Protein AF-A0A3D5TK32-F1 (afdb_monomer_lite)

Radius of gyration: 39.02 Å; chains: 1; bounding box: 71×66×117 Å

Secondary structure (DSSP, 8-state):
--EEEEEE-SS-GGG-EEEEEESPPGGGHHHHHHHHHTTT---SSS--EEEEEEE-S-GGGGGGTTSEE-HHHHHHHHHHHHT--HHHHHHHHHHHHHTT--SHHHHHHHTTTGGGSEEES--S-HHHHHHHHHHHHTTT---HHHHHH--HHHHHHHHHHH---EEETTEEEE-TT--------SSSPPP---S--SEEEEEEETTS-TT-S-PEEEEES--HHHHHHHHHHTT--SGGGEEEEEEEESS-HHHHTT--TTT--HHHHHHHHHHHTT--HHHHHHHHHHHHHH--SSHHHHHHHHHTGGGEEEEET--SHHHHHHHHHHTSSSS---GGGGGG--HHHHHHHHHHHTEEEEETTEEEEE--SS-HHHHHH--------PPTTTT-----SEEEEEE-TTSPPEEEEES--HHHHHHHHHHHT-SSGGGSEEEEEEESSHHHHHTS---S---HHHHHHHHHHHHHHHTSTTHHHHHHHHHHHH--SSHHHHHHHHHTGGGEEEE-S-HHHHHHHHHHHHH---HHHHHHHBTTB-HHHHHHHHHHHTT-EEETTEEEEESSSPPPTTGGGSSS--

pLDDT: mean 88.63, std 11.39, range [32.62, 98.5]

Sequence (586 aa):
MMMQAVLSNPGHPEYGVATIPFPVPHDQYAHCMELLEALEIGDAVKADCKVEKIDSFYTVLKRTEMLTVNVEELNYLAKRLDSFDTVEAAQFQAVAHKLELFELKDLINLTFCCQQATVITDFSDLSAVGRNHYMNLHGGSAKTDELKALDGEAVARSLIAGGGGTVTPYGVVYDNGMKLGQVYDGQFFPCYYYEPNAITVAVTAKSEPEDTEHITWLYLPMAQEEVDRALQRAGIMNLADARLHLEDTQLPNEVDMLLDMEQESLADLNALAKAARPLSNDDIIKLGAAVAMAKPQSAEEIKMLAESLDLFDFVPGVHTPTEYGKYVIQESERFEYDENLEAFYDYEGYALQRMNAEDGMFTDRGYIAYKGGIALKEVMECGQGEQPAPEPWQGENRDEMLRMTLYAKNKAGYSLVLPADEEYLSAAKSYLGVGDFAEAVIRDVRFKVPYIGELICDTDCPSVEEYNKFAKAMEDIWQKDGALLTYAAVLDAERPDTLGRAYELLQNLENYERIVEGTYGYGQQRLQETLGLDDEAIYELEGYMDFEKYGKECMEADGVVTTEFGLLRRLEPPFAAHTLQMRGMV

Foldseek 3Di:
DKKKFWWAFPVCCVLDTDIAIALHDQVCPVVSCVSQVSRVDQQLQDQGIAGCDMDDPLVLQRLSHRPRGHPVLRNLLRLLQVPDDPQLSLLLNQVCVVVVDHHSQLSLLCSVFSLLKQFDQDPPDQLVSQLSNVCSPVVNDDDPVCSVPDPSNVSSCCVVVVDCWDQDPSGTMHCNPTDRDNPDPSQADPDDCSDDAAWKKWKAFLVDDPPDPRTQIDRALHDPVVVCSSCVSNVNNDCVRIQIDTDDGPAPVLVVVQAPSVPADPVLVNLLRVLCVVDDPVLSLLLSVQCVLLVDRYSLLSSLCSNVSVQKDWDFPAAAQLSVLCCVAPPVPPHDDDPVCVVVDPSNVVSVVVCVVFVWDGDPGGIMTGRDPDDSVVSSVPPDDPDQDPQVPVPDDDPAQKWKWKDAPPDDTDIDGALDDPVNVVSVCVSSVHPASVRIDIDDIAGPDRLVVVLEAAPPRDGPVLVRLQSVLVVVQVPPPCLVLLLSQQSQVVRDNHSVVSSVCSVVSVQKDFDPDDLLVQLLVVCCVPVVDDPVRSVVCVPVDPSNVSSVVVCLVQQWDQGPSHIMFGNPPTHDSPPPPPPPDD

Structure (mmCIF, N/CA/C/O backbone):
data_AF-A0A3D5TK32-F1
#
_entry.id   AF-A0A3D5TK32-F1
#
loop_
_atom_site.group_PDB
_atom_site.id
_atom_site.type_symbol
_atom_site.label_atom_id
_atom_site.label_alt_id
_atom_site.label_comp_id
_atom_site.label_asym_id
_atom_site.label_entity_id
_atom_site.label_seq_id
_atom_site.pdbx_PDB_ins_code
_atom_site.Cartn_x
_atom_site.Cartn_y
_atom_site.Cartn_z
_atom_site.occupancy
_atom_site.B_iso_or_equiv
_atom_site.auth_seq_id
_atom_site.auth_comp_id
_atom_site.auth_asym_id
_atom_site.auth_atom_id
_atom_site.pdbx_PDB_model_num
ATOM 1 N N . MET A 1 1 ? -18.452 -0.552 8.380 1.00 63.25 1 MET A N 1
ATOM 2 C CA . MET A 1 1 ? -19.545 0.206 9.022 1.00 63.25 1 MET A CA 1
ATOM 3 C C . MET A 1 1 ? -18.966 1.463 9.660 1.00 63.25 1 MET A C 1
ATOM 5 O O . MET A 1 1 ? -18.124 1.352 10.534 1.00 63.25 1 MET A O 1
ATOM 9 N N . MET A 1 2 ? -19.412 2.653 9.250 1.00 78.75 2 MET A N 1
ATOM 10 C CA . MET A 1 2 ? -18.872 3.916 9.774 1.00 78.75 2 MET A CA 1
ATOM 11 C C . MET A 1 2 ? -19.332 4.165 11.223 1.00 78.75 2 MET A C 1
ATOM 13 O O . MET A 1 2 ? -20.531 4.104 11.505 1.00 78.75 2 MET A O 1
ATOM 17 N N . MET A 1 3 ? -18.388 4.455 12.121 1.00 94.19 3 MET A N 1
ATOM 18 C CA . MET A 1 3 ? -18.626 4.922 13.490 1.00 94.19 3 MET A CA 1
ATOM 19 C C . MET A 1 3 ? -18.160 6.377 13.612 1.00 94.19 3 MET A C 1
ATOM 21 O O . MET A 1 3 ? -17.176 6.772 12.995 1.00 94.19 3 MET A O 1
ATOM 25 N N . GLN A 1 4 ? -18.851 7.197 14.398 1.00 96.69 4 GLN A N 1
ATOM 26 C CA . GLN A 1 4 ? -18.418 8.558 14.721 1.00 96.69 4 GLN A CA 1
ATOM 27 C C . GLN A 1 4 ? -18.592 8.810 16.213 1.00 96.69 4 GLN A C 1
ATOM 29 O O . GLN A 1 4 ? -19.617 8.438 16.790 1.00 96.69 4 GLN A O 1
ATOM 34 N N . ALA A 1 5 ? -17.619 9.465 16.837 1.00 97.94 5 ALA A N 1
ATOM 35 C CA . ALA A 1 5 ? -17.730 9.885 18.228 1.00 97.94 5 ALA A CA 1
ATOM 36 C C . ALA A 1 5 ? -17.570 11.400 18.348 1.00 97.94 5 ALA A C 1
ATOM 38 O O . ALA A 1 5 ? -16.707 12.006 17.715 1.00 97.94 5 ALA A O 1
ATOM 39 N N . VAL A 1 6 ? -18.415 12.000 19.180 1.00 98.25 6 VAL A N 1
ATOM 40 C CA . VAL A 1 6 ? -18.292 13.390 19.612 1.00 98.25 6 VAL A CA 1
ATOM 41 C C . VAL A 1 6 ? -17.529 13.380 20.930 1.00 98.25 6 VAL A C 1
ATOM 43 O O . VAL A 1 6 ? -18.010 12.811 21.911 1.00 98.25 6 VAL A O 1
ATOM 46 N N . LEU A 1 7 ? -16.342 13.975 20.935 1.00 98.50 7 LEU A N 1
ATOM 47 C CA . LEU A 1 7 ? -15.390 13.956 22.040 1.00 98.50 7 LEU A CA 1
ATOM 48 C C . LEU A 1 7 ? -15.223 15.360 22.627 1.00 98.50 7 LEU A C 1
ATOM 50 O O . LEU A 1 7 ? -15.258 16.351 21.896 1.00 98.50 7 LEU A O 1
ATOM 54 N N . SER A 1 8 ? -15.055 15.448 23.944 1.00 98.12 8 SER A N 1
ATOM 55 C CA . SER A 1 8 ? -14.857 16.706 24.669 1.00 98.12 8 SER A CA 1
ATOM 56 C C . SER A 1 8 ? -13.824 16.560 25.784 1.00 98.12 8 SER A C 1
ATOM 58 O O . SER A 1 8 ? -13.485 15.448 26.206 1.00 98.12 8 SER A O 1
ATOM 60 N N . ASN A 1 9 ? -13.343 17.698 26.286 1.00 97.94 9 ASN A N 1
ATOM 61 C CA . ASN A 1 9 ? -12.497 17.730 27.468 1.00 97.94 9 ASN A CA 1
ATOM 62 C C . ASN A 1 9 ? -13.354 17.612 28.746 1.00 97.94 9 ASN A C 1
ATOM 64 O O . ASN A 1 9 ? -14.189 18.485 29.002 1.00 97.94 9 ASN A O 1
ATOM 68 N N . PRO A 1 10 ? -13.160 16.576 29.588 1.00 95.62 10 PRO A N 1
ATOM 69 C CA . PRO A 1 10 ? -13.940 16.398 30.813 1.00 95.62 10 PRO A CA 1
ATOM 70 C C . PRO A 1 10 ? -13.696 17.500 31.856 1.00 95.62 10 PRO A C 1
ATOM 72 O O . PRO A 1 10 ? -14.583 17.767 32.670 1.00 95.62 10 PRO A O 1
ATOM 75 N N . GLY A 1 11 ? -12.509 18.116 31.858 1.00 95.31 11 GLY A N 1
ATOM 76 C CA . GLY A 1 11 ? -12.130 19.198 32.770 1.00 95.31 11 GLY A CA 1
ATOM 77 C C . GLY A 1 11 ? -12.483 20.594 32.254 1.00 95.31 11 GLY A C 1
ATOM 78 O O . GLY A 1 11 ? -12.725 21.484 33.069 1.00 95.31 11 GLY A O 1
ATOM 79 N N . HIS A 1 12 ? -12.576 20.752 30.930 1.00 94.50 12 HIS A N 1
ATOM 80 C CA . HIS A 1 12 ? -12.837 22.023 30.248 1.00 94.50 12 HIS A CA 1
ATOM 81 C C . HIS A 1 12 ? -13.978 21.924 29.215 1.00 94.50 12 HIS A C 1
ATOM 83 O O . HIS A 1 12 ? -13.740 22.049 28.010 1.00 94.50 12 HIS A O 1
ATOM 89 N N . PRO A 1 13 ? -15.244 21.718 29.643 1.00 90.25 13 PRO A N 1
ATOM 90 C CA . PRO A 1 13 ? -16.383 21.618 28.722 1.00 90.25 13 PRO A CA 1
ATOM 91 C C . PRO A 1 13 ? -16.584 22.861 27.838 1.00 90.25 13 PRO A C 1
ATOM 93 O O . PRO A 1 13 ? -17.222 22.791 26.789 1.00 90.25 13 PRO A O 1
ATOM 96 N N . GLU A 1 14 ? -16.066 24.015 28.261 1.00 94.00 14 GLU A N 1
ATOM 97 C CA . GLU A 1 14 ? -16.107 25.278 27.526 1.00 94.00 14 GLU A CA 1
ATOM 98 C C . GLU A 1 14 ? -15.274 25.287 26.237 1.00 94.00 14 GLU A C 1
ATOM 100 O O . GLU A 1 14 ? -15.523 26.138 25.382 1.00 94.00 14 GLU A O 1
ATOM 105 N N . TYR A 1 15 ? -14.329 24.354 26.068 1.00 96.38 15 TYR A N 1
ATOM 106 C CA . TYR A 1 15 ? -13.514 24.246 24.850 1.00 96.38 15 TYR A CA 1
ATOM 107 C C . TYR A 1 15 ? -14.312 23.710 23.653 1.00 96.38 15 TYR A C 1
ATOM 109 O O . TYR A 1 15 ? -13.898 23.872 22.508 1.00 96.38 15 TYR A O 1
ATOM 117 N N . GLY A 1 16 ? -15.505 23.159 23.892 1.00 96.62 16 GLY A N 1
ATOM 118 C CA . GLY A 1 16 ? -16.383 22.637 22.853 1.00 96.62 16 GLY A CA 1
ATOM 119 C C . GLY A 1 16 ? -16.195 21.140 22.634 1.00 96.62 16 GLY A C 1
ATOM 120 O O . GLY A 1 16 ? -15.919 20.393 23.572 1.00 96.62 16 GLY A O 1
ATOM 121 N N . VAL A 1 17 ? -16.429 20.691 21.400 1.00 97.88 17 VAL A N 1
ATOM 122 C CA . VAL A 1 17 ? -16.405 19.272 21.028 1.00 97.88 17 VAL A CA 1
ATOM 123 C C . VAL A 1 17 ? -15.727 19.068 19.677 1.00 97.88 17 VAL A C 1
ATOM 125 O O . VAL A 1 17 ? -15.843 19.917 18.792 1.00 97.88 17 VAL A O 1
ATOM 128 N N . ALA A 1 18 ? -15.096 17.912 19.498 1.00 97.88 18 ALA A N 1
ATOM 129 C CA . ALA A 1 18 ? -14.577 17.431 18.223 1.00 97.88 18 ALA A CA 1
ATOM 130 C C . ALA A 1 18 ? -15.393 16.215 17.776 1.00 97.88 18 ALA A C 1
ATOM 132 O O . ALA A 1 18 ? -15.734 15.358 18.587 1.00 97.88 18 ALA A O 1
ATOM 133 N N . THR A 1 19 ? -15.736 16.134 16.492 1.00 97.81 19 THR A N 1
ATOM 134 C CA . THR A 1 19 ? -16.396 14.948 15.925 1.00 97.81 19 THR A CA 1
ATOM 135 C C . THR A 1 19 ? -15.377 14.178 15.109 1.00 97.81 19 THR A C 1
ATOM 137 O O . THR A 1 19 ? -14.924 14.681 14.085 1.00 97.81 19 THR A O 1
ATOM 140 N N . ILE A 1 20 ? -15.023 12.980 15.568 1.00 97.94 20 ILE A N 1
ATOM 141 C CA . ILE A 1 20 ? -13.972 12.159 14.967 1.00 97.94 20 ILE A CA 1
ATOM 142 C C . ILE A 1 20 ? -14.602 10.920 14.313 1.00 97.94 20 ILE A C 1
ATOM 144 O O . ILE A 1 20 ? -15.383 10.215 14.971 1.00 97.94 20 ILE A O 1
ATOM 148 N N . PRO A 1 21 ? -14.314 10.651 13.025 1.00 97.00 21 PRO A N 1
ATOM 149 C CA . PRO A 1 21 ? -14.702 9.406 12.380 1.00 97.00 21 PRO A CA 1
ATOM 150 C C . PRO A 1 21 ? -13.807 8.254 12.844 1.00 97.00 21 PRO A C 1
ATOM 152 O O . PRO A 1 21 ? -12.604 8.415 13.016 1.00 97.00 21 PRO A O 1
ATOM 155 N N . PHE A 1 22 ? -14.406 7.080 13.010 1.00 96.75 22 PHE A N 1
ATOM 156 C CA . PHE A 1 22 ? -13.722 5.851 13.377 1.00 96.75 22 PHE A CA 1
ATOM 157 C C . PHE A 1 22 ? -14.153 4.680 12.466 1.00 96.75 22 PHE A C 1
ATOM 159 O O . PHE A 1 22 ? -15.353 4.527 12.205 1.00 96.75 22 PHE A O 1
ATOM 166 N N . PRO A 1 23 ? -13.220 3.811 12.028 1.00 95.75 23 PRO A N 1
ATOM 167 C CA . PRO A 1 23 ? -11.761 3.970 12.109 1.00 95.75 23 PRO A CA 1
ATOM 168 C C . PRO A 1 23 ? -11.279 5.283 11.487 1.00 95.75 23 PRO A C 1
ATOM 170 O O . PRO A 1 23 ? -11.877 5.760 10.523 1.00 95.75 23 PRO A O 1
ATOM 173 N N . VAL A 1 24 ? -10.246 5.890 12.069 1.00 94.69 24 VAL A N 1
ATOM 174 C CA . VAL A 1 24 ? -9.694 7.152 11.565 1.00 94.69 24 VAL A CA 1
ATOM 175 C C . VAL A 1 24 ? -9.010 6.873 10.220 1.00 94.69 24 VAL A C 1
ATOM 177 O O . VAL A 1 24 ? -8.099 6.041 10.190 1.00 94.69 24 VAL A O 1
ATOM 180 N N . PRO A 1 25 ? -9.418 7.526 9.113 1.00 90.56 25 PRO A N 1
ATOM 181 C CA . PRO A 1 25 ? -8.761 7.351 7.822 1.00 90.56 25 PRO A CA 1
ATOM 182 C C . PRO A 1 25 ? -7.300 7.794 7.879 1.00 90.56 25 PRO A C 1
ATOM 184 O O . PRO A 1 25 ? -6.979 8.815 8.488 1.00 90.56 25 PRO A O 1
ATOM 187 N N . HIS A 1 26 ? -6.417 7.053 7.214 1.00 85.06 26 HIS A N 1
ATOM 188 C CA . HIS A 1 26 ? -4.975 7.297 7.258 1.00 85.06 26 HIS A CA 1
ATOM 189 C C . HIS A 1 26 ? -4.579 8.715 6.798 1.00 85.06 26 HIS A C 1
ATOM 191 O O . HIS A 1 26 ? -3.733 9.359 7.411 1.00 85.06 26 HIS A O 1
ATOM 197 N N . ASP A 1 27 ? -5.229 9.239 5.757 1.00 86.62 27 ASP A N 1
ATOM 198 C CA . ASP A 1 27 ? -5.014 10.594 5.230 1.00 86.62 27 ASP A CA 1
ATOM 199 C C . ASP A 1 27 ? -5.591 11.706 6.127 1.00 86.62 27 ASP A C 1
ATOM 201 O O . ASP A 1 27 ? -5.279 12.880 5.935 1.00 86.62 27 ASP A O 1
ATOM 205 N N . GLN A 1 28 ? -6.411 11.346 7.118 1.00 91.25 28 GLN A N 1
ATOM 206 C CA . GLN A 1 28 ? -7.060 12.266 8.054 1.00 91.25 28 GLN A CA 1
ATOM 207 C C . GLN A 1 28 ? -6.561 12.111 9.490 1.00 91.25 28 GLN A C 1
ATOM 209 O O . GLN A 1 28 ? -7.015 12.858 10.356 1.00 91.25 28 GLN A O 1
ATOM 214 N N . TYR A 1 29 ? -5.643 11.175 9.759 1.00 92.50 29 TYR A N 1
ATOM 215 C CA . TYR A 1 29 ? -5.179 10.890 11.115 1.00 92.50 29 TYR A CA 1
ATOM 216 C C . TYR A 1 29 ? -4.625 12.139 11.797 1.00 92.50 29 TYR A C 1
ATOM 218 O O . TYR A 1 29 ? -5.123 12.518 12.855 1.00 92.50 29 TYR A O 1
ATOM 226 N N . ALA A 1 30 ? -3.692 12.833 11.139 1.00 92.06 30 ALA A N 1
ATOM 227 C CA . ALA A 1 30 ? -3.088 14.042 11.691 1.00 92.06 30 ALA A CA 1
ATOM 228 C C . ALA A 1 30 ? -4.125 15.145 11.946 1.00 92.06 30 ALA A C 1
ATOM 230 O O . ALA A 1 30 ? -4.212 15.703 13.033 1.00 92.06 30 ALA A O 1
ATOM 231 N N . HIS A 1 31 ? -5.018 15.375 10.980 1.00 94.56 31 HIS A N 1
ATOM 232 C CA . HIS A 1 31 ? -6.097 16.347 11.142 1.00 94.56 31 HIS A CA 1
ATOM 233 C C . HIS A 1 31 ? -7.024 16.012 12.325 1.00 94.56 31 HIS A C 1
ATOM 235 O O . HIS A 1 31 ? -7.446 16.900 13.064 1.00 94.56 31 HIS A O 1
ATOM 241 N N . CYS A 1 32 ? -7.350 14.732 12.527 1.00 95.88 32 CYS A N 1
ATOM 242 C CA . CYS A 1 32 ? -8.176 14.300 13.652 1.00 95.88 32 CYS A CA 1
ATOM 243 C C . CYS A 1 32 ? -7.472 14.519 14.996 1.00 95.88 32 CYS A C 1
ATOM 245 O O . CYS A 1 32 ? -8.131 14.916 15.956 1.00 95.88 32 CYS A O 1
ATOM 247 N N . MET A 1 33 ? -6.160 14.281 15.068 1.00 95.75 33 MET A N 1
ATOM 248 C CA . MET A 1 33 ? -5.381 14.528 16.281 1.00 95.75 33 MET A CA 1
ATOM 249 C C . MET A 1 33 ? -5.235 16.026 16.572 1.00 95.75 33 MET A C 1
ATOM 251 O O . MET A 1 33 ? -5.470 16.426 17.709 1.00 95.75 33 MET A O 1
ATOM 255 N N . GLU A 1 34 ? -5.009 16.873 15.561 1.00 96.06 34 GLU A N 1
ATOM 256 C CA . GLU A 1 34 ? -5.000 18.341 15.709 1.00 96.06 34 GLU A CA 1
ATOM 257 C C . GLU A 1 34 ? -6.320 18.876 16.302 1.00 96.06 34 GLU A C 1
ATOM 259 O O . GLU A 1 34 ? -6.322 19.765 17.157 1.00 96.06 34 GLU A O 1
ATOM 264 N N . LEU A 1 35 ? -7.466 18.323 15.879 1.00 97.25 35 LEU A N 1
ATOM 265 C CA . LEU A 1 35 ? -8.779 18.687 16.428 1.00 97.25 35 LEU A CA 1
ATOM 266 C C . LEU A 1 35 ? -8.922 18.328 17.913 1.00 97.25 35 LEU A C 1
ATOM 268 O O . LEU A 1 35 ? -9.602 19.045 18.649 1.00 97.25 35 LEU A O 1
ATOM 272 N N . LEU A 1 36 ? -8.320 17.221 18.348 1.00 97.62 36 LEU A N 1
ATOM 273 C CA . LEU A 1 36 ? -8.327 16.792 19.747 1.00 97.62 36 LEU A CA 1
ATOM 274 C C . LEU A 1 36 ? -7.336 17.604 20.582 1.00 97.62 36 LEU A C 1
ATOM 276 O O . LEU A 1 36 ? -7.685 18.052 21.676 1.00 97.62 36 LEU A O 1
ATOM 280 N N . GLU A 1 37 ? -6.151 17.879 20.041 1.00 96.62 37 GLU A N 1
ATOM 281 C CA . GLU A 1 37 ? -5.135 18.703 20.691 1.00 96.62 37 GLU A CA 1
ATOM 282 C C . GLU A 1 37 ? -5.648 20.128 20.942 1.00 96.62 37 GLU A C 1
ATOM 284 O O . GLU A 1 37 ? -5.432 20.681 22.021 1.00 96.62 37 GLU A O 1
ATOM 289 N N . ALA A 1 38 ? -6.425 20.698 20.013 1.00 96.94 38 ALA A N 1
ATOM 290 C CA . ALA A 1 38 ? -7.082 21.997 20.193 1.00 96.94 38 ALA A CA 1
ATOM 291 C C . ALA A 1 38 ? -8.061 22.042 21.387 1.00 96.94 38 ALA A C 1
ATOM 293 O O . ALA A 1 38 ? -8.395 23.125 21.872 1.00 96.94 38 ALA A O 1
ATOM 294 N N . LEU A 1 39 ? -8.520 20.880 21.859 1.00 97.62 39 LEU A N 1
ATOM 295 C CA . LEU A 1 39 ? -9.358 20.714 23.048 1.00 97.62 39 LEU A CA 1
ATOM 296 C C . LEU A 1 39 ? -8.553 20.252 24.276 1.00 97.62 39 LEU A C 1
ATOM 298 O O . LEU A 1 39 ? -9.149 19.953 25.312 1.00 97.62 39 LEU A O 1
ATOM 302 N N . GLU A 1 40 ? -7.224 20.190 24.182 1.00 97.44 40 GLU A N 1
ATOM 303 C CA . GLU A 1 40 ? -6.315 19.668 25.211 1.00 97.44 40 GLU A CA 1
ATOM 304 C C . GLU A 1 40 ? -6.651 18.219 25.635 1.00 97.44 40 GLU A C 1
ATOM 306 O O . GLU A 1 40 ? -6.582 17.875 26.818 1.00 97.44 40 GLU A O 1
ATOM 311 N N . ILE A 1 41 ? -7.050 17.376 24.673 1.00 97.69 41 ILE A N 1
ATOM 312 C CA . ILE A 1 41 ? -7.301 15.931 24.838 1.00 97.69 41 ILE A CA 1
ATOM 313 C C . ILE A 1 41 ? -6.631 15.131 23.712 1.00 97.69 41 ILE A C 1
ATOM 315 O O . ILE A 1 41 ? -6.031 15.702 22.803 1.00 97.69 41 ILE A O 1
ATOM 319 N N . GLY A 1 42 ? -6.768 13.804 23.735 1.00 95.19 42 GLY A N 1
ATOM 320 C CA . GLY A 1 42 ? -6.199 12.925 22.717 1.00 95.19 42 GLY A CA 1
ATOM 321 C C . GLY A 1 42 ? -4.788 12.467 23.066 1.00 95.19 42 GLY A C 1
ATOM 322 O O . GLY A 1 42 ? -4.010 12.159 22.166 1.00 95.19 42 GLY A O 1
ATOM 323 N N . ASP A 1 43 ? -4.429 12.404 24.348 1.00 95.88 43 ASP A N 1
ATOM 324 C CA . ASP A 1 43 ? -3.181 11.792 24.809 1.00 95.88 43 ASP A CA 1
ATOM 325 C C . ASP A 1 43 ? -3.079 10.336 24.310 1.00 95.88 43 ASP A C 1
ATOM 327 O O . ASP A 1 43 ? -4.041 9.564 24.355 1.00 95.88 43 ASP A O 1
ATOM 331 N N . ALA A 1 44 ? -1.900 9.945 23.817 1.00 93.31 44 ALA A N 1
ATOM 332 C CA . ALA A 1 44 ? -1.692 8.620 23.236 1.00 93.31 44 ALA A CA 1
ATOM 333 C C . ALA A 1 44 ? -1.916 7.484 24.253 1.00 93.31 44 ALA A C 1
ATOM 335 O O . ALA A 1 44 ? -2.301 6.382 23.863 1.00 93.31 44 ALA A O 1
ATOM 336 N N . VAL A 1 45 ? -1.729 7.742 25.552 1.00 93.38 45 VAL A N 1
ATOM 337 C CA . VAL A 1 45 ? -1.789 6.749 26.638 1.00 93.38 45 VAL A CA 1
ATOM 338 C C . VAL A 1 45 ? -3.015 6.939 27.530 1.00 93.38 45 VAL A C 1
ATOM 340 O O . VAL A 1 45 ? -3.620 5.962 27.968 1.00 93.38 45 VAL A O 1
ATOM 343 N N . LYS A 1 46 ? -3.384 8.182 27.849 1.00 95.12 46 LYS A N 1
ATOM 344 C CA . LYS A 1 46 ? -4.446 8.451 28.829 1.00 95.12 46 LYS A CA 1
ATOM 345 C C . LYS A 1 46 ? -5.837 8.307 28.219 1.00 95.12 46 LYS A C 1
ATOM 347 O O . LYS A 1 46 ? -6.063 8.567 27.042 1.00 95.12 46 LYS A O 1
ATOM 352 N N . ALA A 1 47 ? -6.794 7.940 29.065 1.00 96.44 47 ALA A N 1
ATOM 353 C CA . ALA A 1 47 ? -8.213 8.038 28.759 1.00 96.44 47 ALA A CA 1
ATOM 354 C C . ALA A 1 47 ? -8.722 9.440 29.128 1.00 96.44 47 ALA A C 1
ATOM 356 O O . ALA A 1 47 ? -9.295 9.635 30.200 1.00 96.44 47 ALA A O 1
ATOM 357 N N . ASP A 1 48 ? -8.445 10.426 28.278 1.00 97.50 48 ASP A N 1
ATOM 358 C CA . ASP A 1 48 ? -8.745 11.846 28.507 1.00 97.50 48 ASP A CA 1
ATOM 359 C C . ASP A 1 48 ? -9.907 12.379 27.651 1.00 97.50 48 ASP A C 1
ATOM 361 O O . ASP A 1 48 ? -10.416 13.467 27.912 1.00 97.50 48 ASP A O 1
ATOM 365 N N . CYS A 1 49 ? -10.383 11.601 26.677 1.00 98.06 49 CYS A N 1
ATOM 366 C CA . CYS A 1 49 ? -11.452 11.999 25.770 1.00 98.06 49 CYS A CA 1
ATOM 367 C C . CYS A 1 49 ? -12.812 11.606 26.353 1.00 98.06 49 CYS A C 1
ATOM 369 O O . CYS A 1 49 ? -13.143 10.420 26.405 1.00 98.06 49 CYS A O 1
ATOM 371 N N . LYS A 1 50 ? -13.641 12.566 26.775 1.00 98.38 50 LYS A N 1
ATOM 372 C CA . LYS A 1 50 ? -15.015 12.265 27.207 1.00 98.38 50 LYS A CA 1
ATOM 373 C C . LYS A 1 50 ? -15.912 12.046 25.989 1.00 98.38 50 LYS A C 1
ATOM 375 O O . LYS A 1 50 ? -16.022 12.926 25.140 1.00 98.38 50 LYS A O 1
ATOM 380 N N . VAL A 1 51 ? -16.598 10.906 25.923 1.00 98.19 51 VAL A N 1
ATOM 381 C CA . VAL A 1 51 ? -17.536 10.595 24.832 1.00 98.19 51 VAL A CA 1
ATOM 382 C C . VAL A 1 51 ? -18.873 11.289 25.094 1.00 98.19 51 VAL A C 1
ATOM 384 O O . VAL A 1 51 ? -19.674 10.813 25.892 1.00 98.19 51 VAL A O 1
ATOM 387 N N . GLU A 1 52 ? -19.152 12.410 24.435 1.00 98.00 52 GLU A N 1
ATOM 388 C CA . GLU A 1 52 ? -20.454 13.092 24.546 1.00 98.00 52 GLU A CA 1
ATOM 389 C C . GLU A 1 52 ? -21.560 12.328 23.818 1.00 98.00 52 GLU A C 1
ATOM 391 O O . GLU A 1 52 ? -22.710 12.299 24.256 1.00 98.00 52 GLU A O 1
ATOM 396 N N . LYS A 1 53 ? -21.215 11.723 22.681 1.00 97.81 53 LYS A N 1
ATOM 397 C CA . LYS A 1 53 ? -22.137 10.939 21.865 1.00 97.81 53 LYS A CA 1
ATOM 398 C C . LYS A 1 53 ? -21.360 9.960 21.002 1.00 97.81 53 LYS A C 1
ATOM 400 O O . LYS A 1 53 ? -20.324 10.332 20.453 1.00 97.81 53 LYS A O 1
ATOM 405 N N . ILE A 1 54 ? -21.902 8.763 20.806 1.00 97.12 54 ILE A N 1
ATOM 406 C CA . ILE A 1 54 ? -21.387 7.816 19.814 1.00 97.12 54 ILE A CA 1
ATOM 407 C C . ILE A 1 54 ? -22.485 7.429 18.822 1.00 97.12 54 ILE A C 1
ATOM 409 O O . ILE A 1 54 ? -23.568 6.969 19.194 1.00 97.12 54 ILE A O 1
ATOM 413 N N . ASP A 1 55 ? -22.218 7.661 17.542 1.00 96.31 55 ASP A N 1
ATOM 414 C CA . ASP A 1 55 ? -23.090 7.272 16.440 1.00 96.31 55 ASP A CA 1
ATOM 415 C C . ASP A 1 55 ? -22.483 6.060 15.734 1.00 96.31 55 ASP A C 1
ATOM 417 O O . ASP A 1 55 ? -21.414 6.135 15.128 1.00 96.31 55 ASP A O 1
ATOM 421 N N . SER A 1 56 ? -23.121 4.905 15.901 1.00 95.00 56 SER A N 1
ATOM 422 C CA . SER A 1 56 ? -22.614 3.623 15.424 1.00 95.00 56 SER A CA 1
ATOM 423 C C . SER A 1 56 ? -23.757 2.639 15.218 1.00 95.00 56 SER A C 1
ATOM 425 O O . SER A 1 56 ? -24.750 2.651 15.952 1.00 95.00 56 SER A O 1
ATOM 427 N N . PHE A 1 57 ? -23.572 1.718 14.270 1.00 94.50 57 PHE A N 1
ATOM 428 C CA . PHE A 1 57 ? -24.388 0.506 14.168 1.00 94.50 57 PHE A CA 1
ATOM 429 C C . PHE A 1 57 ? -24.366 -0.304 15.478 1.00 94.50 57 PHE A C 1
ATOM 431 O O . PHE A 1 57 ? -25.373 -0.893 15.877 1.00 94.50 57 PHE A O 1
ATOM 438 N N . TYR A 1 58 ? -23.234 -0.283 16.183 1.00 96.75 58 TYR A N 1
ATOM 439 C CA . TYR A 1 58 ? -23.029 -0.979 17.446 1.00 96.75 58 TYR A CA 1
ATOM 440 C C . TYR A 1 58 ? -23.640 -0.201 18.611 1.00 96.75 58 TYR A C 1
ATOM 442 O O . TYR A 1 58 ? -22.945 0.433 19.403 1.00 96.75 58 TYR A O 1
ATOM 450 N N . THR A 1 59 ? -24.962 -0.260 18.751 1.00 96.19 59 THR A N 1
ATOM 451 C CA . THR A 1 59 ? -25.684 0.505 19.785 1.00 96.19 59 THR A CA 1
ATOM 452 C C . THR A 1 59 ? -25.291 0.142 21.222 1.00 96.19 59 THR A C 1
ATOM 454 O O . THR A 1 59 ? -25.520 0.945 22.128 1.00 96.19 59 THR A O 1
ATOM 457 N N . VAL A 1 60 ? -24.637 -1.008 21.445 1.00 96.81 60 VAL A N 1
ATOM 458 C CA . VAL A 1 60 ? -24.060 -1.367 22.753 1.00 96.81 60 VAL A CA 1
ATOM 459 C C . VAL A 1 60 ? -22.986 -0.376 23.205 1.00 96.81 60 VAL A C 1
ATOM 461 O O . VAL A 1 60 ? -22.852 -0.137 24.405 1.00 96.81 60 VAL A O 1
ATOM 464 N N . LEU A 1 61 ? -22.290 0.263 22.257 1.00 97.06 61 LEU A N 1
ATOM 465 C CA . LEU A 1 61 ? -21.255 1.254 22.538 1.00 97.06 61 LEU A CA 1
ATOM 466 C C . LEU A 1 61 ? -21.820 2.536 23.152 1.00 97.06 61 LEU A C 1
ATOM 468 O O . LEU A 1 61 ? -21.070 3.269 23.774 1.00 97.06 61 LEU A O 1
ATOM 472 N N . LYS A 1 62 ? -23.138 2.785 23.115 1.00 96.38 62 LYS A N 1
ATOM 473 C CA . LYS A 1 62 ? -23.740 3.917 23.850 1.00 96.38 62 LYS A CA 1
ATOM 474 C C . LYS A 1 62 ? -23.462 3.884 25.354 1.00 96.38 62 LYS A C 1
ATOM 476 O O . LYS A 1 62 ? -23.588 4.898 26.024 1.00 96.38 62 LYS A O 1
ATOM 481 N N . ARG A 1 63 ? -23.067 2.731 25.900 1.00 94.88 63 ARG A N 1
ATOM 482 C CA . ARG A 1 63 ? -22.619 2.600 27.294 1.00 94.88 63 ARG A CA 1
ATOM 483 C C . ARG A 1 63 ? -21.302 3.326 27.580 1.00 94.88 63 ARG A C 1
ATOM 485 O O . ARG A 1 63 ? -21.016 3.563 28.747 1.00 94.88 63 ARG A O 1
ATOM 492 N N . THR A 1 64 ? -20.529 3.677 26.550 1.00 95.69 64 THR A N 1
ATOM 493 C CA . THR A 1 64 ? -19.324 4.501 26.688 1.00 95.69 64 THR A CA 1
ATOM 494 C C . THR A 1 64 ? -19.642 5.995 26.734 1.00 95.69 64 THR A C 1
ATOM 496 O O . THR A 1 64 ? -18.755 6.778 27.059 1.00 95.69 64 THR A O 1
ATOM 499 N N . GLU A 1 65 ? -20.875 6.421 26.421 1.00 96.56 65 GLU A N 1
ATOM 500 C CA . GLU A 1 65 ? -21.270 7.828 26.536 1.00 96.56 65 GLU A CA 1
ATOM 501 C C . GLU A 1 65 ? -21.111 8.302 27.985 1.00 96.56 65 GLU A C 1
ATOM 503 O O . GLU A 1 65 ? -21.442 7.601 28.942 1.00 96.56 65 GLU A O 1
ATOM 508 N N . MET A 1 66 ? -20.602 9.521 28.140 1.00 95.75 66 MET A N 1
ATOM 509 C CA . MET A 1 66 ? -20.230 10.163 29.401 1.00 95.75 66 MET A CA 1
ATOM 510 C C . MET A 1 66 ? -19.034 9.542 30.134 1.00 95.75 66 MET A C 1
ATOM 512 O O . MET A 1 66 ? -18.661 10.059 31.190 1.00 95.75 66 MET A O 1
ATOM 516 N N . LEU A 1 67 ? -18.405 8.499 29.587 1.00 96.81 67 LEU A N 1
ATOM 517 C CA . LEU A 1 67 ? -17.131 7.978 30.076 1.00 96.81 67 LEU A CA 1
ATOM 518 C C . LEU A 1 67 ? -15.961 8.660 29.365 1.00 96.81 67 LEU A C 1
ATOM 520 O O . LEU A 1 67 ? -16.100 9.188 28.259 1.00 96.81 67 LEU A O 1
ATOM 524 N N . THR A 1 68 ? -14.802 8.641 30.015 1.00 97.62 68 THR A N 1
ATOM 525 C CA . THR A 1 68 ? -13.536 9.034 29.400 1.00 97.62 68 THR A CA 1
ATOM 526 C C . THR A 1 68 ? -12.868 7.810 28.794 1.00 97.62 68 THR A C 1
ATOM 528 O O . THR A 1 68 ? -12.782 6.763 29.437 1.00 97.62 68 THR A O 1
ATOM 531 N N . VAL A 1 69 ? -12.398 7.940 27.560 1.00 97.88 69 VAL A N 1
ATOM 532 C CA . VAL A 1 69 ? -11.784 6.858 26.792 1.00 97.88 69 VAL A CA 1
ATOM 533 C C . VAL A 1 69 ? -10.453 7.304 26.208 1.00 97.88 69 VAL A C 1
ATOM 535 O O . VAL A 1 69 ? -10.213 8.500 26.039 1.00 97.88 69 VAL A O 1
ATOM 538 N N . ASN A 1 70 ? -9.579 6.348 25.906 1.00 97.44 70 ASN A N 1
ATOM 539 C CA . ASN A 1 70 ? -8.391 6.615 25.110 1.00 97.44 70 ASN A CA 1
ATOM 540 C C . ASN A 1 70 ? -8.759 6.565 23.618 1.00 97.44 70 ASN A C 1
ATOM 542 O O . ASN A 1 70 ? -9.437 5.639 23.164 1.00 97.44 70 ASN A O 1
ATOM 546 N N . VAL A 1 71 ? -8.332 7.573 22.856 1.00 97.38 71 VAL A N 1
ATOM 547 C CA . VAL A 1 71 ? -8.693 7.699 21.435 1.00 97.38 71 VAL A CA 1
ATOM 548 C C . VAL A 1 71 ? -8.106 6.567 20.583 1.00 97.38 71 VAL A C 1
ATOM 550 O O . VAL A 1 71 ? -8.779 6.078 19.676 1.00 97.38 71 VAL A O 1
ATOM 553 N N . GLU A 1 72 ? -6.902 6.087 20.911 1.00 97.12 72 GLU A N 1
ATOM 554 C CA . GLU A 1 72 ? -6.252 4.993 20.178 1.00 97.12 72 GLU A CA 1
ATOM 555 C C . GLU A 1 72 ? -6.952 3.657 20.430 1.00 97.12 72 GLU A C 1
ATOM 557 O O . GLU A 1 72 ? -7.153 2.881 19.499 1.00 97.12 72 GLU A O 1
ATOM 562 N N . GLU A 1 73 ? -7.392 3.396 21.666 1.00 98.06 73 GLU A N 1
ATOM 563 C CA . GLU A 1 73 ? -8.211 2.219 21.982 1.00 98.06 73 GLU A CA 1
ATOM 564 C C . GLU A 1 73 ? -9.538 2.243 21.219 1.00 98.06 73 GLU A C 1
ATOM 566 O O . GLU A 1 73 ? -9.968 1.216 20.688 1.00 98.06 73 GLU A O 1
ATOM 571 N N . LEU A 1 74 ? -10.184 3.412 21.127 1.00 97.62 74 LEU A N 1
ATOM 572 C CA . LEU A 1 74 ? -11.430 3.553 20.376 1.00 97.62 74 LEU A CA 1
ATOM 573 C C . LEU A 1 74 ? -11.197 3.322 18.879 1.00 97.62 74 LEU A C 1
ATOM 575 O O . LEU A 1 74 ? -11.998 2.639 18.238 1.00 97.62 74 LEU A O 1
ATOM 579 N N . ASN A 1 75 ? -10.085 3.829 18.341 1.00 96.94 75 ASN A N 1
ATOM 580 C CA . ASN A 1 75 ? -9.680 3.601 16.958 1.00 96.94 75 ASN A CA 1
ATOM 581 C C . ASN A 1 75 ? -9.396 2.118 16.682 1.00 96.94 75 ASN A C 1
ATOM 583 O O . ASN A 1 75 ? -9.904 1.563 15.709 1.00 96.94 75 ASN A O 1
ATOM 587 N N . TYR A 1 76 ? -8.654 1.446 17.564 1.00 97.19 76 TYR A N 1
ATOM 588 C CA . TYR A 1 76 ? -8.376 0.015 17.449 1.00 97.19 76 TYR A CA 1
ATOM 589 C C . TYR A 1 76 ? -9.661 -0.822 17.518 1.00 97.19 76 TYR A C 1
ATOM 591 O O . TYR A 1 76 ? -9.891 -1.685 16.666 1.00 97.19 76 TYR A O 1
ATOM 599 N N . LEU A 1 77 ? -10.540 -0.538 18.486 1.00 97.94 77 LEU A N 1
ATOM 600 C CA . LEU A 1 77 ? -11.839 -1.201 18.602 1.00 97.94 77 LEU A CA 1
ATOM 601 C C . LEU A 1 77 ? -12.668 -1.016 17.328 1.00 97.94 77 LEU A C 1
ATOM 603 O O . LEU A 1 77 ? -13.254 -1.978 16.837 1.00 97.94 77 LEU A O 1
ATOM 607 N N . ALA A 1 78 ? -12.689 0.193 16.766 1.00 97.38 78 ALA A N 1
ATOM 608 C CA . ALA A 1 78 ? -13.379 0.466 15.513 1.00 97.38 78 ALA A CA 1
ATOM 609 C C . ALA A 1 78 ? -12.848 -0.403 14.370 1.00 97.38 78 ALA A C 1
ATOM 611 O O . ALA A 1 78 ? -13.643 -1.034 13.678 1.00 97.38 78 ALA A O 1
ATOM 612 N N . LYS A 1 79 ? -11.517 -0.487 14.208 1.00 96.25 79 LYS A N 1
ATOM 613 C CA . LYS A 1 79 ? -10.869 -1.307 13.169 1.00 96.25 79 LYS A CA 1
ATOM 614 C C . LYS A 1 79 ? -11.242 -2.788 13.318 1.00 96.25 79 LYS A C 1
ATOM 616 O O . LYS A 1 79 ? -11.476 -3.473 12.323 1.00 96.25 79 LYS A O 1
ATOM 621 N N . ARG A 1 80 ? -11.336 -3.296 14.554 1.00 96.38 80 ARG A N 1
ATOM 622 C CA . ARG A 1 80 ? -11.799 -4.670 14.838 1.00 96.38 80 ARG A CA 1
ATOM 623 C C . ARG A 1 80 ? -13.261 -4.862 14.433 1.00 96.38 80 ARG A C 1
ATOM 625 O O . ARG A 1 80 ? -13.576 -5.798 13.706 1.00 96.38 80 ARG A O 1
ATOM 632 N N . LEU A 1 81 ? -14.142 -3.965 14.872 1.00 96.75 81 LEU A N 1
ATOM 633 C CA . LEU A 1 81 ? -15.583 -4.042 14.615 1.00 96.75 81 LEU A CA 1
ATOM 634 C C . LEU A 1 81 ? -15.959 -3.826 13.144 1.00 96.75 81 LEU A C 1
ATOM 636 O O . LEU A 1 81 ? -17.013 -4.291 12.715 1.00 96.75 81 LEU A O 1
ATOM 640 N N . ASP A 1 82 ? -15.130 -3.132 12.368 1.00 95.69 82 ASP A N 1
ATOM 641 C CA . ASP A 1 82 ? -15.365 -2.930 10.938 1.00 95.69 82 ASP A CA 1
ATOM 642 C C . ASP A 1 82 ? -15.255 -4.234 10.128 1.00 95.69 82 ASP A C 1
ATOM 644 O O . ASP A 1 82 ? -15.970 -4.400 9.141 1.00 95.69 82 ASP A O 1
ATOM 648 N N . SER A 1 83 ? -14.433 -5.184 10.596 1.00 91.50 83 SER A N 1
ATOM 649 C CA . SER A 1 83 ? -14.247 -6.500 9.961 1.00 91.50 83 SER A CA 1
ATOM 650 C C . SER A 1 83 ? -15.385 -7.492 10.205 1.00 91.50 83 SER A C 1
ATOM 652 O O . SER A 1 83 ? -15.468 -8.504 9.513 1.00 91.50 83 SER A O 1
ATOM 654 N N . PHE A 1 84 ? -16.246 -7.220 11.188 1.00 94.88 84 PHE A N 1
ATOM 655 C CA . PHE A 1 84 ? -17.269 -8.167 11.614 1.00 94.88 84 PHE A CA 1
ATOM 656 C C . PHE A 1 84 ? -18.429 -8.233 10.629 1.00 94.88 84 PHE A C 1
ATOM 658 O O . PHE A 1 84 ? -18.977 -7.211 10.196 1.00 94.88 84 PHE A O 1
ATOM 665 N N . ASP A 1 85 ? -18.874 -9.455 10.350 1.00 93.31 85 ASP A N 1
ATOM 666 C CA . ASP A 1 85 ? -20.141 -9.668 9.665 1.00 93.31 85 ASP A CA 1
ATOM 667 C C . ASP A 1 85 ? -21.350 -9.417 10.595 1.00 93.31 85 ASP A C 1
ATOM 669 O O . ASP A 1 85 ? -21.237 -9.085 11.779 1.00 93.31 85 ASP A O 1
ATOM 673 N N . THR A 1 86 ? -22.568 -9.566 10.068 1.00 93.06 86 THR A N 1
ATOM 674 C CA . THR A 1 86 ? -23.794 -9.337 10.852 1.00 93.06 86 THR A CA 1
ATOM 675 C C . THR A 1 86 ? -23.981 -10.309 12.023 1.00 93.06 86 THR A C 1
ATOM 677 O O . THR A 1 86 ? -24.634 -9.953 13.008 1.00 93.06 86 THR A O 1
ATOM 680 N N . VAL A 1 87 ? -23.457 -11.534 11.921 1.00 92.81 87 VAL A N 1
ATOM 681 C CA . VAL A 1 87 ? -23.541 -12.560 12.971 1.00 92.81 87 VAL A CA 1
ATOM 682 C C . VAL A 1 87 ? -22.550 -12.231 14.080 1.00 92.81 87 VAL A C 1
ATOM 684 O O . VAL A 1 87 ? -22.946 -12.184 15.248 1.00 92.81 87 VAL A O 1
ATOM 687 N N . GLU A 1 88 ? -21.309 -11.916 13.721 1.00 95.81 88 GLU A N 1
ATOM 688 C CA . GLU A 1 88 ? -20.262 -11.497 14.656 1.00 95.81 88 GLU A CA 1
ATOM 689 C C . GLU A 1 88 ? -20.644 -10.207 15.382 1.00 95.81 88 GLU A C 1
ATOM 691 O O . GLU A 1 88 ? -20.504 -10.097 16.603 1.00 95.81 88 GLU A O 1
ATOM 696 N N . ALA A 1 89 ? -21.248 -9.254 14.672 1.00 96.81 89 ALA A N 1
ATOM 697 C CA . ALA A 1 89 ? -21.742 -8.031 15.284 1.00 96.81 89 ALA A CA 1
ATOM 698 C C . ALA A 1 89 ? -22.877 -8.284 16.294 1.00 96.81 89 ALA A C 1
ATOM 700 O O . ALA A 1 89 ? -22.957 -7.603 17.323 1.00 96.81 89 ALA A O 1
ATOM 701 N N . ALA A 1 90 ? -23.755 -9.261 16.044 1.00 96.56 90 ALA A N 1
ATOM 702 C CA . ALA A 1 90 ? -24.785 -9.665 17.003 1.00 96.56 90 ALA A CA 1
ATOM 703 C C . ALA A 1 90 ? -24.179 -10.393 18.215 1.00 96.56 90 ALA A C 1
ATOM 705 O O . ALA A 1 90 ? -24.573 -10.120 19.352 1.00 96.56 90 ALA A O 1
ATOM 706 N N . GLN A 1 91 ? -23.193 -11.268 17.988 1.00 97.44 91 GLN A N 1
ATOM 707 C CA . GLN A 1 91 ? -22.417 -11.940 19.036 1.00 97.44 91 GLN A CA 1
ATOM 708 C C . GLN A 1 91 ? -21.741 -10.931 19.965 1.00 97.44 91 GLN A C 1
ATOM 710 O O . GLN A 1 91 ? -21.963 -10.974 21.178 1.00 97.44 91 GLN A O 1
ATOM 715 N N . PHE A 1 92 ? -21.001 -9.976 19.406 1.00 98.00 92 PHE A N 1
ATOM 716 C CA . PHE A 1 92 ? -20.356 -8.906 20.159 1.00 98.00 92 PHE A CA 1
ATOM 717 C C . PHE A 1 92 ? -21.357 -8.118 21.010 1.00 98.00 92 PHE A C 1
ATOM 719 O O . PHE A 1 92 ? -21.199 -8.028 22.228 1.00 98.00 92 PHE A O 1
ATOM 726 N N . GLN A 1 93 ? -22.429 -7.597 20.403 1.00 98.12 93 GLN A N 1
ATOM 727 C CA . GLN A 1 93 ? -23.390 -6.750 21.116 1.00 98.12 93 GLN A CA 1
ATOM 728 C C . GLN A 1 93 ? -24.149 -7.505 22.214 1.00 98.12 93 GLN A C 1
ATOM 730 O O . GLN A 1 93 ? -24.319 -6.982 23.320 1.00 98.12 93 GLN A O 1
ATOM 735 N N . ALA A 1 94 ? -24.588 -8.739 21.947 1.00 98.06 94 ALA A N 1
ATOM 736 C CA . ALA A 1 94 ? -25.324 -9.532 22.926 1.00 98.06 94 ALA A CA 1
ATOM 737 C C . ALA A 1 94 ? -24.442 -9.933 24.114 1.00 98.06 94 ALA A C 1
ATOM 739 O O . ALA A 1 94 ? -24.884 -9.861 25.264 1.00 98.06 94 ALA A O 1
ATOM 740 N N . VAL A 1 95 ? -23.188 -10.316 23.861 1.00 97.88 95 VAL A N 1
ATOM 741 C CA . VAL A 1 95 ? -22.253 -10.691 24.925 1.00 97.88 95 VAL A CA 1
ATOM 742 C C . VAL A 1 95 ? -21.813 -9.471 25.731 1.00 97.88 95 VAL A C 1
ATOM 744 O O . VAL A 1 95 ? -21.876 -9.525 26.958 1.00 97.88 95 VAL A O 1
ATOM 747 N N . ALA A 1 96 ? -21.459 -8.359 25.079 1.00 97.94 96 ALA A N 1
ATOM 748 C CA . ALA A 1 96 ? -21.127 -7.107 25.763 1.00 97.94 96 ALA A CA 1
ATOM 749 C C . ALA A 1 96 ? -22.281 -6.646 26.666 1.00 97.94 96 ALA A C 1
ATOM 751 O O . ALA A 1 96 ? -22.066 -6.260 27.814 1.00 97.94 96 ALA A O 1
ATOM 752 N N . HIS A 1 97 ? -23.527 -6.764 26.192 1.00 97.75 97 HIS A N 1
ATOM 753 C CA . HIS A 1 97 ? -24.703 -6.466 27.003 1.00 97.75 97 HIS A CA 1
ATOM 754 C C . HIS A 1 97 ? -24.862 -7.427 28.186 1.00 97.75 97 HIS A C 1
ATOM 756 O O . HIS A 1 97 ? -25.127 -6.967 29.296 1.00 97.75 97 HIS A O 1
ATOM 762 N N . LYS A 1 98 ? -24.749 -8.744 27.956 1.00 96.50 98 LYS A N 1
ATOM 763 C CA . LYS A 1 98 ? -24.904 -9.784 28.990 1.00 96.50 98 LYS A CA 1
ATOM 764 C C . LYS A 1 98 ? -23.868 -9.644 30.105 1.00 96.50 98 LYS A C 1
ATOM 766 O O . LYS A 1 98 ? -24.214 -9.844 31.263 1.00 96.50 98 LYS A O 1
ATOM 771 N N . LEU A 1 99 ? -22.623 -9.347 29.745 1.00 96.12 99 LEU A N 1
ATOM 772 C CA . LEU A 1 99 ? -21.507 -9.192 30.682 1.00 96.12 99 LEU A CA 1
ATOM 773 C C . LEU A 1 99 ? -21.393 -7.773 31.252 1.00 96.12 99 LEU A C 1
ATOM 775 O O . LEU A 1 99 ? -20.518 -7.517 32.066 1.00 96.12 99 LEU A O 1
ATOM 779 N N . GLU A 1 100 ? -22.274 -6.868 30.829 1.00 96.19 100 GLU A N 1
ATOM 780 C CA . GLU A 1 100 ? -22.286 -5.467 31.238 1.00 96.19 100 GLU A CA 1
ATOM 781 C C . GLU A 1 100 ? -20.979 -4.708 30.958 1.00 96.19 100 GLU A C 1
ATOM 783 O O . GLU A 1 100 ? -20.612 -3.809 31.706 1.00 96.19 100 GLU A O 1
ATOM 788 N N . LEU A 1 101 ? -20.306 -5.019 29.846 1.00 96.56 101 LEU A N 1
ATOM 789 C CA . LEU A 1 101 ? -19.040 -4.380 29.478 1.00 96.56 101 LEU A CA 1
ATOM 790 C C . LEU A 1 101 ? -19.256 -2.938 28.995 1.00 96.56 101 LEU A C 1
ATOM 792 O O . LEU A 1 101 ? -20.182 -2.659 28.224 1.00 96.56 101 LEU A O 1
ATOM 796 N N . PHE A 1 102 ? -18.377 -2.038 29.435 1.00 93.69 102 PHE A N 1
ATOM 797 C CA . PHE A 1 102 ? -18.349 -0.627 29.026 1.00 93.69 102 PHE A CA 1
ATOM 798 C C . PHE A 1 102 ? -16.929 -0.043 28.909 1.00 93.69 102 PHE A C 1
ATOM 800 O O . PHE A 1 102 ? -16.768 0.999 28.283 1.00 93.69 102 PHE A O 1
ATOM 807 N N . GLU A 1 103 ? -15.902 -0.689 29.470 1.00 95.75 103 GLU A N 1
ATOM 808 C CA . GLU A 1 103 ? -14.506 -0.258 29.316 1.00 95.75 103 GLU A CA 1
ATOM 809 C C . GLU A 1 103 ? -13.945 -0.710 27.961 1.00 95.75 103 GLU A C 1
ATOM 811 O O . GLU A 1 103 ? -14.159 -1.852 27.543 1.00 95.75 103 GLU A O 1
ATOM 816 N N . LEU A 1 104 ? -13.201 0.165 27.271 1.00 97.19 104 LEU A N 1
ATOM 817 C CA . LEU A 1 104 ? -12.665 -0.151 25.942 1.00 97.19 104 LEU A CA 1
ATOM 818 C C . LEU A 1 104 ? -11.734 -1.364 25.962 1.00 97.19 104 LEU A C 1
ATOM 820 O O . LEU A 1 104 ? -11.818 -2.191 25.059 1.00 97.19 104 LEU A O 1
ATOM 824 N N . LYS A 1 105 ? -10.927 -1.533 27.014 1.00 97.12 105 LYS A N 1
ATOM 825 C CA . LYS A 1 105 ? -10.083 -2.719 27.198 1.00 97.12 105 LYS A CA 1
ATOM 826 C C . LYS A 1 105 ? -10.882 -4.024 27.126 1.00 97.12 105 LYS A C 1
ATOM 828 O O . LYS A 1 105 ? -10.492 -4.950 26.413 1.00 97.12 105 LYS A O 1
ATOM 833 N N . ASP A 1 106 ? -12.001 -4.106 27.839 1.00 97.81 106 ASP A N 1
ATOM 834 C CA . ASP A 1 106 ? -12.836 -5.310 27.865 1.00 97.81 106 ASP A CA 1
ATOM 835 C C . ASP A 1 106 ? -13.596 -5.505 26.552 1.00 97.81 106 ASP A C 1
ATOM 837 O O . ASP A 1 106 ? -13.747 -6.635 26.085 1.00 97.81 106 ASP A O 1
ATOM 841 N N . LEU A 1 107 ? -14.036 -4.414 25.917 1.00 98.00 107 LEU A N 1
ATOM 842 C CA . LEU A 1 107 ? -14.666 -4.465 24.598 1.00 98.00 107 LEU A CA 1
ATOM 843 C C . LEU A 1 107 ? -13.679 -4.941 23.522 1.00 98.00 107 LEU A C 1
ATOM 845 O O . LEU A 1 107 ? -14.035 -5.805 22.724 1.00 98.00 107 LEU A O 1
ATOM 849 N N . ILE A 1 108 ? -12.434 -4.458 23.530 1.00 98.31 108 ILE A N 1
ATOM 850 C CA . ILE A 1 108 ? -11.365 -4.924 22.635 1.00 98.31 108 ILE A CA 1
ATOM 851 C C . ILE A 1 108 ? -11.113 -6.416 22.858 1.00 98.31 108 ILE A C 1
ATOM 853 O O . ILE A 1 108 ? -11.157 -7.191 21.903 1.00 98.31 108 ILE A O 1
ATOM 857 N N . ASN A 1 109 ? -10.930 -6.837 24.112 1.00 98.19 109 ASN A N 1
ATOM 858 C CA . ASN A 1 109 ? -10.747 -8.243 24.476 1.00 98.19 109 ASN A CA 1
ATOM 859 C C . ASN A 1 109 ? -11.914 -9.133 24.024 1.00 98.19 109 ASN A C 1
ATOM 861 O O . ASN A 1 109 ? -11.711 -10.253 23.543 1.00 98.19 109 ASN A O 1
ATOM 865 N N . LEU A 1 110 ? -13.144 -8.623 24.101 1.00 98.00 110 LEU A N 1
ATOM 866 C CA . LEU A 1 110 ? -14.322 -9.338 23.626 1.00 98.00 110 LEU A CA 1
ATOM 867 C C . LEU A 1 110 ? -14.266 -9.604 22.113 1.00 98.00 110 LEU A C 1
ATOM 869 O O . LEU A 1 110 ? -14.710 -10.670 21.679 1.00 98.00 110 LEU A O 1
ATOM 873 N N . THR A 1 111 ? -13.676 -8.710 21.311 1.00 97.25 111 THR A N 1
ATOM 874 C CA . THR A 1 111 ? -13.565 -8.911 19.851 1.00 97.25 111 THR A CA 1
ATOM 875 C C . THR A 1 111 ? -12.748 -10.147 19.454 1.00 97.25 111 THR A C 1
ATOM 877 O O . THR A 1 111 ? -12.817 -10.569 18.303 1.00 97.25 111 THR A O 1
ATOM 880 N N . PHE A 1 112 ? -11.978 -10.741 20.371 1.00 95.31 112 PHE A N 1
ATOM 881 C CA . PHE A 1 112 ? -11.179 -11.947 20.114 1.00 95.31 112 PHE A CA 1
ATOM 882 C C . PHE A 1 112 ? -11.879 -13.252 20.505 1.00 95.31 112 PHE A C 1
ATOM 884 O O . PHE A 1 112 ? -11.381 -14.334 20.202 1.00 95.31 112 PHE A O 1
ATOM 891 N N . CYS A 1 113 ? -13.009 -13.182 21.213 1.00 94.56 113 CYS A N 1
ATOM 892 C CA . CYS A 1 113 ? -13.672 -14.377 21.740 1.00 94.56 113 CYS A CA 1
ATOM 893 C C . CYS A 1 113 ? -15.193 -14.399 21.555 1.00 94.56 113 CYS A C 1
ATOM 895 O O . CYS A 1 113 ? -15.812 -15.441 21.783 1.00 94.56 113 CYS A O 1
ATOM 897 N N . CYS A 1 114 ? -15.816 -13.300 21.118 1.00 95.31 114 CYS A N 1
ATOM 898 C CA . CYS A 1 114 ? -17.271 -13.216 20.980 1.00 95.31 114 CYS A CA 1
ATOM 899 C C . CYS A 1 114 ? -17.862 -14.247 20.002 1.00 95.31 114 CYS A C 1
ATOM 901 O O . CYS A 1 114 ? -18.972 -14.725 20.238 1.00 95.31 114 CYS A O 1
ATOM 903 N N . GLN A 1 115 ? -17.098 -14.677 18.996 1.00 93.19 115 GLN A N 1
ATOM 904 C CA . GLN A 1 115 ? -17.490 -15.670 17.990 1.00 93.19 115 GLN A CA 1
ATOM 905 C C . GLN A 1 115 ? -17.790 -17.057 18.583 1.00 93.19 115 GLN A C 1
ATOM 907 O O . GLN A 1 115 ? -18.495 -17.862 17.977 1.00 93.19 115 GLN A O 1
ATOM 912 N N . GLN A 1 116 ? -17.292 -17.347 19.789 1.00 94.12 116 GLN A N 1
ATOM 913 C CA . GLN A 1 116 ? -17.564 -18.609 20.486 1.00 94.12 116 GLN A CA 1
ATOM 914 C C . GLN A 1 116 ? -18.998 -18.664 21.041 1.00 94.12 116 GLN A C 1
ATOM 916 O O . GLN A 1 116 ? -19.561 -19.747 21.234 1.00 94.12 116 GLN A O 1
ATOM 921 N N . ALA A 1 117 ? -19.617 -17.504 21.283 1.00 95.94 117 ALA A N 1
ATOM 922 C CA . ALA A 1 117 ? -21.000 -17.426 21.729 1.00 95.94 117 ALA A CA 1
ATOM 923 C C . ALA A 1 117 ? -21.959 -17.709 20.567 1.00 95.94 117 ALA A C 1
ATOM 925 O O . ALA A 1 117 ? -21.692 -17.404 19.412 1.00 95.94 117 ALA A O 1
ATOM 926 N N . THR A 1 118 ? -23.128 -18.267 20.853 1.00 97.06 118 THR A N 1
ATOM 927 C CA . THR A 1 118 ? -24.212 -18.385 19.870 1.00 97.06 118 THR A CA 1
ATOM 928 C C . THR A 1 118 ? -25.289 -17.365 20.178 1.00 97.06 118 THR A C 1
ATOM 930 O O . THR A 1 118 ? -25.808 -17.343 21.291 1.00 97.06 118 THR A O 1
ATOM 933 N N . VAL A 1 119 ? -25.647 -16.542 19.194 1.00 97.62 119 VAL A N 1
ATOM 934 C CA . VAL A 1 119 ? -26.744 -15.577 19.315 1.00 97.62 119 VAL A CA 1
ATOM 935 C C . VAL A 1 119 ? -27.824 -15.910 18.304 1.00 97.62 119 VAL A C 1
ATOM 937 O O . VAL A 1 119 ? -27.568 -15.972 17.105 1.00 97.62 119 VAL A O 1
ATOM 940 N N . ILE A 1 120 ? -29.040 -16.121 18.802 1.00 97.44 120 ILE A N 1
ATOM 941 C CA . ILE A 1 120 ? -30.223 -16.312 17.968 1.00 97.44 120 ILE A CA 1
ATOM 942 C C . ILE A 1 120 ? -30.935 -14.966 17.852 1.00 97.44 120 ILE A C 1
ATOM 944 O O . ILE A 1 120 ? -31.514 -14.477 18.828 1.00 97.44 120 ILE A O 1
ATOM 948 N N . THR A 1 121 ? -30.870 -14.364 16.667 1.00 96.19 121 THR A N 1
ATOM 949 C CA . THR A 1 121 ? -31.560 -13.109 16.322 1.00 96.19 121 THR A CA 1
ATOM 950 C C . THR A 1 121 ? -32.891 -13.355 15.614 1.00 96.19 121 THR A C 1
ATOM 952 O O . THR A 1 121 ? -33.816 -12.559 15.760 1.00 96.19 121 THR A O 1
ATOM 955 N N . ASP A 1 122 ? -33.011 -14.478 14.903 1.00 94.25 122 ASP A N 1
ATOM 956 C CA . ASP A 1 122 ? -34.221 -14.923 14.218 1.00 94.25 122 ASP A CA 1
ATOM 957 C C . ASP A 1 122 ? -34.479 -16.412 14.500 1.00 94.25 122 ASP A C 1
ATOM 959 O O . ASP A 1 122 ? -33.580 -17.248 14.417 1.00 94.25 122 ASP A O 1
ATOM 963 N N . PHE A 1 123 ? -35.724 -16.736 14.846 1.00 95.50 123 PHE A N 1
ATOM 964 C CA . PHE A 1 123 ? -36.188 -18.093 15.149 1.00 95.50 123 PHE A CA 1
ATOM 965 C C . PHE A 1 123 ? -36.926 -18.748 13.968 1.00 95.50 123 PHE A C 1
ATOM 967 O O . PHE A 1 123 ? -37.438 -19.859 14.120 1.00 95.50 123 PHE A O 1
ATOM 974 N N . SER A 1 124 ? -37.024 -18.074 12.816 1.00 96.50 124 SER A N 1
ATOM 975 C CA . SER A 1 124 ? -37.766 -18.559 11.646 1.00 96.50 124 SER A CA 1
ATOM 976 C C . SER A 1 124 ? -37.120 -19.778 10.967 1.00 96.50 124 SER A C 1
ATOM 978 O O . SER A 1 124 ? -37.842 -20.646 10.474 1.00 96.50 124 SER A O 1
ATOM 980 N N . ASP A 1 125 ? -35.787 -19.890 11.011 1.00 96.25 125 ASP A N 1
ATOM 981 C CA . ASP A 1 125 ? -35.010 -20.997 10.440 1.00 96.25 125 ASP A CA 1
ATOM 982 C C . ASP A 1 125 ? -34.147 -21.688 11.509 1.00 96.25 125 ASP A C 1
ATOM 984 O O . ASP A 1 125 ? -32.980 -21.361 11.742 1.00 96.25 125 ASP A O 1
ATOM 988 N N . LEU A 1 126 ? -34.728 -22.695 12.163 1.00 96.94 126 LEU A N 1
ATOM 989 C CA . LEU A 1 126 ? -34.020 -23.490 13.169 1.00 96.94 126 LEU A CA 1
ATOM 990 C C . LEU A 1 126 ? -32.871 -24.317 12.578 1.00 96.94 126 LEU A C 1
ATOM 992 O O . LEU A 1 126 ? -31.918 -24.618 13.295 1.00 96.94 126 LEU A O 1
ATOM 996 N N . SER A 1 127 ? -32.920 -24.673 11.292 1.00 96.00 127 SER A N 1
ATOM 997 C CA . SER A 1 127 ? -31.826 -25.415 10.663 1.00 96.00 127 SER A CA 1
ATOM 998 C C . SER A 1 127 ? -30.578 -24.539 10.549 1.00 96.00 127 SER A C 1
ATOM 1000 O O . SER A 1 127 ? -29.480 -24.981 10.901 1.00 96.00 127 SER A O 1
ATOM 1002 N N . ALA A 1 128 ? -30.741 -23.279 10.132 1.00 94.81 128 ALA A N 1
ATOM 1003 C CA . ALA A 1 128 ? -29.660 -22.296 10.106 1.00 94.81 128 ALA A CA 1
ATOM 1004 C C . ALA A 1 128 ? -29.113 -22.008 11.513 1.00 94.81 128 ALA A C 1
ATOM 1006 O O . ALA A 1 128 ? -27.895 -21.992 11.702 1.00 94.81 128 ALA A O 1
ATOM 1007 N N . VAL A 1 129 ? -29.988 -21.867 12.517 1.00 96.25 129 VAL A N 1
ATOM 1008 C CA . VAL A 1 129 ? -29.577 -21.681 13.920 1.00 96.25 129 VAL A CA 1
ATOM 1009 C C . VAL A 1 129 ? -28.677 -22.820 14.393 1.00 96.25 129 VAL A C 1
ATOM 1011 O O . VAL A 1 129 ? -27.602 -22.566 14.937 1.00 96.25 129 VAL A O 1
ATOM 1014 N N . GLY A 1 130 ? -29.080 -24.075 14.184 1.00 96.25 130 GLY A N 1
ATOM 1015 C CA . GLY A 1 130 ? -28.291 -25.216 14.647 1.00 96.25 130 GLY A CA 1
ATOM 1016 C C . GLY A 1 130 ? -26.991 -25.387 13.876 1.00 96.25 130 GLY A C 1
ATOM 1017 O O . GLY A 1 130 ? -25.973 -25.729 14.474 1.00 96.25 130 GLY A O 1
ATOM 1018 N N . ARG A 1 131 ? -26.988 -25.074 12.575 1.00 95.00 131 ARG A N 1
ATOM 1019 C CA . ARG A 1 131 ? -25.763 -25.032 11.769 1.00 95.00 131 ARG A CA 1
ATOM 1020 C C . ARG A 1 131 ? -24.782 -23.980 12.294 1.00 95.00 131 ARG A C 1
ATOM 1022 O O . ARG A 1 131 ? -23.619 -24.308 12.503 1.00 95.00 131 ARG A O 1
ATOM 1029 N N . ASN A 1 132 ? -25.236 -22.753 12.546 1.00 93.62 132 ASN A N 1
ATOM 1030 C CA . ASN A 1 132 ? -24.385 -21.683 13.079 1.00 93.62 132 ASN A CA 1
ATOM 1031 C C . ASN A 1 132 ? -23.878 -22.019 14.485 1.00 93.62 132 ASN A C 1
ATOM 1033 O O . ASN A 1 132 ? -22.694 -21.866 14.766 1.00 93.62 132 ASN A O 1
ATOM 1037 N N . HIS A 1 133 ? -24.747 -22.554 15.346 1.00 95.69 133 HIS A N 1
ATOM 1038 C CA . HIS A 1 133 ? -24.352 -23.030 16.669 1.00 95.69 133 HIS A CA 1
ATOM 1039 C C . HIS A 1 133 ? -23.246 -24.088 16.588 1.00 95.69 133 HIS A C 1
ATOM 1041 O O . HIS A 1 133 ? -22.244 -23.992 17.295 1.00 95.69 133 HIS A O 1
ATOM 1047 N N . TYR A 1 134 ? -23.399 -25.068 15.694 1.00 95.00 134 TYR A N 1
ATOM 1048 C CA . TYR A 1 134 ? -22.387 -26.093 15.470 1.00 95.00 134 TYR A CA 1
ATOM 1049 C C . TYR A 1 134 ? -21.054 -25.483 15.021 1.00 95.00 134 TYR A C 1
ATOM 1051 O O . TYR A 1 134 ? -20.021 -25.826 15.590 1.00 95.00 134 TYR A O 1
ATOM 1059 N N . MET A 1 135 ? -21.068 -24.546 14.067 1.00 93.50 135 MET A N 1
ATOM 1060 C CA . MET A 1 135 ? -19.855 -23.855 13.609 1.00 93.50 135 MET A CA 1
ATOM 1061 C C . MET A 1 135 ? -19.156 -23.102 14.749 1.00 93.50 135 MET A C 1
ATOM 1063 O O . MET A 1 135 ? -17.943 -23.230 14.904 1.00 93.50 135 MET A O 1
ATOM 1067 N N . ASN A 1 136 ? -19.907 -22.393 15.596 1.00 93.75 136 ASN A N 1
ATOM 1068 C CA . ASN A 1 136 ? -19.354 -21.655 16.739 1.00 93.75 136 ASN A CA 1
ATOM 1069 C C . ASN A 1 136 ? -18.641 -22.581 17.738 1.00 93.75 136 ASN A C 1
ATOM 1071 O O . ASN A 1 136 ? -17.556 -22.259 18.218 1.00 93.75 136 ASN A O 1
ATOM 1075 N N . LEU A 1 137 ? -19.203 -23.766 18.009 1.00 93.06 137 LEU A N 1
ATOM 1076 C CA . LEU A 1 137 ? -18.581 -24.767 18.888 1.00 93.06 137 LEU A CA 1
ATOM 1077 C C . LEU A 1 137 ? -17.287 -25.375 18.317 1.00 93.06 137 LEU A C 1
ATOM 1079 O O . LEU A 1 137 ? -16.503 -25.944 19.072 1.00 93.06 137 LEU A O 1
ATOM 1083 N N . HIS A 1 138 ? -17.064 -25.260 17.006 1.00 91.19 138 HIS A N 1
ATOM 1084 C CA . HIS A 1 138 ? -15.912 -25.831 16.299 1.00 91.19 138 HIS A CA 1
ATOM 1085 C C . HIS A 1 138 ? -14.983 -24.746 15.724 1.00 91.19 138 HIS A C 1
ATOM 1087 O O . HIS A 1 138 ? -14.263 -24.978 14.751 1.00 91.19 138 HIS A O 1
ATOM 1093 N N . GLY A 1 139 ? -14.997 -23.546 16.319 1.00 86.62 139 GLY A N 1
ATOM 1094 C CA . GLY A 1 139 ? -14.086 -22.454 15.962 1.00 86.62 139 GLY A CA 1
ATOM 1095 C C . GLY A 1 139 ? -14.296 -21.910 14.548 1.00 86.62 139 GLY A C 1
ATOM 1096 O O . GLY A 1 139 ? -13.337 -21.498 13.906 1.00 86.62 139 GLY A O 1
ATOM 1097 N N . GLY A 1 140 ? -15.524 -21.970 14.031 1.00 85.94 140 GLY A N 1
ATOM 1098 C CA . GLY A 1 140 ? -15.848 -21.497 12.685 1.00 85.94 140 GLY A CA 1
ATOM 1099 C C . GLY A 1 140 ? -15.438 -22.453 11.562 1.00 85.94 140 GLY A C 1
ATOM 1100 O O . GLY A 1 140 ? -15.548 -22.089 10.393 1.00 85.94 140 GLY A O 1
ATOM 1101 N N . SER A 1 141 ? -15.019 -23.687 11.872 1.00 86.38 141 SER A N 1
ATOM 1102 C CA . SER A 1 141 ? -14.682 -24.699 10.864 1.00 86.38 141 SER A CA 1
ATOM 1103 C C . SER A 1 141 ? -15.446 -26.006 11.078 1.00 86.38 141 SER A C 1
ATOM 1105 O O . SER A 1 141 ? -15.736 -26.404 12.202 1.00 86.38 141 SER A O 1
ATOM 1107 N N . ALA A 1 142 ? -15.763 -26.69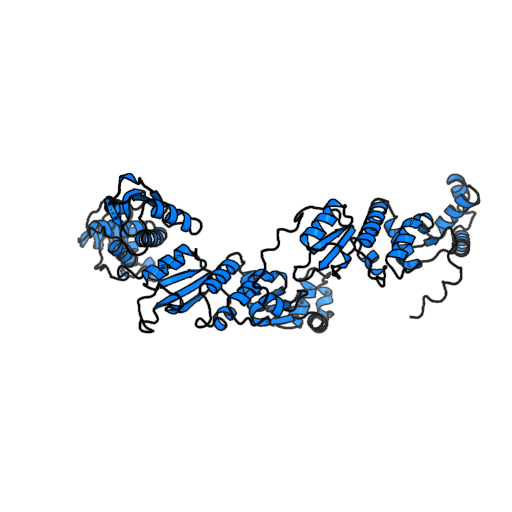5 9.984 1.00 90.31 142 ALA A N 1
ATOM 1108 C CA . ALA A 1 142 ? -16.331 -28.039 10.001 1.00 90.31 142 ALA A CA 1
ATOM 1109 C C . ALA A 1 142 ? -16.047 -28.733 8.669 1.00 90.31 142 ALA A C 1
ATOM 1111 O O . ALA A 1 142 ? -15.961 -28.072 7.627 1.00 90.31 142 ALA A O 1
ATOM 1112 N N . LYS A 1 143 ? -15.960 -30.070 8.658 1.00 92.12 143 LYS A N 1
ATOM 1113 C CA . LYS A 1 143 ? -15.879 -30.790 7.381 1.00 92.12 143 LYS A CA 1
ATOM 1114 C C . LYS A 1 143 ? -17.190 -30.645 6.623 1.00 92.12 143 LYS A C 1
ATOM 1116 O O . LYS A 1 143 ? -18.274 -30.725 7.198 1.00 92.12 143 LYS A O 1
ATOM 1121 N N . THR A 1 144 ? -17.097 -30.516 5.304 1.00 92.38 144 THR A N 1
ATOM 1122 C CA . THR A 1 144 ? -18.273 -30.347 4.444 1.00 92.38 144 THR A CA 1
ATOM 1123 C C . THR A 1 144 ? -19.277 -31.489 4.598 1.00 92.38 144 THR A C 1
ATOM 1125 O O . THR A 1 144 ? -20.478 -31.236 4.631 1.00 92.38 144 THR A O 1
ATOM 1128 N N . ASP A 1 145 ? -18.805 -32.730 4.723 1.00 93.62 145 ASP A N 1
ATOM 1129 C CA . ASP A 1 145 ? -19.677 -33.899 4.876 1.00 93.62 145 ASP A CA 1
ATOM 1130 C C . ASP A 1 145 ? -20.362 -33.938 6.247 1.00 93.62 145 ASP A C 1
ATOM 1132 O O . ASP A 1 145 ? -21.550 -34.243 6.326 1.00 93.62 145 ASP A O 1
ATOM 1136 N N . GLU A 1 146 ? -19.650 -33.554 7.313 1.00 92.31 146 GLU A N 1
ATOM 1137 C CA . GLU A 1 146 ? -20.208 -33.435 8.668 1.00 92.31 146 GLU A CA 1
ATOM 1138 C C . GLU A 1 146 ? -21.314 -32.372 8.694 1.00 92.31 146 GLU A C 1
ATOM 1140 O O . GLU A 1 146 ? -22.409 -32.614 9.197 1.00 92.31 146 GLU A O 1
ATOM 1145 N N . LEU A 1 147 ? -21.069 -31.227 8.056 1.00 91.75 147 LEU A N 1
ATOM 1146 C CA . LEU A 1 147 ? -22.010 -30.112 8.020 1.00 91.75 147 LEU A CA 1
ATOM 1147 C C . LEU A 1 147 ? -23.226 -30.373 7.114 1.00 91.75 147 LEU A C 1
ATOM 1149 O O . LEU A 1 147 ? -24.306 -29.853 7.380 1.00 91.75 147 LEU A O 1
ATOM 1153 N N . LYS A 1 148 ? -23.073 -31.180 6.053 1.00 91.44 148 LYS A N 1
ATOM 1154 C CA . LYS A 1 148 ? -24.184 -31.639 5.194 1.00 91.44 148 LYS A CA 1
ATOM 1155 C C . LYS A 1 148 ? -25.051 -32.697 5.873 1.00 91.44 148 LYS A C 1
ATOM 1157 O O . LYS A 1 148 ? -26.246 -32.756 5.604 1.00 91.44 148 LYS A O 1
ATOM 1162 N N . ALA A 1 149 ? -24.447 -33.545 6.702 1.00 94.56 149 ALA A N 1
ATOM 1163 C CA . ALA A 1 149 ? -25.150 -34.576 7.459 1.00 94.56 149 ALA A CA 1
ATOM 1164 C C . ALA A 1 149 ? -25.775 -34.046 8.764 1.00 94.56 149 ALA A C 1
ATOM 1166 O O . ALA A 1 149 ? -26.535 -34.769 9.408 1.00 94.56 149 ALA A O 1
ATOM 1167 N N . LEU A 1 150 ? -25.451 -32.810 9.161 1.00 96.12 150 LEU A N 1
ATOM 1168 C CA . LEU A 1 150 ? -25.943 -32.179 10.378 1.00 96.12 150 LEU A CA 1
ATOM 1169 C C . LEU A 1 150 ? -27.460 -31.955 10.316 1.00 96.12 150 LEU A C 1
ATOM 1171 O O . LEU A 1 150 ? -27.960 -31.212 9.472 1.00 96.12 150 LEU A O 1
ATOM 1175 N N . ASP A 1 151 ? -28.183 -32.521 11.279 1.00 97.12 151 ASP A N 1
ATOM 1176 C CA . ASP A 1 151 ? -29.568 -32.141 11.554 1.00 97.12 151 ASP A CA 1
ATOM 1177 C C . ASP A 1 151 ? -29.584 -30.819 12.340 1.00 97.12 151 ASP A C 1
ATOM 1179 O O . ASP A 1 151 ? -29.575 -30.792 13.576 1.00 97.12 151 ASP A O 1
ATOM 1183 N N . GLY A 1 152 ? -29.541 -29.703 11.607 1.00 96.62 152 GLY A N 1
ATOM 1184 C CA . GLY A 1 152 ? -29.515 -28.362 12.191 1.00 96.62 152 GLY A CA 1
ATOM 1185 C C . GLY A 1 152 ? -30.740 -28.076 13.063 1.00 96.62 152 GLY A C 1
ATOM 1186 O O . GLY A 1 152 ? -30.613 -27.489 14.135 1.00 96.62 152 GLY A O 1
ATOM 1187 N N . GLU A 1 153 ? -31.925 -28.544 12.671 1.00 97.25 153 GLU A N 1
ATOM 1188 C CA . GLU A 1 153 ? -33.138 -28.309 13.454 1.00 97.25 153 GLU A CA 1
ATOM 1189 C C . GLU A 1 153 ? -33.073 -29.027 14.810 1.00 97.25 153 GLU A C 1
ATOM 1191 O O . GLU A 1 153 ? -33.378 -28.421 15.845 1.00 97.25 153 GLU A O 1
ATOM 1196 N N . ALA A 1 154 ? -32.633 -30.289 14.840 1.00 97.44 154 ALA A N 1
ATOM 1197 C CA . ALA A 1 154 ? -32.452 -31.025 16.090 1.00 97.44 154 ALA A CA 1
ATOM 1198 C C . ALA A 1 154 ? -31.419 -30.354 17.010 1.00 97.44 154 ALA A C 1
ATOM 1200 O O . ALA A 1 154 ? -31.660 -30.228 18.216 1.00 97.44 154 ALA A O 1
ATOM 1201 N N . VAL A 1 155 ? -30.306 -29.866 16.451 1.00 97.25 155 VAL A N 1
ATOM 1202 C CA . VAL A 1 155 ? -29.271 -29.138 17.203 1.00 97.25 155 VAL A CA 1
ATOM 1203 C C . VAL A 1 155 ? -29.826 -27.846 17.804 1.00 97.25 155 VAL A C 1
ATOM 1205 O O . VAL A 1 155 ? -29.659 -27.613 19.002 1.00 97.25 155 VAL A O 1
ATOM 1208 N N . ALA A 1 156 ? -30.549 -27.038 17.024 1.00 97.44 156 ALA A N 1
ATOM 1209 C CA . ALA A 1 156 ? -31.165 -25.808 17.523 1.00 97.44 156 ALA A CA 1
ATOM 1210 C C . ALA A 1 156 ? -32.190 -26.082 18.627 1.00 97.44 156 ALA A C 1
ATOM 1212 O O . ALA A 1 156 ? -32.202 -25.404 19.656 1.00 97.44 156 ALA A O 1
ATOM 1213 N N . ARG A 1 157 ? -33.033 -27.107 18.457 1.00 96.81 157 ARG A N 1
ATOM 1214 C CA . ARG A 1 157 ? -34.003 -27.511 19.484 1.00 96.81 157 ARG A CA 1
ATOM 1215 C C . ARG A 1 157 ? -33.308 -27.963 20.763 1.00 96.81 157 ARG A C 1
ATOM 1217 O O . ARG A 1 157 ? -33.772 -27.600 21.841 1.00 96.81 157 ARG A O 1
ATOM 1224 N N . SER A 1 158 ? -32.206 -28.705 20.655 1.00 96.69 158 SER A N 1
ATOM 1225 C CA . SER A 1 158 ? -31.406 -29.119 21.810 1.00 96.69 158 SER A CA 1
ATOM 1226 C C . SER A 1 158 ? -30.785 -27.922 22.532 1.00 96.69 158 SER A C 1
ATOM 1228 O O . SER A 1 158 ? -30.856 -27.865 23.757 1.00 96.69 158 SER A O 1
ATOM 1230 N N . LEU A 1 159 ? -30.231 -26.952 21.798 1.00 96.56 159 LEU A N 1
ATOM 1231 C CA . LEU A 1 159 ? -29.703 -25.706 22.365 1.00 96.56 159 LEU A CA 1
ATOM 1232 C C . LEU A 1 159 ? -30.790 -24.941 23.135 1.00 96.56 159 LEU A C 1
ATOM 1234 O O . LEU A 1 159 ? -30.604 -24.579 24.295 1.00 96.56 159 LEU A O 1
ATOM 1238 N N . ILE A 1 160 ? -31.952 -24.736 22.510 1.00 96.12 160 ILE A N 1
ATOM 1239 C CA . ILE A 1 160 ? -33.061 -23.977 23.103 1.00 96.12 160 ILE A CA 1
ATOM 1240 C C . ILE A 1 160 ? -33.633 -24.706 24.326 1.00 96.12 160 ILE A C 1
ATOM 1242 O O . ILE A 1 160 ? -33.850 -24.084 25.367 1.00 96.12 160 ILE A O 1
ATOM 1246 N N . ALA A 1 161 ? -33.855 -26.020 24.225 1.00 95.44 161 ALA A N 1
ATOM 1247 C CA . ALA A 1 161 ? -34.387 -26.835 25.317 1.00 95.44 161 ALA A CA 1
ATOM 1248 C C . ALA A 1 161 ? -33.389 -27.013 26.471 1.00 95.44 161 ALA A C 1
ATOM 1250 O O . ALA A 1 161 ? -33.811 -27.170 27.617 1.00 95.44 161 ALA A O 1
ATOM 1251 N N . GLY A 1 162 ? -32.084 -26.967 26.183 1.00 90.50 162 GLY A N 1
ATOM 1252 C CA . GLY A 1 162 ? -31.014 -27.041 27.178 1.00 90.50 162 GLY A CA 1
ATOM 1253 C C . GLY A 1 162 ? -30.986 -25.856 28.150 1.00 90.50 162 GLY A C 1
ATOM 1254 O O . GLY A 1 162 ? -30.407 -25.970 29.229 1.00 90.50 162 GLY A O 1
ATOM 1255 N N . GLY A 1 163 ? -31.652 -24.745 27.816 1.00 87.44 163 GLY A N 1
ATOM 1256 C CA . GLY A 1 163 ? -31.662 -23.533 28.632 1.00 87.44 163 GLY A CA 1
ATOM 1257 C C . GLY A 1 163 ? -30.341 -22.759 28.552 1.00 87.44 163 GLY A C 1
ATOM 1258 O O . GLY A 1 163 ? -29.577 -22.905 27.607 1.00 87.44 163 GLY A O 1
ATOM 1259 N N . GLY A 1 164 ? -30.085 -21.865 29.512 1.00 87.88 164 GLY A N 1
ATOM 1260 C CA . GLY A 1 164 ? -28.846 -21.064 29.564 1.00 87.88 164 GLY A CA 1
ATOM 1261 C C . GLY A 1 164 ? -28.792 -19.857 28.614 1.00 87.88 164 GLY A C 1
ATOM 1262 O O . GLY A 1 164 ? -27.930 -18.993 28.770 1.00 87.88 164 GLY A O 1
ATOM 1263 N N . GLY A 1 165 ? -29.744 -19.749 27.684 1.00 94.62 165 GLY A N 1
ATOM 1264 C CA . GLY A 1 165 ? -29.922 -18.566 26.847 1.00 94.62 165 GLY A CA 1
ATOM 1265 C C . GLY A 1 165 ? -30.307 -17.336 27.675 1.00 94.62 165 GLY A C 1
ATOM 1266 O O . GLY A 1 165 ? -31.231 -17.387 28.486 1.00 94.62 165 GLY A O 1
ATOM 1267 N N . THR A 1 166 ? -29.610 -16.221 27.467 1.00 97.50 166 THR A N 1
ATOM 1268 C CA . THR A 1 166 ? -29.922 -14.919 28.078 1.00 97.50 166 THR A CA 1
ATOM 1269 C C . THR A 1 166 ? -30.557 -14.015 27.030 1.00 97.50 166 THR A C 1
ATOM 1271 O O . THR A 1 166 ? -29.991 -13.821 25.957 1.00 97.50 166 THR A O 1
ATOM 1274 N N . VAL A 1 167 ? -31.734 -13.459 27.320 1.00 97.56 167 VAL A N 1
ATOM 1275 C CA . VAL A 1 167 ? -32.407 -12.520 26.411 1.00 97.56 167 VAL A CA 1
ATOM 1276 C C . VAL A 1 167 ? -31.744 -11.150 26.523 1.00 97.56 167 VAL A C 1
ATOM 1278 O O . VAL A 1 167 ? -31.637 -10.596 27.615 1.00 97.56 167 VAL A O 1
ATOM 1281 N N . THR A 1 168 ? -31.328 -10.595 25.389 1.00 97.62 168 THR A N 1
ATOM 1282 C CA . THR A 1 168 ? -30.761 -9.245 25.276 1.00 97.62 168 THR A CA 1
ATOM 1283 C C . THR A 1 168 ? -31.518 -8.457 24.201 1.00 97.62 168 THR A C 1
ATOM 1285 O O . THR A 1 168 ? -32.226 -9.064 23.392 1.00 97.62 168 THR A O 1
ATOM 1288 N N . PRO A 1 169 ? -31.348 -7.125 24.119 1.00 96.81 169 PRO A N 1
ATOM 1289 C CA . PRO A 1 169 ? -31.857 -6.337 22.992 1.00 96.81 169 PRO A CA 1
ATOM 1290 C C . PRO A 1 169 ? -31.335 -6.791 21.616 1.00 96.81 169 PRO A C 1
ATOM 1292 O O . PRO A 1 169 ? -31.905 -6.410 20.600 1.00 96.81 169 PRO A O 1
ATOM 1295 N N . TYR A 1 170 ? -30.277 -7.608 21.588 1.00 96.50 170 TYR A N 1
ATOM 1296 C CA . TYR A 1 170 ? -29.576 -8.068 20.387 1.00 96.50 170 TYR A CA 1
ATOM 1297 C C . TYR A 1 170 ? -29.861 -9.534 20.033 1.00 96.50 170 TYR A C 1
ATOM 1299 O O . TYR A 1 170 ? -29.212 -10.082 19.151 1.00 96.50 170 TYR A O 1
ATOM 1307 N N . GLY A 1 171 ? -30.802 -10.184 20.726 1.00 96.81 171 GLY A N 1
ATOM 1308 C CA . GLY A 1 171 ? -31.140 -11.597 20.540 1.00 96.81 171 GLY A CA 1
ATOM 1309 C C . GLY A 1 171 ? -30.917 -12.438 21.796 1.00 96.81 171 GLY A C 1
ATOM 1310 O O . GLY A 1 171 ? -30.646 -11.917 22.885 1.00 96.81 171 GLY A O 1
ATOM 1311 N N . VAL A 1 172 ? -31.057 -13.757 21.654 1.00 98.12 172 VAL A N 1
ATOM 1312 C CA . VAL A 1 172 ? -30.856 -14.718 22.750 1.00 98.12 172 VAL A CA 1
ATOM 1313 C C . VAL A 1 172 ? -29.447 -15.291 22.672 1.00 98.12 172 VAL A C 1
ATOM 1315 O O . VAL A 1 172 ? -29.128 -16.008 21.726 1.00 98.12 172 VAL A O 1
ATOM 1318 N N . VAL A 1 173 ? -28.613 -14.971 23.663 1.00 97.75 173 VAL A N 1
ATOM 1319 C CA . VAL A 1 173 ? -27.197 -15.363 23.701 1.00 97.75 173 VAL A CA 1
ATOM 1320 C C . VAL A 1 173 ? -26.957 -16.586 24.581 1.00 97.75 173 VAL A C 1
ATOM 1322 O O . VAL A 1 173 ? -27.391 -16.643 25.733 1.00 97.75 173 VAL A O 1
ATOM 1325 N N . TYR A 1 174 ? -26.201 -17.533 24.044 1.00 97.31 174 TYR A N 1
ATOM 1326 C CA . TYR A 1 174 ? -25.666 -18.717 24.704 1.00 97.31 174 TYR A CA 1
ATOM 1327 C C . TYR A 1 174 ? -24.144 -18.580 24.702 1.00 97.31 174 TYR A C 1
ATOM 1329 O O . TYR A 1 174 ? -23.539 -18.461 23.640 1.00 97.31 174 TYR A O 1
ATOM 1337 N N . ASP A 1 175 ? -23.519 -18.537 25.878 1.00 91.50 175 ASP A N 1
ATOM 1338 C CA . ASP A 1 175 ? -22.071 -18.299 25.975 1.00 91.50 175 ASP A CA 1
ATOM 1339 C C . ASP A 1 175 ? -21.229 -19.501 25.541 1.00 91.50 175 ASP A C 1
ATOM 1341 O O . ASP A 1 175 ? -20.067 -19.322 25.206 1.00 91.50 175 ASP A O 1
ATOM 1345 N N . ASN A 1 176 ? -21.795 -20.711 25.531 1.00 92.06 176 ASN A N 1
ATOM 1346 C CA . ASN A 1 176 ? -21.094 -21.951 25.195 1.00 92.06 176 ASN A CA 1
ATOM 1347 C C . ASN A 1 176 ? -19.826 -22.185 26.036 1.00 92.06 176 ASN A C 1
ATOM 1349 O O . ASN A 1 176 ? -18.882 -22.829 25.583 1.00 92.06 176 ASN A O 1
ATOM 1353 N N . GLY A 1 177 ? -19.787 -21.657 27.264 1.00 89.44 177 GLY A N 1
ATOM 1354 C CA . GLY A 1 177 ? -18.594 -21.724 28.112 1.00 89.44 177 GLY A CA 1
ATOM 1355 C C . GLY A 1 177 ? -17.447 -20.804 27.678 1.00 89.44 177 GLY A C 1
ATOM 1356 O O . GLY A 1 177 ? -16.339 -20.951 28.202 1.00 89.44 177 GLY A O 1
ATOM 1357 N N . MET A 1 178 ? -17.705 -19.860 26.764 1.00 91.75 178 MET A N 1
ATOM 1358 C CA . MET A 1 178 ? -16.773 -18.798 26.391 1.00 91.75 178 MET A CA 1
ATOM 1359 C C . MET A 1 178 ? -16.285 -18.048 27.635 1.00 91.75 178 MET A C 1
ATOM 1361 O O . MET A 1 178 ? -17.046 -17.781 28.572 1.00 91.75 178 MET A O 1
ATOM 1365 N N . LYS A 1 179 ? -14.997 -17.700 27.631 1.00 91.94 179 LYS A N 1
ATOM 1366 C CA . LYS A 1 179 ? -14.364 -16.862 28.649 1.00 91.94 179 LYS A CA 1
ATOM 1367 C C . LYS A 1 179 ? -13.793 -15.617 27.993 1.00 91.94 179 LYS A C 1
ATOM 1369 O O . LYS A 1 179 ? -13.123 -15.724 26.970 1.00 91.94 179 LYS A O 1
ATOM 1374 N N . LEU A 1 180 ? -14.008 -14.468 28.628 1.00 93.81 180 LEU A N 1
ATOM 1375 C CA . LEU A 1 180 ? -13.358 -13.224 28.238 1.00 93.81 180 LEU A CA 1
ATOM 1376 C C . LEU A 1 180 ? -11.854 -13.351 28.520 1.00 93.81 180 LEU A C 1
ATOM 1378 O O . LEU A 1 180 ? -11.433 -13.342 29.678 1.00 93.81 180 LEU A O 1
ATOM 1382 N N . GLY A 1 181 ? -11.066 -13.564 27.467 1.00 89.12 181 GLY A N 1
ATOM 1383 C CA . GLY A 1 181 ? -9.606 -13.614 27.545 1.00 89.12 181 GLY A CA 1
ATOM 1384 C C . GLY A 1 181 ? -9.005 -12.213 27.638 1.00 89.12 181 GLY A C 1
ATOM 1385 O O . GLY A 1 181 ? -9.589 -11.263 27.130 1.00 89.12 181 GLY A O 1
ATOM 1386 N N . GLN A 1 182 ? -7.837 -12.088 28.269 1.00 91.25 182 GLN A N 1
ATOM 1387 C CA . GLN A 1 182 ? -7.058 -10.846 28.291 1.00 91.25 182 GLN A CA 1
ATOM 1388 C C . GLN A 1 182 ? -5.943 -10.931 27.247 1.00 91.25 182 GLN A C 1
ATOM 1390 O O . GLN A 1 182 ? -4.804 -11.232 27.582 1.00 91.25 182 GLN A O 1
ATOM 1395 N N . VAL A 1 183 ? -6.306 -10.740 25.979 1.00 94.44 183 VAL A N 1
ATOM 1396 C CA . VAL A 1 183 ? -5.355 -10.661 24.855 1.00 94.44 183 VAL A CA 1
ATOM 1397 C C . VAL A 1 183 ? -4.753 -9.255 24.774 1.00 94.44 183 VAL A C 1
ATOM 1399 O O . VAL A 1 183 ? -3.573 -9.100 24.504 1.00 94.44 183 VAL A O 1
ATOM 1402 N N . TYR A 1 184 ? -5.567 -8.234 25.044 1.00 96.62 184 TYR A N 1
ATOM 1403 C CA . TYR A 1 184 ? -5.158 -6.846 25.190 1.00 96.62 184 TYR A CA 1
ATOM 1404 C C . TYR A 1 184 ? -5.002 -6.481 26.670 1.00 96.62 184 TYR A C 1
ATOM 1406 O O . TYR A 1 184 ? -5.944 -6.601 27.469 1.00 96.62 184 TYR A O 1
ATOM 1414 N N . ASP A 1 185 ? -3.819 -6.003 27.036 1.00 94.50 185 ASP A N 1
ATOM 1415 C CA . ASP A 1 185 ? -3.431 -5.686 28.411 1.00 94.50 185 ASP A CA 1
ATOM 1416 C C . ASP A 1 185 ? -3.791 -4.253 28.851 1.00 94.50 185 ASP A C 1
ATOM 1418 O O . ASP A 1 185 ? -3.768 -3.957 30.050 1.00 94.50 185 ASP A O 1
ATOM 1422 N N . GLY A 1 186 ? -4.239 -3.403 27.923 1.00 94.19 186 GLY A N 1
ATOM 1423 C CA . GLY A 1 186 ? -4.525 -1.980 28.150 1.00 94.19 186 GLY A CA 1
ATOM 1424 C C . GLY A 1 186 ? -3.433 -1.037 27.636 1.00 94.19 186 GLY A C 1
ATOM 1425 O O . GLY A 1 186 ? -3.570 0.176 27.766 1.00 94.19 186 GLY A O 1
ATOM 1426 N N . GLN A 1 187 ? -2.358 -1.565 27.047 1.00 93.25 187 GLN A N 1
ATOM 1427 C CA . GLN A 1 187 ? -1.256 -0.769 26.514 1.00 93.25 187 GLN A CA 1
ATOM 1428 C C . GLN A 1 187 ? -0.837 -1.246 25.120 1.00 93.25 187 GLN A C 1
ATOM 1430 O O . GLN A 1 187 ? -0.954 -0.465 24.167 1.00 93.25 187 GLN A O 1
ATOM 1435 N N . PHE A 1 188 ? -0.452 -2.515 24.973 1.00 95.38 188 PHE A N 1
ATOM 1436 C CA . PHE A 1 188 ? 0.091 -3.084 23.736 1.00 95.38 188 PHE A CA 1
ATOM 1437 C C . PHE A 1 188 ? -1.007 -3.743 22.909 1.00 95.38 188 PHE A C 1
ATOM 1439 O O . PHE A 1 188 ? -1.576 -4.765 23.289 1.00 95.38 188 PHE A O 1
ATOM 1446 N N . PHE A 1 189 ? -1.351 -3.130 21.776 1.00 96.69 189 PHE A N 1
ATOM 1447 C CA . PHE A 1 189 ? -2.391 -3.670 20.909 1.00 96.69 189 PHE A CA 1
ATOM 1448 C C . PHE A 1 189 ? -1.958 -5.004 20.288 1.00 96.69 189 PHE A C 1
ATOM 1450 O O . PHE A 1 189 ? -0.848 -5.089 19.764 1.00 96.69 189 PHE A O 1
ATOM 1457 N N . PRO A 1 190 ? -2.834 -6.025 20.261 1.00 95.88 190 PRO A N 1
ATOM 1458 C CA . PRO A 1 190 ? -2.552 -7.251 19.525 1.00 95.88 190 PRO A CA 1
ATOM 1459 C C . PRO A 1 190 ? -2.363 -6.972 18.028 1.00 95.88 190 PRO A C 1
ATOM 1461 O O . PRO A 1 190 ? -3.036 -6.094 17.472 1.00 95.88 190 PRO A O 1
ATOM 1464 N N . CYS A 1 191 ? -1.498 -7.751 17.374 1.00 94.44 191 CYS A N 1
ATOM 1465 C CA . CYS A 1 191 ? -1.274 -7.661 15.931 1.00 94.44 191 CYS A CA 1
ATOM 1466 C C . CYS A 1 191 ? -2.601 -7.804 15.167 1.00 94.44 191 CYS A C 1
ATOM 1468 O O . CYS A 1 191 ? -3.381 -8.729 15.418 1.00 94.44 191 CYS A O 1
ATOM 1470 N N . TYR A 1 192 ? -2.882 -6.862 14.270 1.00 94.00 192 TYR A N 1
ATOM 1471 C CA . TYR A 1 192 ? -4.128 -6.790 13.525 1.00 94.00 192 TYR A CA 1
ATOM 1472 C C . TYR A 1 192 ? -3.975 -6.007 12.214 1.00 94.00 192 TYR A C 1
ATOM 1474 O O . TYR A 1 192 ? -3.929 -4.777 12.194 1.00 94.00 192 TYR A O 1
ATOM 1482 N N . TYR A 1 193 ? -3.980 -6.754 11.113 1.00 92.25 193 TYR A N 1
ATOM 1483 C CA . TYR A 1 193 ? -3.928 -6.259 9.740 1.00 92.25 193 TYR A CA 1
ATOM 1484 C C . TYR A 1 193 ? -5.305 -5.758 9.285 1.00 92.25 193 TYR A C 1
ATOM 1486 O O . TYR A 1 193 ? -6.112 -6.521 8.755 1.00 92.25 193 TYR A O 1
ATOM 1494 N N . TYR A 1 194 ? -5.599 -4.484 9.545 1.00 90.25 194 TYR A N 1
ATOM 1495 C CA . TYR A 1 194 ? -6.875 -3.865 9.162 1.00 90.25 194 TYR A CA 1
ATOM 1496 C C . TYR A 1 194 ? -6.948 -3.531 7.662 1.00 90.25 194 TYR A C 1
ATOM 1498 O O . TYR A 1 194 ? -7.942 -3.828 7.006 1.00 90.25 194 TYR A O 1
ATOM 1506 N N . GLU A 1 195 ? -5.883 -2.941 7.120 1.00 86.56 195 GLU A N 1
ATOM 1507 C CA . GLU A 1 195 ? -5.743 -2.573 5.708 1.00 86.56 195 GLU A CA 1
ATOM 1508 C C . GLU A 1 195 ? -4.442 -3.165 5.150 1.00 86.56 195 GLU A C 1
ATOM 1510 O O . GLU A 1 195 ? -3.523 -3.433 5.929 1.00 86.56 195 GLU A O 1
ATOM 1515 N N . PRO A 1 196 ? -4.330 -3.366 3.822 1.00 84.31 196 PRO A N 1
ATOM 1516 C CA . PRO A 1 196 ? -3.076 -3.781 3.207 1.00 84.31 196 PRO A CA 1
ATOM 1517 C C . PRO A 1 196 ? -1.956 -2.781 3.508 1.00 84.31 196 PRO A C 1
ATOM 1519 O O . PRO A 1 196 ? -2.096 -1.583 3.254 1.00 84.31 196 PRO A O 1
ATOM 1522 N N . ASN A 1 197 ? -0.832 -3.285 4.003 1.00 88.06 197 ASN A N 1
ATOM 1523 C CA . ASN A 1 197 ? 0.370 -2.514 4.287 1.00 88.06 197 ASN A CA 1
ATOM 1524 C C . ASN A 1 197 ? 1.579 -3.175 3.616 1.00 88.06 197 ASN A C 1
ATOM 1526 O O . ASN A 1 197 ? 1.630 -4.395 3.479 1.00 88.06 197 ASN A O 1
ATOM 1530 N N . ALA A 1 198 ? 2.542 -2.368 3.173 1.00 88.25 198 ALA A N 1
ATOM 1531 C CA . ALA A 1 198 ? 3.690 -2.880 2.431 1.00 88.25 198 ALA A CA 1
ATOM 1532 C C . ALA A 1 198 ? 4.719 -3.536 3.358 1.00 88.25 198 ALA A C 1
ATOM 1534 O O . ALA A 1 198 ? 5.345 -4.513 2.967 1.00 88.25 198 ALA A O 1
ATOM 1535 N N . ILE A 1 199 ? 4.892 -2.999 4.570 1.00 93.38 199 ILE A N 1
ATOM 1536 C CA . ILE A 1 199 ? 5.874 -3.467 5.555 1.00 93.38 199 ILE A CA 1
ATOM 1537 C C . ILE A 1 199 ? 5.217 -3.477 6.938 1.00 93.38 199 ILE A C 1
ATOM 1539 O O . ILE A 1 199 ? 4.558 -2.504 7.317 1.00 93.38 199 ILE A O 1
ATOM 1543 N N . THR A 1 200 ? 5.409 -4.550 7.700 1.00 95.31 200 THR A N 1
ATOM 1544 C CA . THR A 1 200 ? 5.008 -4.667 9.108 1.00 95.31 200 THR A CA 1
ATOM 1545 C C . THR A 1 200 ? 6.242 -4.756 9.979 1.00 95.31 200 THR A C 1
ATOM 1547 O O . THR A 1 200 ? 7.047 -5.678 9.840 1.00 95.31 200 THR A O 1
ATOM 1550 N N . VAL A 1 201 ? 6.374 -3.815 10.909 1.00 95.38 201 VAL A N 1
ATOM 1551 C CA . VAL A 1 201 ? 7.502 -3.772 11.840 1.00 95.38 201 VAL A CA 1
ATOM 1552 C C . VAL A 1 201 ? 7.000 -4.031 13.254 1.00 95.38 201 VAL A C 1
ATOM 1554 O O . VAL A 1 201 ? 6.123 -3.324 13.755 1.00 95.38 201 VAL A O 1
ATOM 1557 N N . ALA A 1 202 ? 7.585 -5.030 13.907 1.00 95.69 202 ALA A N 1
ATOM 1558 C CA . ALA A 1 202 ? 7.490 -5.223 15.343 1.00 95.69 202 ALA A CA 1
ATOM 1559 C C . ALA A 1 202 ? 8.536 -4.343 16.034 1.00 95.69 202 ALA A C 1
ATOM 1561 O O . ALA A 1 202 ? 9.740 -4.473 15.795 1.00 95.69 202 ALA A O 1
ATOM 1562 N N . VAL A 1 203 ? 8.080 -3.445 16.903 1.00 96.31 203 VAL A N 1
ATOM 1563 C CA . VAL A 1 203 ? 8.942 -2.554 17.681 1.00 96.31 203 VAL A CA 1
ATOM 1564 C C . VAL A 1 203 ? 8.898 -2.954 19.147 1.00 96.31 203 VAL A C 1
ATOM 1566 O O . VAL A 1 203 ? 7.829 -2.987 19.756 1.00 96.31 203 VAL A O 1
ATOM 1569 N N . THR A 1 204 ? 10.067 -3.218 19.725 1.00 95.81 204 THR A N 1
ATOM 1570 C CA . THR A 1 204 ? 10.235 -3.508 21.158 1.00 95.81 204 THR A CA 1
ATOM 1571 C C . THR A 1 204 ? 11.241 -2.547 21.782 1.00 95.81 204 THR A C 1
ATOM 1573 O O . THR A 1 204 ? 12.114 -2.004 21.102 1.00 95.81 204 THR A O 1
ATOM 1576 N N . ALA A 1 205 ? 11.138 -2.304 23.088 1.00 94.25 205 ALA A N 1
ATOM 1577 C CA . ALA A 1 205 ? 12.136 -1.511 23.797 1.00 94.25 205 ALA A CA 1
ATOM 1578 C C . ALA A 1 205 ? 13.384 -2.362 24.085 1.00 94.25 205 ALA A C 1
ATOM 1580 O O . ALA A 1 205 ? 13.286 -3.464 24.619 1.00 94.25 205 ALA A O 1
ATOM 1581 N N . LYS A 1 206 ? 14.586 -1.833 23.831 1.00 93.00 206 LYS A N 1
ATOM 1582 C CA . LYS A 1 206 ? 15.864 -2.505 24.150 1.00 93.00 206 LYS A CA 1
ATOM 1583 C C . LYS A 1 206 ? 16.055 -2.775 25.645 1.00 93.00 206 LYS A C 1
ATOM 1585 O O . LYS A 1 206 ? 16.884 -3.603 26.014 1.00 93.00 206 LYS A O 1
ATOM 1590 N N . SER A 1 207 ? 15.326 -2.061 26.504 1.00 92.38 207 SER A N 1
ATOM 1591 C CA . SER A 1 207 ? 15.292 -2.313 27.946 1.00 92.38 207 SER A CA 1
ATOM 1592 C C . SER A 1 207 ? 14.576 -3.613 28.317 1.00 92.38 207 SER A C 1
ATOM 1594 O O . SER A 1 207 ? 14.735 -4.082 29.443 1.00 92.38 207 SER A O 1
ATOM 1596 N N . GLU A 1 208 ? 13.780 -4.172 27.407 1.00 93.31 208 GLU A N 1
ATOM 1597 C CA . GLU A 1 208 ? 13.052 -5.419 27.606 1.00 93.31 208 GLU A CA 1
ATOM 1598 C C . GLU A 1 208 ? 13.800 -6.641 27.039 1.00 93.31 208 GLU A C 1
ATOM 1600 O O . GLU A 1 208 ? 14.678 -6.497 26.176 1.00 93.31 208 GLU A O 1
ATOM 1605 N N . PRO A 1 209 ? 13.482 -7.859 27.529 1.00 93.50 209 PRO A N 1
ATOM 1606 C CA . PRO A 1 209 ? 13.979 -9.103 26.946 1.00 93.50 209 PRO A CA 1
ATOM 1607 C C . PRO A 1 209 ? 13.658 -9.218 25.449 1.00 93.50 209 PRO A C 1
ATOM 1609 O O . PRO A 1 209 ? 12.684 -8.648 24.968 1.00 93.50 209 PRO A O 1
ATOM 1612 N N . GLU A 1 210 ? 14.473 -9.970 24.708 1.00 87.06 210 GLU A N 1
ATOM 1613 C CA . GLU A 1 210 ? 14.258 -10.198 23.268 1.00 87.06 210 GLU A CA 1
ATOM 1614 C C . GLU A 1 210 ? 12.951 -10.941 22.962 1.00 87.06 210 GLU A C 1
ATOM 1616 O O . GLU A 1 210 ? 12.361 -10.713 21.914 1.00 87.06 210 GLU A O 1
ATOM 1621 N N . ASP A 1 211 ? 12.478 -11.787 23.877 1.00 90.62 211 ASP A N 1
ATOM 1622 C CA . ASP A 1 211 ? 11.248 -12.575 23.764 1.00 90.62 211 ASP A CA 1
ATOM 1623 C C . ASP A 1 211 ? 10.031 -11.901 24.422 1.00 90.62 211 ASP A C 1
ATOM 1625 O O . ASP A 1 211 ? 9.079 -12.579 24.810 1.00 90.62 211 ASP A O 1
ATOM 1629 N N . THR A 1 212 ? 10.062 -10.575 24.587 1.00 93.62 212 THR A N 1
ATOM 1630 C CA . THR A 1 212 ? 8.944 -9.840 25.187 1.00 93.62 212 THR A CA 1
ATOM 1631 C C . THR A 1 212 ? 7.669 -9.919 24.343 1.00 93.62 212 THR A C 1
ATOM 1633 O O . THR A 1 212 ? 7.699 -9.835 23.117 1.00 93.62 212 THR A O 1
ATOM 1636 N N . GLU A 1 213 ? 6.524 -10.023 25.020 1.00 91.75 213 GLU A N 1
ATOM 1637 C CA . GLU A 1 213 ? 5.196 -9.917 24.403 1.00 91.75 213 GLU A CA 1
ATOM 1638 C C . GLU A 1 213 ? 4.741 -8.448 24.252 1.00 91.75 213 GLU A C 1
ATOM 1640 O O . GLU A 1 213 ? 3.728 -8.175 23.608 1.00 91.75 213 GLU A O 1
ATOM 1645 N N . HIS A 1 214 ? 5.490 -7.485 24.808 1.00 94.69 214 HIS A N 1
ATOM 1646 C CA . HIS A 1 214 ? 5.218 -6.047 24.712 1.00 94.69 214 HIS A CA 1
ATOM 1647 C C . HIS A 1 214 ? 5.674 -5.473 23.364 1.00 94.69 214 HIS A C 1
ATOM 1649 O O . HIS A 1 214 ? 6.651 -4.725 23.256 1.00 94.69 214 HIS A O 1
ATOM 1655 N N . ILE A 1 215 ? 4.956 -5.859 22.316 1.00 96.31 215 ILE A N 1
ATOM 1656 C CA . ILE A 1 215 ? 5.269 -5.489 20.939 1.00 96.31 215 ILE A CA 1
ATOM 1657 C C . ILE A 1 215 ? 4.355 -4.350 20.492 1.00 96.31 215 ILE A C 1
ATOM 1659 O O . ILE A 1 215 ? 3.129 -4.436 20.588 1.00 96.31 215 ILE A O 1
ATOM 1663 N N . THR A 1 216 ? 4.955 -3.296 19.944 1.00 96.50 216 THR A N 1
ATOM 1664 C CA . THR A 1 216 ? 4.240 -2.260 19.198 1.00 96.50 216 THR A CA 1
ATOM 1665 C C . THR A 1 216 ? 4.321 -2.564 17.713 1.00 96.50 216 THR A C 1
ATOM 1667 O O . THR A 1 216 ? 5.398 -2.552 17.123 1.00 96.50 216 THR A O 1
ATOM 1670 N N . TRP A 1 217 ? 3.167 -2.819 17.106 1.00 97.06 217 TRP A N 1
ATOM 1671 C CA . TRP A 1 217 ? 3.050 -3.111 15.680 1.00 97.06 217 TRP A CA 1
ATOM 1672 C C . TRP A 1 217 ? 2.894 -1.826 14.871 1.00 97.06 217 TRP A C 1
ATOM 1674 O O . TRP A 1 217 ? 1.978 -1.042 15.130 1.00 97.06 217 TRP A O 1
ATOM 1684 N N . LEU A 1 218 ? 3.762 -1.633 13.879 1.00 96.44 218 LEU A N 1
ATOM 1685 C CA . LEU A 1 218 ? 3.682 -0.543 12.909 1.00 96.44 218 LEU A CA 1
ATOM 1686 C C . LEU A 1 218 ? 3.380 -1.106 11.516 1.00 96.44 218 LEU A C 1
ATOM 1688 O O . LEU A 1 218 ? 4.103 -1.972 11.023 1.00 96.44 218 LEU A O 1
ATOM 1692 N N . TYR A 1 219 ? 2.327 -0.594 10.879 1.00 95.06 219 TYR A N 1
ATOM 1693 C CA . TYR A 1 219 ? 1.833 -1.038 9.571 1.00 95.06 219 TYR A CA 1
ATOM 1694 C C . TYR A 1 219 ? 2.150 0.023 8.517 1.00 95.06 219 TYR A C 1
ATOM 1696 O O . TYR A 1 219 ? 1.350 0.920 8.261 1.00 95.06 219 TYR A O 1
ATOM 1704 N N . LEU A 1 220 ? 3.345 -0.041 7.936 1.00 94.88 220 LEU A N 1
ATOM 1705 C CA . LEU A 1 220 ? 3.865 1.006 7.063 1.00 94.88 220 LEU A CA 1
ATOM 1706 C C . LEU A 1 220 ? 3.257 0.921 5.643 1.00 94.88 220 LEU A C 1
ATOM 1708 O O . LEU A 1 220 ? 3.088 -0.179 5.103 1.00 94.88 220 LEU A O 1
ATOM 1712 N N . PRO A 1 221 ? 2.982 2.065 4.987 1.00 93.56 221 PRO A N 1
ATOM 1713 C CA . PRO A 1 221 ? 3.314 3.414 5.437 1.00 93.56 221 PRO A CA 1
ATOM 1714 C C . PRO A 1 221 ? 2.346 3.966 6.499 1.00 93.56 221 PRO A C 1
ATOM 1716 O O . PRO A 1 221 ? 1.134 3.806 6.387 1.00 93.56 221 PRO A O 1
ATOM 1719 N N . MET A 1 222 ? 2.887 4.674 7.493 1.00 91.88 222 MET A N 1
ATOM 1720 C CA . MET A 1 222 ? 2.163 5.347 8.582 1.00 91.88 222 MET A CA 1
ATOM 1721 C C . MET A 1 222 ? 2.418 6.860 8.553 1.00 91.88 222 MET A C 1
ATOM 1723 O O . MET A 1 222 ? 3.506 7.311 8.176 1.00 91.88 222 MET A O 1
ATOM 1727 N N . ALA A 1 223 ? 1.429 7.663 8.957 1.00 90.75 223 ALA A N 1
ATOM 1728 C CA . ALA A 1 223 ? 1.658 9.087 9.193 1.00 90.75 223 ALA A CA 1
ATOM 1729 C C . ALA A 1 223 ? 2.657 9.248 10.351 1.00 90.75 223 ALA A C 1
ATOM 1731 O O . ALA A 1 223 ? 2.596 8.489 11.316 1.00 90.75 223 ALA A O 1
ATOM 1732 N N . GLN A 1 224 ? 3.559 10.235 10.278 1.00 90.06 224 GLN A N 1
ATOM 1733 C CA . GLN A 1 224 ? 4.601 10.405 11.302 1.00 90.06 224 GLN A CA 1
ATOM 1734 C C . GLN A 1 224 ? 4.003 10.556 12.708 1.00 90.06 224 GLN A C 1
ATOM 1736 O O . GLN A 1 224 ? 4.481 9.940 13.651 1.00 90.06 224 GLN A O 1
ATOM 1741 N N . GLU A 1 225 ? 2.905 11.303 12.829 1.00 91.12 225 GLU A N 1
ATOM 1742 C CA . GLU A 1 225 ? 2.201 11.466 14.099 1.00 91.12 225 GLU A CA 1
ATOM 1743 C C . GLU A 1 225 ? 1.640 10.140 14.646 1.00 91.12 225 GLU A C 1
ATOM 1745 O O . GLU A 1 225 ? 1.709 9.898 15.847 1.00 91.12 225 GLU A O 1
ATOM 1750 N N . GLU A 1 226 ? 1.137 9.245 13.789 1.00 93.88 226 GLU A N 1
ATOM 1751 C CA . GLU A 1 226 ? 0.648 7.920 14.210 1.00 93.88 226 GLU A CA 1
ATOM 1752 C C . GLU A 1 226 ? 1.804 7.042 14.713 1.00 93.88 226 GLU A C 1
ATOM 1754 O O . GLU A 1 226 ? 1.673 6.363 15.734 1.00 93.88 226 GLU A O 1
ATOM 1759 N N . VAL A 1 227 ? 2.963 7.108 14.044 1.00 93.38 227 VAL A N 1
ATOM 1760 C CA . VAL A 1 227 ? 4.196 6.428 14.471 1.00 93.38 227 VAL A CA 1
ATOM 1761 C C . VAL A 1 227 ? 4.647 6.928 15.841 1.00 93.38 227 VAL A C 1
ATOM 1763 O O . VAL A 1 227 ? 4.842 6.126 16.756 1.00 93.38 227 VAL A O 1
ATOM 1766 N N . ASP A 1 228 ? 4.781 8.243 16.007 1.00 92.12 228 ASP A N 1
ATOM 1767 C CA . ASP A 1 228 ? 5.272 8.848 17.247 1.00 92.12 228 ASP A CA 1
ATOM 1768 C C . ASP A 1 228 ? 4.363 8.497 18.431 1.00 92.12 228 ASP A C 1
ATOM 1770 O O . ASP A 1 228 ? 4.839 8.146 19.514 1.00 92.12 228 ASP A O 1
ATOM 1774 N N . ARG A 1 229 ? 3.044 8.503 18.216 1.00 93.44 229 ARG A N 1
ATOM 1775 C CA . ARG A 1 229 ? 2.049 8.136 19.232 1.00 93.44 229 ARG A CA 1
ATOM 1776 C C . ARG A 1 229 ? 2.086 6.647 19.570 1.00 93.44 229 ARG A C 1
ATOM 1778 O O . ARG A 1 229 ? 1.989 6.293 20.748 1.00 93.44 229 ARG A O 1
ATOM 1785 N N . ALA A 1 230 ? 2.277 5.769 18.586 1.00 94.88 230 ALA A N 1
ATOM 1786 C CA . ALA A 1 230 ? 2.455 4.336 18.824 1.00 94.88 230 ALA A CA 1
ATOM 1787 C C . ALA A 1 230 ? 3.716 4.050 19.664 1.00 94.88 230 ALA A C 1
ATOM 1789 O O . ALA A 1 230 ? 3.672 3.256 20.609 1.00 94.88 230 ALA A O 1
ATOM 1790 N N . LEU A 1 231 ? 4.822 4.745 19.387 1.00 94.00 231 LEU A N 1
ATOM 1791 C CA . LEU A 1 231 ? 6.063 4.643 20.165 1.00 94.00 231 LEU A CA 1
ATOM 1792 C C . LEU A 1 231 ? 5.916 5.236 21.572 1.00 94.00 231 LEU A C 1
ATOM 1794 O O . LEU A 1 231 ? 6.354 4.625 22.550 1.00 94.00 231 LEU A O 1
ATOM 1798 N N . GLN A 1 232 ? 5.224 6.371 21.704 1.00 93.25 232 GLN A N 1
ATOM 1799 C CA . GLN A 1 232 ? 4.904 6.976 22.997 1.00 93.25 232 GLN A CA 1
ATOM 1800 C C . GLN A 1 232 ? 4.106 6.009 23.880 1.00 93.25 232 GLN A C 1
ATOM 1802 O O . GLN A 1 232 ? 4.393 5.889 25.074 1.00 93.25 232 GLN A O 1
ATOM 1807 N N . ARG A 1 233 ? 3.146 5.271 23.307 1.00 93.75 233 ARG A N 1
ATOM 1808 C CA . ARG A 1 233 ? 2.400 4.222 24.023 1.00 93.75 233 ARG A CA 1
ATOM 1809 C C . ARG A 1 233 ? 3.281 3.086 24.515 1.00 93.75 233 ARG A C 1
ATOM 1811 O O . ARG A 1 233 ? 3.030 2.567 25.598 1.00 93.75 233 ARG A O 1
ATOM 1818 N N . ALA A 1 234 ? 4.321 2.742 23.766 1.00 92.38 234 ALA A N 1
ATOM 1819 C CA . ALA A 1 234 ? 5.323 1.761 24.171 1.00 92.38 234 ALA A CA 1
ATOM 1820 C C . ALA A 1 234 ? 6.288 2.288 25.252 1.00 92.38 234 ALA A C 1
ATOM 1822 O O . ALA A 1 234 ? 7.110 1.536 25.765 1.00 92.38 234 ALA A O 1
ATOM 1823 N N . GLY A 1 235 ? 6.234 3.585 25.581 1.00 91.81 235 GLY A N 1
ATOM 1824 C CA . GLY A 1 235 ? 7.218 4.238 26.446 1.00 91.81 235 GLY A CA 1
ATOM 1825 C C . GLY A 1 235 ? 8.572 4.481 25.767 1.00 91.81 235 GLY A C 1
ATOM 1826 O O . GLY A 1 235 ? 9.555 4.765 26.452 1.00 91.81 235 GLY A O 1
ATOM 1827 N N . ILE A 1 236 ? 8.638 4.389 24.435 1.00 91.88 236 ILE A N 1
ATOM 1828 C CA . ILE A 1 236 ? 9.853 4.602 23.645 1.00 91.88 236 ILE A CA 1
ATOM 1829 C C . ILE A 1 236 ? 9.903 6.075 23.230 1.00 91.88 236 ILE A C 1
ATOM 1831 O O . ILE A 1 236 ? 9.281 6.488 22.257 1.00 91.88 236 ILE A O 1
ATOM 1835 N N . MET A 1 237 ? 10.652 6.882 23.985 1.00 85.50 237 MET A N 1
ATOM 1836 C CA . MET A 1 237 ? 10.795 8.325 23.720 1.00 85.50 237 MET A CA 1
ATOM 1837 C C . MET A 1 237 ? 11.923 8.646 22.730 1.00 85.50 237 MET A C 1
ATOM 1839 O O . MET A 1 237 ? 11.993 9.756 22.208 1.00 85.50 237 MET A O 1
ATOM 1843 N N . ASN A 1 238 ? 12.838 7.699 22.508 1.00 84.62 238 ASN A N 1
ATOM 1844 C CA . ASN A 1 238 ? 13.953 7.825 21.580 1.00 84.62 238 ASN A CA 1
ATOM 1845 C C . ASN A 1 238 ? 14.063 6.545 20.747 1.00 84.62 238 ASN A C 1
ATOM 1847 O O . ASN A 1 238 ? 14.180 5.453 21.299 1.00 84.62 238 ASN A O 1
ATOM 1851 N N . LEU A 1 239 ? 14.079 6.685 19.421 1.00 83.56 239 LEU A N 1
ATOM 1852 C CA . LEU A 1 239 ? 14.225 5.569 18.481 1.00 83.56 239 LEU A CA 1
ATOM 1853 C C . LEU A 1 239 ? 15.517 4.768 18.698 1.00 83.56 239 LEU A C 1
ATOM 1855 O O . LEU A 1 239 ? 15.544 3.574 18.423 1.00 83.56 239 LEU A O 1
ATOM 1859 N N . ALA A 1 240 ? 16.571 5.379 19.248 1.00 85.88 240 ALA A N 1
ATOM 1860 C CA . ALA A 1 240 ? 17.800 4.662 19.591 1.00 85.88 240 ALA A CA 1
ATOM 1861 C C . ALA A 1 240 ? 17.576 3.547 20.634 1.00 85.88 240 ALA A C 1
ATOM 1863 O O . ALA A 1 240 ? 18.328 2.566 20.652 1.00 85.88 240 ALA A O 1
ATOM 1864 N N . ASP A 1 241 ? 16.535 3.673 21.460 1.00 88.50 241 ASP A N 1
ATOM 1865 C CA . ASP A 1 241 ? 16.142 2.693 22.475 1.00 88.50 241 ASP A CA 1
ATOM 1866 C C . ASP A 1 241 ? 15.177 1.628 21.923 1.00 88.50 241 ASP A C 1
ATOM 1868 O O . ASP A 1 241 ? 14.826 0.692 22.641 1.00 88.50 241 ASP A O 1
ATOM 1872 N N . ALA A 1 242 ? 14.770 1.734 20.656 1.00 92.00 242 ALA A N 1
ATOM 1873 C CA . ALA A 1 242 ? 13.933 0.752 19.979 1.00 92.00 242 ALA A CA 1
ATOM 1874 C C . ALA A 1 242 ? 14.775 -0.364 19.345 1.00 92.00 242 ALA A C 1
ATOM 1876 O O . ALA A 1 242 ? 15.889 -0.138 18.861 1.00 92.00 242 ALA A O 1
ATOM 1877 N N . ARG A 1 243 ? 14.222 -1.575 19.327 1.00 93.19 243 ARG A N 1
ATOM 1878 C CA . ARG A 1 243 ? 14.661 -2.706 18.509 1.00 93.19 243 ARG A CA 1
ATOM 1879 C C . ARG A 1 243 ? 13.567 -2.975 17.476 1.00 93.19 243 ARG A C 1
ATOM 1881 O O . ARG A 1 243 ? 12.400 -3.105 17.848 1.00 93.19 243 ARG A O 1
ATOM 1888 N N . LEU A 1 244 ? 13.952 -3.013 16.203 1.00 94.12 244 LEU A N 1
ATOM 1889 C CA . LEU A 1 244 ? 13.049 -3.249 15.080 1.00 94.12 244 LEU A CA 1
ATOM 1890 C C . LEU A 1 244 ? 13.196 -4.695 14.608 1.00 94.12 244 LEU A C 1
ATOM 1892 O O . LEU A 1 244 ? 14.311 -5.191 14.461 1.00 94.12 244 LEU A O 1
ATOM 1896 N N . HIS A 1 245 ? 12.072 -5.348 14.343 1.00 91.56 245 HIS A N 1
ATOM 1897 C CA . HIS A 1 245 ? 12.019 -6.639 13.672 1.00 91.56 245 HIS A CA 1
ATOM 1898 C C . HIS A 1 245 ? 11.046 -6.543 12.504 1.00 91.56 245 HIS A C 1
ATOM 1900 O O . HIS A 1 245 ? 9.933 -6.036 12.658 1.00 91.56 245 HIS A O 1
ATOM 1906 N N . LEU A 1 246 ? 11.476 -7.010 11.337 1.00 91.31 246 LEU A N 1
ATOM 1907 C CA . LEU A 1 246 ? 10.591 -7.181 10.197 1.00 91.31 246 LEU A CA 1
ATOM 1908 C C . LEU A 1 246 ? 9.731 -8.423 10.452 1.00 91.31 246 LEU A C 1
ATOM 1910 O O . LEU A 1 246 ? 10.274 -9.510 10.626 1.00 91.31 246 LEU A O 1
ATOM 1914 N N . GLU A 1 247 ? 8.414 -8.244 10.531 1.00 90.94 247 GLU A N 1
ATOM 1915 C CA . GLU A 1 247 ? 7.470 -9.351 10.750 1.00 90.94 247 GLU A CA 1
ATOM 1916 C C . GLU A 1 247 ? 6.905 -9.862 9.426 1.00 90.94 247 GLU A C 1
ATOM 1918 O O . GLU A 1 247 ? 6.817 -11.065 9.199 1.00 90.94 247 GLU A O 1
ATOM 1923 N N . ASP A 1 248 ? 6.496 -8.934 8.562 1.00 89.44 248 ASP A N 1
ATOM 1924 C CA . ASP A 1 248 ? 5.866 -9.248 7.287 1.00 89.44 248 ASP A CA 1
ATOM 1925 C C . ASP A 1 248 ? 6.136 -8.138 6.269 1.00 89.44 248 ASP A C 1
ATOM 1927 O O . ASP A 1 248 ? 6.315 -6.968 6.629 1.00 89.44 248 ASP A O 1
ATOM 1931 N N . THR A 1 249 ? 6.157 -8.497 4.990 1.00 89.75 249 THR A N 1
ATOM 1932 C CA . THR A 1 249 ? 6.345 -7.557 3.887 1.00 89.75 249 THR A CA 1
ATOM 1933 C C . THR A 1 249 ? 5.660 -8.053 2.621 1.00 89.75 249 THR A C 1
ATOM 1935 O O . THR A 1 249 ? 5.727 -9.226 2.265 1.00 89.75 249 THR A O 1
ATOM 1938 N N . GLN A 1 250 ? 5.013 -7.134 1.907 1.00 88.69 250 GLN A N 1
ATOM 1939 C CA . GLN A 1 250 ? 4.483 -7.377 0.561 1.00 88.69 250 GLN A CA 1
ATOM 1940 C C . GLN A 1 250 ? 5.527 -7.085 -0.526 1.00 88.69 250 GLN A C 1
ATOM 1942 O O . GLN A 1 250 ? 5.249 -7.242 -1.717 1.00 88.69 250 GLN A O 1
ATOM 1947 N N . LEU A 1 251 ? 6.723 -6.639 -0.131 1.00 90.75 251 LEU A N 1
ATOM 1948 C CA . LEU A 1 251 ? 7.844 -6.455 -1.040 1.00 90.75 251 LEU A CA 1
ATOM 1949 C C . LEU A 1 251 ? 8.432 -7.811 -1.462 1.00 90.75 251 LEU A C 1
ATOM 1951 O O . LEU A 1 251 ? 8.217 -8.826 -0.800 1.00 90.75 251 LEU A O 1
ATOM 1955 N N . PRO A 1 252 ? 9.188 -7.853 -2.570 1.00 89.56 252 PRO A N 1
ATOM 1956 C CA . PRO A 1 252 ? 9.850 -9.073 -3.024 1.00 89.56 252 PRO A CA 1
ATOM 1957 C C . PRO A 1 252 ? 10.755 -9.673 -1.937 1.00 89.56 252 PRO A C 1
ATOM 1959 O O . PRO A 1 252 ? 11.429 -8.928 -1.235 1.00 89.56 252 PRO A O 1
ATOM 1962 N N . ASN A 1 253 ? 10.839 -11.006 -1.839 1.00 87.62 253 ASN A N 1
ATOM 1963 C CA . ASN A 1 253 ? 11.711 -11.702 -0.874 1.00 87.62 253 ASN A CA 1
ATOM 1964 C C . ASN A 1 253 ? 13.180 -11.232 -0.924 1.00 87.62 253 ASN A C 1
ATOM 1966 O O . ASN A 1 253 ? 13.903 -11.321 0.063 1.00 87.62 253 ASN A O 1
ATOM 1970 N N . GLU A 1 254 ? 13.637 -10.743 -2.078 1.00 87.12 254 GLU A N 1
ATOM 1971 C CA . GLU A 1 254 ? 14.954 -10.138 -2.262 1.00 87.12 254 GLU A CA 1
ATOM 1972 C C . GLU A 1 254 ? 15.168 -8.908 -1.370 1.00 87.12 254 GLU A C 1
ATOM 1974 O O . GLU A 1 254 ? 16.291 -8.671 -0.942 1.00 87.12 254 GLU A O 1
ATOM 1979 N N . VAL A 1 255 ? 14.108 -8.155 -1.068 1.00 83.31 255 VAL A N 1
ATOM 1980 C CA . VAL A 1 255 ? 14.133 -7.018 -0.140 1.00 83.31 255 VAL A CA 1
ATOM 1981 C C . VAL A 1 255 ? 14.270 -7.505 1.302 1.00 83.31 255 VAL A C 1
ATOM 1983 O O . VAL A 1 255 ? 15.159 -7.040 2.003 1.00 83.31 255 VAL A O 1
ATOM 1986 N N . ASP A 1 256 ? 13.456 -8.478 1.724 1.00 79.94 256 ASP A N 1
ATOM 1987 C CA . ASP A 1 256 ? 13.504 -9.066 3.077 1.00 79.94 256 ASP A CA 1
ATOM 1988 C C . ASP A 1 256 ? 14.912 -9.580 3.429 1.00 79.94 256 ASP A C 1
ATOM 1990 O O . ASP A 1 256 ? 15.480 -9.234 4.460 1.00 79.94 256 ASP A O 1
ATOM 1994 N N . MET A 1 257 ? 15.554 -10.305 2.507 1.00 82.25 257 MET A N 1
ATOM 1995 C CA . MET A 1 257 ? 16.912 -10.826 2.721 1.00 82.25 257 MET A CA 1
ATOM 1996 C C . MET A 1 257 ? 18.008 -9.751 2.827 1.00 82.25 257 MET A C 1
ATOM 1998 O O . MET A 1 257 ? 19.105 -10.070 3.293 1.00 82.25 257 MET A O 1
ATOM 2002 N N . LEU A 1 258 ? 17.766 -8.531 2.336 1.00 84.38 258 LEU A N 1
ATOM 2003 C CA . LEU A 1 258 ? 18.756 -7.449 2.302 1.00 84.38 258 LEU A CA 1
ATOM 2004 C C . LEU A 1 258 ? 18.598 -6.446 3.446 1.00 84.38 258 LEU A C 1
ATOM 2006 O O . LEU A 1 258 ? 19.588 -5.824 3.823 1.00 84.38 258 LEU A O 1
ATOM 2010 N N . LEU A 1 259 ? 17.388 -6.284 3.985 1.00 85.81 259 LEU A N 1
ATOM 2011 C CA . LEU A 1 259 ? 17.121 -5.328 5.056 1.00 85.81 259 LEU A CA 1
ATOM 2012 C C . LEU A 1 259 ? 17.744 -5.802 6.376 1.00 85.81 259 LEU A C 1
ATOM 2014 O O . LEU A 1 259 ? 17.225 -6.685 7.058 1.00 85.81 259 LEU A O 1
ATOM 2018 N N . ASP A 1 260 ? 18.851 -5.172 6.768 1.00 86.94 260 ASP A N 1
ATOM 2019 C CA . ASP A 1 260 ? 19.416 -5.331 8.107 1.00 86.94 260 ASP A CA 1
ATOM 2020 C C . ASP A 1 260 ? 18.711 -4.380 9.080 1.00 86.94 260 ASP A C 1
ATOM 2022 O O . ASP A 1 260 ? 19.091 -3.218 9.236 1.00 86.94 260 ASP A O 1
ATOM 2026 N N . MET A 1 261 ? 17.689 -4.891 9.770 1.00 88.19 261 MET A N 1
ATOM 2027 C CA . MET A 1 261 ? 16.872 -4.115 10.711 1.00 88.19 261 MET A CA 1
ATOM 2028 C C . MET A 1 261 ? 17.668 -3.453 11.853 1.00 88.19 261 MET A C 1
ATOM 2030 O O . MET A 1 261 ? 17.132 -2.564 12.516 1.00 88.19 261 MET A O 1
ATOM 2034 N N . GLU A 1 262 ? 18.926 -3.845 12.106 1.00 84.75 262 GLU A N 1
ATOM 2035 C CA . GLU A 1 262 ? 19.801 -3.144 13.057 1.00 84.75 262 GLU A CA 1
ATOM 2036 C C . GLU A 1 262 ? 20.376 -1.831 12.501 1.00 84.75 262 GLU A C 1
ATOM 2038 O O . GLU A 1 262 ? 20.719 -0.939 13.284 1.00 84.75 262 GLU A O 1
ATOM 2043 N N . GLN A 1 263 ? 20.508 -1.720 11.177 1.00 86.06 263 GLN A N 1
ATOM 2044 C CA . GLN A 1 263 ? 21.029 -0.540 10.477 1.00 86.06 263 GLN A CA 1
ATOM 2045 C C . GLN A 1 263 ? 19.922 0.336 9.886 1.00 86.06 263 GLN A C 1
ATOM 2047 O O . GLN A 1 263 ? 20.150 1.524 9.656 1.00 86.06 263 GLN A O 1
ATOM 2052 N N . GLU A 1 264 ? 18.735 -0.227 9.655 1.00 91.12 264 GLU A N 1
ATOM 2053 C CA . GLU A 1 264 ? 17.613 0.506 9.075 1.00 91.12 264 GLU A CA 1
ATOM 2054 C C . GLU A 1 264 ? 17.016 1.544 10.027 1.00 91.12 264 GLU A C 1
ATOM 2056 O O . GLU A 1 264 ? 16.884 1.340 11.240 1.00 91.12 264 GLU A O 1
ATOM 2061 N N . SER A 1 265 ? 16.572 2.660 9.448 1.00 90.69 265 SER A N 1
ATOM 2062 C CA . SER A 1 265 ? 15.769 3.644 10.162 1.00 90.69 265 SER A CA 1
ATOM 2063 C C . SER A 1 265 ? 14.281 3.438 9.881 1.00 90.69 265 SER A C 1
ATOM 2065 O O . SER A 1 265 ? 13.860 3.089 8.777 1.00 90.69 265 SER A O 1
ATOM 2067 N N . LEU A 1 266 ? 13.443 3.710 10.884 1.00 92.06 266 LEU A N 1
ATOM 2068 C CA . LEU A 1 266 ? 11.992 3.650 10.712 1.00 92.06 266 LEU A CA 1
ATOM 2069 C C . LEU A 1 266 ? 11.494 4.641 9.645 1.00 92.06 266 LEU A C 1
ATOM 2071 O O . LEU A 1 266 ? 10.501 4.369 8.976 1.00 92.06 266 LEU A O 1
ATOM 2075 N N . ALA A 1 267 ? 12.187 5.771 9.472 1.00 92.00 267 ALA A N 1
ATOM 2076 C CA . ALA A 1 267 ? 11.861 6.756 8.448 1.00 92.00 267 ALA A CA 1
ATOM 2077 C C . ALA A 1 267 ? 12.103 6.204 7.036 1.00 92.00 267 ALA A C 1
ATOM 2079 O O . ALA A 1 267 ? 11.238 6.369 6.175 1.00 92.00 267 ALA A O 1
ATOM 2080 N N . ASP A 1 268 ? 13.215 5.499 6.820 1.00 93.25 268 ASP A N 1
ATOM 2081 C CA . ASP A 1 268 ? 13.557 4.912 5.519 1.00 93.25 268 ASP A CA 1
ATOM 2082 C C . ASP A 1 268 ? 12.629 3.748 5.178 1.00 93.25 268 ASP A C 1
ATOM 2084 O O . ASP A 1 268 ? 12.100 3.688 4.069 1.00 93.25 268 ASP A O 1
ATOM 2088 N N . LEU A 1 269 ? 12.313 2.890 6.156 1.00 95.19 269 LEU A N 1
ATOM 2089 C CA . LEU A 1 269 ? 11.304 1.837 5.998 1.00 95.19 269 LEU A CA 1
ATOM 2090 C C . LEU A 1 269 ? 9.925 2.423 5.663 1.00 95.19 269 LEU A C 1
ATOM 2092 O O . LEU A 1 269 ? 9.227 1.921 4.781 1.00 95.19 269 LEU A O 1
ATOM 2096 N N . ASN A 1 270 ? 9.529 3.511 6.329 1.00 94.38 270 ASN A N 1
ATOM 2097 C CA . ASN A 1 270 ? 8.258 4.180 6.060 1.00 94.38 270 ASN A CA 1
ATOM 2098 C C . ASN A 1 270 ? 8.241 4.828 4.664 1.00 94.38 270 ASN A C 1
ATOM 2100 O O . ASN A 1 270 ? 7.232 4.763 3.957 1.00 94.38 270 ASN A O 1
ATOM 2104 N N . ALA A 1 271 ? 9.361 5.419 4.239 1.00 94.56 271 ALA A N 1
ATOM 2105 C CA . ALA A 1 271 ? 9.523 6.000 2.910 1.00 94.56 271 ALA A CA 1
ATOM 2106 C C . ALA A 1 271 ? 9.501 4.930 1.809 1.00 94.56 271 ALA A C 1
ATOM 2108 O O . ALA A 1 271 ? 8.804 5.110 0.809 1.00 94.56 271 ALA A O 1
ATOM 2109 N N . LEU A 1 272 ? 10.182 3.800 2.014 1.00 95.50 272 LEU A N 1
ATOM 2110 C CA . LEU A 1 272 ? 10.138 2.639 1.128 1.00 95.50 272 LEU A CA 1
ATOM 2111 C C . LEU A 1 272 ? 8.714 2.090 1.003 1.00 95.50 272 LEU A C 1
ATOM 2113 O O . LEU A 1 272 ? 8.207 1.933 -0.107 1.00 95.50 272 LEU A O 1
ATOM 2117 N N . ALA A 1 273 ? 8.028 1.870 2.127 1.00 94.75 273 ALA A N 1
ATOM 2118 C CA . ALA A 1 273 ? 6.642 1.410 2.126 1.00 94.75 273 ALA A CA 1
ATOM 2119 C C . ALA A 1 273 ? 5.715 2.376 1.364 1.00 94.75 273 ALA A C 1
ATOM 2121 O O . ALA A 1 273 ? 4.811 1.950 0.642 1.00 94.75 273 ALA A O 1
ATOM 2122 N N . LYS A 1 274 ? 5.958 3.688 1.478 1.00 93.88 274 LYS A N 1
ATOM 2123 C CA . LYS A 1 274 ? 5.216 4.720 0.743 1.00 93.88 274 LYS A CA 1
ATOM 2124 C C . LYS A 1 274 ? 5.498 4.683 -0.761 1.00 93.88 274 LYS A C 1
ATOM 2126 O O . LYS A 1 274 ? 4.549 4.805 -1.533 1.00 93.88 274 LYS A O 1
ATOM 2131 N N . ALA A 1 275 ? 6.756 4.503 -1.165 1.00 94.12 275 ALA A N 1
ATOM 2132 C CA . ALA A 1 275 ? 7.155 4.388 -2.569 1.00 94.12 275 ALA A CA 1
ATOM 2133 C C . ALA A 1 275 ? 6.615 3.108 -3.227 1.00 94.12 275 ALA A C 1
ATOM 2135 O O . ALA A 1 275 ? 6.268 3.121 -4.404 1.00 94.12 275 ALA A O 1
ATOM 2136 N N . ALA A 1 276 ? 6.477 2.024 -2.460 1.00 93.12 276 ALA A N 1
ATOM 2137 C CA . ALA A 1 276 ? 5.949 0.757 -2.952 1.00 93.12 276 ALA A CA 1
ATOM 2138 C C . ALA A 1 276 ? 4.416 0.716 -3.064 1.00 93.12 276 ALA A C 1
ATOM 2140 O O . ALA A 1 276 ? 3.879 -0.020 -3.886 1.00 93.12 276 ALA A O 1
ATOM 2141 N N . ARG A 1 277 ? 3.692 1.517 -2.270 1.00 89.88 277 ARG A N 1
ATOM 2142 C CA . ARG A 1 277 ? 2.218 1.531 -2.229 1.00 89.88 277 ARG A CA 1
ATOM 2143 C C . ARG A 1 277 ? 1.511 1.663 -3.596 1.00 89.88 277 ARG A C 1
ATOM 2145 O O . ARG A 1 277 ? 0.493 0.996 -3.764 1.00 89.88 277 ARG A O 1
ATOM 2152 N N . PRO A 1 278 ? 1.942 2.525 -4.541 1.00 91.06 278 PRO A N 1
ATOM 2153 C CA . PRO A 1 278 ? 1.286 2.651 -5.845 1.00 91.06 278 PRO A CA 1
ATOM 2154 C C . PRO A 1 278 ? 1.701 1.579 -6.865 1.00 91.06 278 PRO A C 1
ATOM 2156 O O . PRO A 1 278 ? 1.129 1.559 -7.955 1.00 91.06 278 PRO A O 1
ATOM 2159 N N . LEU A 1 279 ? 2.692 0.734 -6.560 1.00 92.88 279 LEU A N 1
ATOM 2160 C CA . LEU A 1 279 ? 3.218 -0.241 -7.513 1.00 92.88 279 LEU A CA 1
ATOM 2161 C C . LEU A 1 279 ? 2.188 -1.333 -7.814 1.00 92.88 279 LEU A C 1
ATOM 2163 O O . LEU A 1 279 ? 1.509 -1.848 -6.923 1.00 92.88 279 LEU A O 1
ATOM 2167 N N . SER A 1 280 ? 2.089 -1.702 -9.089 1.00 94.06 280 SER A N 1
ATOM 2168 C CA . SER A 1 280 ? 1.310 -2.864 -9.507 1.00 94.06 280 SER A CA 1
ATOM 2169 C C . SER A 1 280 ? 2.008 -4.167 -9.099 1.00 94.06 280 SER A C 1
ATOM 2171 O O . SER A 1 280 ? 3.201 -4.180 -8.803 1.00 94.06 280 SER A O 1
ATOM 2173 N N . ASN A 1 281 ? 1.296 -5.297 -9.139 1.00 91.94 281 ASN A N 1
ATOM 2174 C CA . ASN A 1 281 ? 1.926 -6.605 -8.915 1.00 91.94 281 ASN A CA 1
ATOM 2175 C C . ASN A 1 281 ? 3.088 -6.860 -9.895 1.00 91.94 281 ASN A C 1
ATOM 2177 O O . ASN A 1 281 ? 4.101 -7.432 -9.498 1.00 91.94 281 ASN A O 1
ATOM 2181 N N . ASP A 1 282 ? 2.964 -6.406 -11.145 1.00 93.88 282 ASP A N 1
ATOM 2182 C CA . ASP A 1 282 ? 4.011 -6.551 -12.160 1.00 93.88 282 ASP A CA 1
ATOM 2183 C C . ASP A 1 282 ? 5.226 -5.676 -11.829 1.00 93.88 282 ASP A C 1
ATOM 2185 O O . ASP A 1 282 ? 6.365 -6.136 -11.929 1.00 93.88 282 ASP A O 1
ATOM 2189 N N . ASP A 1 283 ? 4.998 -4.452 -11.345 1.00 95.62 283 ASP A N 1
ATOM 2190 C CA . ASP A 1 283 ? 6.069 -3.564 -10.885 1.00 95.62 283 ASP A CA 1
ATOM 2191 C C . ASP A 1 283 ? 6.748 -4.085 -9.615 1.00 95.62 283 ASP A C 1
ATOM 2193 O O . ASP A 1 283 ? 7.959 -3.947 -9.470 1.00 95.62 283 ASP A O 1
ATOM 2197 N N . ILE A 1 284 ? 6.015 -4.743 -8.713 1.00 94.31 284 ILE A N 1
ATOM 2198 C CA . ILE A 1 284 ? 6.597 -5.421 -7.546 1.00 94.31 284 ILE A CA 1
ATOM 2199 C C . ILE A 1 284 ? 7.490 -6.585 -7.994 1.00 94.31 284 ILE A C 1
ATOM 2201 O O . ILE A 1 284 ? 8.611 -6.732 -7.504 1.00 94.31 284 ILE A O 1
ATOM 2205 N N . ILE A 1 285 ? 7.058 -7.391 -8.970 1.00 94.69 285 ILE A N 1
ATOM 2206 C CA . ILE A 1 285 ? 7.905 -8.449 -9.544 1.00 94.69 285 ILE A CA 1
ATOM 2207 C C . ILE A 1 285 ? 9.156 -7.835 -10.194 1.00 94.69 285 ILE A C 1
ATOM 2209 O O . ILE A 1 285 ? 10.268 -8.323 -9.969 1.00 94.69 285 ILE A O 1
ATOM 2213 N N . LYS A 1 286 ? 8.989 -6.744 -10.948 1.00 96.62 286 LYS A N 1
ATOM 2214 C CA . LYS A 1 286 ? 10.080 -5.998 -11.583 1.00 96.62 286 LYS A CA 1
ATOM 2215 C C . LYS A 1 286 ? 11.061 -5.418 -10.563 1.00 96.62 286 LYS A C 1
ATOM 2217 O O . LYS A 1 286 ? 12.268 -5.524 -10.767 1.00 96.62 286 LYS A O 1
ATOM 2222 N N . LEU A 1 287 ? 10.568 -4.877 -9.449 1.00 96.19 287 LEU A N 1
ATOM 2223 C CA . LEU A 1 287 ? 11.387 -4.388 -8.340 1.00 96.19 287 LEU A CA 1
ATOM 2224 C C . LEU A 1 287 ? 12.265 -5.503 -7.773 1.00 96.19 287 LEU A C 1
ATOM 2226 O O . LEU A 1 287 ? 13.445 -5.274 -7.538 1.00 96.19 287 LEU A O 1
ATOM 2230 N N . GLY A 1 288 ? 11.741 -6.722 -7.628 1.00 95.31 288 GLY A N 1
ATOM 2231 C CA . GLY A 1 288 ? 12.538 -7.866 -7.173 1.00 95.31 288 GLY A CA 1
ATOM 2232 C C . GLY A 1 288 ? 13.710 -8.169 -8.111 1.00 95.31 288 GLY A C 1
ATOM 2233 O O . GLY A 1 288 ? 14.834 -8.386 -7.659 1.00 95.31 288 GLY A O 1
ATOM 2234 N N . ALA A 1 289 ? 13.480 -8.101 -9.426 1.00 96.12 289 ALA A N 1
ATOM 2235 C CA . ALA A 1 289 ? 14.538 -8.260 -10.421 1.00 96.12 289 ALA A CA 1
ATOM 2236 C C . ALA A 1 289 ? 15.547 -7.092 -10.394 1.00 96.12 289 ALA A C 1
ATOM 2238 O O . ALA A 1 289 ? 16.754 -7.323 -10.486 1.00 96.12 289 ALA A O 1
ATOM 2239 N N . ALA A 1 290 ? 15.076 -5.853 -10.211 1.00 95.69 290 ALA A N 1
ATOM 2240 C CA . ALA A 1 290 ? 15.928 -4.667 -10.092 1.00 95.69 290 ALA A CA 1
ATOM 2241 C C . ALA A 1 290 ? 16.815 -4.728 -8.842 1.00 95.69 290 ALA A C 1
ATOM 2243 O O . ALA A 1 290 ? 18.013 -4.464 -8.924 1.00 95.69 290 ALA A O 1
ATOM 2244 N N . VAL A 1 291 ? 16.265 -5.160 -7.706 1.00 95.25 291 VAL A N 1
ATOM 2245 C CA . VAL A 1 291 ? 16.999 -5.385 -6.453 1.00 95.25 291 VAL A CA 1
ATOM 2246 C C . VAL A 1 291 ? 18.056 -6.479 -6.629 1.00 95.25 291 VAL A C 1
ATOM 2248 O O . VAL A 1 291 ? 19.199 -6.293 -6.214 1.00 95.25 291 VAL A O 1
ATOM 2251 N N . ALA A 1 292 ? 17.730 -7.585 -7.305 1.00 94.00 292 ALA A N 1
ATOM 2252 C CA . ALA A 1 292 ? 18.696 -8.650 -7.586 1.00 94.00 292 ALA A CA 1
ATOM 2253 C C . ALA A 1 292 ? 19.872 -8.179 -8.470 1.00 94.00 292 ALA A C 1
ATOM 2255 O O . ALA A 1 292 ? 21.015 -8.599 -8.255 1.00 94.00 292 ALA A O 1
ATOM 2256 N N . MET A 1 293 ? 19.598 -7.300 -9.440 1.00 93.19 293 MET A N 1
ATOM 2257 C CA . MET A 1 293 ? 20.603 -6.695 -10.320 1.00 93.19 293 MET A CA 1
ATOM 2258 C C . MET A 1 293 ? 21.465 -5.660 -9.583 1.00 93.19 293 MET A C 1
ATOM 2260 O O . MET A 1 293 ? 22.693 -5.749 -9.613 1.00 93.19 293 MET A O 1
ATOM 2264 N N . ALA A 1 294 ? 20.833 -4.684 -8.929 1.00 92.31 294 ALA A N 1
ATOM 2265 C CA . ALA A 1 294 ? 21.503 -3.523 -8.345 1.00 92.31 294 ALA A CA 1
ATOM 2266 C C . ALA A 1 294 ? 22.149 -3.810 -6.979 1.00 92.31 294 ALA A C 1
ATOM 2268 O O . ALA A 1 294 ? 23.133 -3.161 -6.630 1.00 92.31 294 ALA A O 1
ATOM 2269 N N . LYS A 1 295 ? 21.642 -4.810 -6.240 1.00 92.19 295 LYS A N 1
ATOM 2270 C CA . LYS A 1 295 ? 22.108 -5.226 -4.903 1.00 92.19 295 LYS A CA 1
ATOM 2271 C C . LYS A 1 295 ? 22.206 -4.057 -3.909 1.00 92.19 295 LYS A C 1
ATOM 2273 O O . LYS A 1 295 ? 23.296 -3.809 -3.377 1.00 92.19 295 LYS A O 1
ATOM 2278 N N . PRO A 1 296 ? 21.088 -3.355 -3.661 1.00 93.00 296 PRO A N 1
ATOM 2279 C CA . PRO A 1 296 ? 21.047 -2.264 -2.696 1.00 93.00 296 PRO A CA 1
ATOM 2280 C C . PRO A 1 296 ? 21.408 -2.750 -1.285 1.00 93.00 296 PRO A C 1
ATOM 2282 O O . PRO A 1 296 ? 21.325 -3.944 -0.985 1.00 93.00 296 PRO A O 1
ATOM 2285 N N . GLN A 1 297 ? 21.832 -1.824 -0.432 1.00 89.62 297 GLN A N 1
ATOM 2286 C CA . GLN A 1 297 ? 22.316 -2.077 0.928 1.00 89.62 297 GLN A CA 1
ATOM 2287 C C . GLN A 1 297 ? 21.424 -1.471 2.019 1.00 89.62 297 GLN A C 1
ATOM 2289 O O . GLN A 1 297 ? 21.720 -1.661 3.195 1.00 89.62 297 GLN A O 1
ATOM 2294 N N . SER A 1 298 ? 20.374 -0.730 1.653 1.00 91.44 298 SER A N 1
ATOM 2295 C CA . SER A 1 298 ? 19.450 -0.116 2.613 1.00 91.44 298 SER A CA 1
ATOM 2296 C C . SER A 1 298 ? 18.030 0.029 2.066 1.00 91.44 298 SER A C 1
ATOM 2298 O O . SER A 1 298 ? 17.813 0.001 0.847 1.00 91.44 298 SER A O 1
ATOM 2300 N N . ALA A 1 299 ? 17.057 0.263 2.952 1.00 93.50 299 ALA A N 1
ATOM 2301 C CA . ALA A 1 299 ? 15.690 0.606 2.561 1.00 93.50 299 ALA A CA 1
ATOM 2302 C C . ALA A 1 299 ? 15.627 1.871 1.687 1.00 93.50 299 ALA A C 1
ATOM 2304 O O . ALA A 1 299 ? 14.801 1.943 0.775 1.00 93.50 299 ALA A O 1
ATOM 2305 N N . GLU A 1 300 ? 16.513 2.845 1.921 1.00 92.50 300 GLU A N 1
ATOM 2306 C CA . GLU A 1 300 ? 16.615 4.066 1.114 1.00 92.50 300 GLU A CA 1
ATOM 2307 C C . GLU A 1 300 ? 17.025 3.752 -0.334 1.00 92.50 300 GLU A C 1
ATOM 2309 O O . GLU A 1 300 ? 16.373 4.208 -1.273 1.00 92.50 300 GLU A O 1
ATOM 2314 N N . GLU A 1 301 ? 18.042 2.912 -0.540 1.00 93.25 301 GLU A N 1
ATOM 2315 C CA . GLU A 1 301 ? 18.473 2.522 -1.888 1.00 93.25 301 GLU A CA 1
ATOM 2316 C C . GLU A 1 301 ? 17.389 1.704 -2.615 1.00 93.25 301 GLU A C 1
ATOM 2318 O O . GLU A 1 301 ? 17.141 1.910 -3.805 1.00 93.25 301 GLU A O 1
ATOM 2323 N N . ILE A 1 302 ? 16.680 0.820 -1.902 1.00 94.69 302 ILE A N 1
ATOM 2324 C CA . ILE A 1 302 ? 15.545 0.062 -2.462 1.00 94.69 302 ILE A CA 1
ATOM 2325 C C . ILE A 1 302 ? 14.410 1.010 -2.858 1.00 94.69 302 ILE A C 1
ATOM 2327 O O . ILE A 1 302 ? 13.800 0.835 -3.915 1.00 94.69 302 ILE A O 1
ATOM 2331 N N . LYS A 1 303 ? 14.141 2.036 -2.048 1.00 94.69 303 LYS A N 1
ATOM 2332 C CA . LYS A 1 303 ? 13.151 3.071 -2.356 1.00 94.69 303 LYS A CA 1
ATOM 2333 C C . LYS A 1 303 ? 13.534 3.811 -3.641 1.00 94.69 303 LYS A C 1
ATOM 2335 O O . LYS A 1 303 ? 12.678 3.981 -4.504 1.00 94.69 303 LYS A O 1
ATOM 2340 N N . MET A 1 304 ? 14.805 4.176 -3.814 1.00 93.25 304 MET A N 1
ATOM 2341 C CA . MET A 1 304 ? 15.278 4.812 -5.051 1.00 93.25 304 MET A CA 1
ATOM 2342 C C . MET A 1 304 ? 15.077 3.918 -6.284 1.00 93.25 304 MET A C 1
ATOM 2344 O O . MET A 1 304 ? 14.676 4.409 -7.340 1.00 93.25 304 MET A O 1
ATOM 2348 N N . LEU A 1 305 ? 15.293 2.603 -6.158 1.00 94.56 305 LEU A N 1
ATOM 2349 C CA . LEU A 1 305 ? 14.997 1.645 -7.231 1.00 94.56 305 LEU A CA 1
ATOM 2350 C C . LEU A 1 305 ? 13.496 1.553 -7.525 1.00 94.56 305 LEU A C 1
ATOM 2352 O O . LEU A 1 305 ? 13.112 1.547 -8.693 1.00 94.56 305 LEU A O 1
ATOM 2356 N N . ALA A 1 306 ? 12.654 1.520 -6.490 1.00 94.62 306 ALA A N 1
ATOM 2357 C CA . ALA A 1 306 ? 11.198 1.513 -6.630 1.00 94.62 306 ALA A CA 1
ATOM 2358 C C . ALA A 1 306 ? 10.675 2.770 -7.347 1.00 94.62 306 ALA A C 1
ATOM 2360 O O . ALA A 1 306 ? 9.757 2.677 -8.159 1.00 94.62 306 ALA A O 1
ATOM 2361 N N . GLU A 1 307 ? 11.287 3.930 -7.099 1.00 93.38 307 GLU A N 1
ATOM 2362 C CA . GLU A 1 307 ? 10.956 5.198 -7.765 1.00 93.38 307 GLU A CA 1
ATOM 2363 C C . GLU A 1 307 ? 11.519 5.304 -9.195 1.00 93.38 307 GLU A C 1
ATOM 2365 O O . GLU A 1 307 ? 11.073 6.161 -9.952 1.00 93.38 307 GLU A O 1
ATOM 2370 N N . SER A 1 308 ? 12.455 4.426 -9.576 1.00 92.94 308 SER A N 1
ATOM 2371 C CA . SER A 1 308 ? 13.180 4.469 -10.859 1.00 92.94 308 SER A CA 1
ATOM 2372 C C . SER A 1 308 ? 12.962 3.217 -11.720 1.00 92.94 308 SER A C 1
ATOM 2374 O O . SER A 1 308 ? 13.811 2.860 -12.544 1.00 92.94 308 SER A O 1
ATOM 2376 N N . LEU A 1 309 ? 11.850 2.497 -11.522 1.00 93.25 309 LEU A N 1
ATOM 2377 C CA . LEU A 1 309 ? 11.564 1.252 -12.249 1.00 93.25 309 LEU A CA 1
ATOM 2378 C C . LEU A 1 309 ? 11.409 1.456 -13.762 1.00 93.25 309 LEU A C 1
ATOM 2380 O O . LEU A 1 309 ? 11.567 0.501 -14.523 1.00 93.25 309 LEU A O 1
ATOM 2384 N N . ASP A 1 310 ? 11.118 2.667 -14.223 1.00 91.88 310 ASP A N 1
ATOM 2385 C CA . ASP A 1 310 ? 11.053 3.045 -15.638 1.00 91.88 310 ASP A CA 1
ATOM 2386 C C . ASP A 1 310 ? 12.418 2.966 -16.345 1.00 91.88 310 ASP A C 1
ATOM 2388 O O . ASP A 1 310 ? 12.469 2.737 -17.554 1.00 91.88 310 ASP A O 1
ATOM 2392 N N . LEU A 1 311 ? 13.525 3.048 -15.598 1.00 92.00 311 LEU A N 1
ATOM 2393 C CA . LEU A 1 311 ? 14.885 2.895 -16.129 1.00 92.00 311 LEU A CA 1
ATOM 2394 C C . LEU A 1 311 ? 15.260 1.442 -16.460 1.00 92.00 311 LEU A C 1
ATOM 2396 O O . LEU A 1 311 ? 16.358 1.190 -16.968 1.00 92.00 311 LEU A O 1
ATOM 2400 N N . PHE A 1 312 ? 14.378 0.486 -16.170 1.00 93.62 312 PHE A N 1
ATOM 2401 C CA . PHE A 1 312 ? 14.611 -0.936 -16.389 1.00 93.62 312 PHE A CA 1
ATOM 2402 C C . PHE A 1 312 ? 13.660 -1.487 -17.450 1.00 93.62 312 PHE A C 1
ATOM 2404 O O . PHE A 1 312 ? 12.443 -1.328 -17.366 1.00 93.62 312 PHE A O 1
ATOM 2411 N N . ASP A 1 313 ? 14.200 -2.226 -18.409 1.00 92.81 313 ASP A N 1
ATOM 2412 C CA . ASP A 1 313 ? 13.420 -3.162 -19.211 1.00 92.81 313 ASP A CA 1
ATOM 2413 C C . ASP A 1 313 ? 13.315 -4.478 -18.454 1.00 92.81 313 ASP A C 1
ATOM 2415 O O . ASP A 1 313 ? 14.317 -4.988 -17.957 1.00 92.81 313 ASP A O 1
ATOM 2419 N N . PHE A 1 314 ? 12.116 -5.046 -18.384 1.00 94.69 314 PHE A N 1
ATOM 2420 C CA . PHE A 1 314 ? 11.891 -6.302 -17.686 1.00 94.69 314 PHE A CA 1
ATOM 2421 C C . PHE A 1 314 ? 10.991 -7.222 -18.498 1.00 94.69 314 PHE A C 1
ATOM 2423 O O . PHE A 1 314 ? 9.941 -6.805 -18.985 1.00 94.69 314 PHE A O 1
ATOM 2430 N N . VAL A 1 315 ? 11.421 -8.473 -18.627 1.00 94.31 315 VAL A N 1
ATOM 2431 C CA . VAL A 1 315 ? 10.685 -9.544 -19.288 1.00 94.31 315 VAL A CA 1
ATOM 2432 C C . VAL A 1 315 ? 10.451 -10.656 -18.265 1.00 94.31 315 VAL A C 1
ATOM 2434 O O . VAL A 1 315 ? 11.392 -11.396 -17.947 1.00 94.31 315 VAL A O 1
ATOM 2437 N N . PRO A 1 316 ? 9.231 -10.777 -17.715 1.00 93.56 316 PRO A N 1
ATOM 2438 C CA . PRO A 1 316 ? 8.943 -11.736 -16.656 1.00 93.56 316 PRO A CA 1
ATOM 2439 C C . PRO A 1 316 ? 9.046 -13.186 -17.149 1.00 93.56 316 PRO A C 1
ATOM 2441 O O . PRO A 1 316 ? 8.656 -13.505 -18.269 1.00 93.56 316 PRO A O 1
ATOM 2444 N N . GLY A 1 317 ? 9.554 -14.082 -16.298 1.00 91.94 317 GLY A N 1
ATOM 2445 C CA . GLY A 1 317 ? 9.553 -15.538 -16.528 1.00 91.94 317 GLY A CA 1
ATOM 2446 C C . GLY A 1 317 ? 10.519 -16.064 -17.600 1.00 91.94 317 GLY A C 1
ATOM 2447 O O . GLY A 1 317 ? 10.498 -17.253 -17.909 1.00 91.94 317 GLY A O 1
ATOM 2448 N N . VAL A 1 318 ? 11.363 -15.202 -18.169 1.00 93.25 318 VAL A N 1
ATOM 2449 C CA . VAL A 1 318 ? 12.387 -15.574 -19.154 1.00 93.25 318 VAL A CA 1
ATOM 2450 C C . VAL A 1 318 ? 13.724 -15.817 -18.457 1.00 93.25 318 VAL A C 1
ATOM 2452 O O . VAL A 1 318 ? 14.260 -14.914 -17.814 1.00 93.25 318 VAL A O 1
ATOM 2455 N N . HIS A 1 319 ? 14.298 -17.013 -18.614 1.00 93.69 319 HIS A N 1
ATOM 2456 C CA . HIS A 1 319 ? 15.491 -17.428 -17.861 1.00 93.69 319 HIS A CA 1
ATOM 2457 C C . HIS A 1 319 ? 16.648 -17.920 -18.738 1.00 93.69 319 HIS A C 1
ATOM 2459 O O . HIS A 1 319 ? 17.717 -18.255 -18.225 1.00 93.69 319 HIS A O 1
ATOM 2465 N N . THR A 1 320 ? 16.466 -17.966 -20.059 1.00 93.06 320 THR A N 1
ATOM 2466 C CA . THR A 1 320 ? 17.504 -18.392 -21.005 1.00 93.06 320 THR A CA 1
ATOM 2467 C C . THR A 1 320 ? 17.615 -17.448 -22.207 1.00 93.06 320 THR A C 1
ATOM 2469 O O . THR A 1 320 ? 16.621 -16.829 -22.596 1.00 93.06 320 THR A O 1
ATOM 2472 N N . PRO A 1 321 ? 18.791 -17.356 -22.865 1.00 93.00 321 PRO A N 1
ATOM 2473 C CA . PRO A 1 321 ? 18.942 -16.559 -24.085 1.00 93.00 321 PRO A CA 1
ATOM 2474 C C . PRO A 1 321 ? 17.968 -16.966 -25.194 1.00 93.00 321 PRO A C 1
ATOM 2476 O O . PRO A 1 321 ? 17.439 -16.110 -25.890 1.00 93.00 321 PRO A O 1
ATOM 2479 N N . THR A 1 322 ? 17.672 -18.262 -25.336 1.00 93.31 322 THR A N 1
ATOM 2480 C CA . THR A 1 322 ? 16.696 -18.737 -26.329 1.00 93.31 322 THR A CA 1
ATOM 2481 C C . THR A 1 322 ? 15.290 -18.200 -26.043 1.00 93.31 322 THR A C 1
ATOM 2483 O O . THR A 1 322 ? 14.633 -17.712 -26.958 1.00 93.31 322 THR A O 1
ATOM 2486 N N . GLU A 1 323 ? 14.826 -18.265 -24.791 1.00 94.00 323 GLU A N 1
ATOM 2487 C CA . GLU A 1 323 ? 13.520 -17.718 -24.387 1.00 94.00 323 GLU A CA 1
ATOM 2488 C C . GLU A 1 323 ? 13.466 -16.200 -24.577 1.00 94.00 323 GLU A C 1
ATOM 2490 O O . GLU A 1 323 ? 12.482 -15.690 -25.108 1.00 94.00 323 GLU A O 1
ATOM 2495 N N . TYR A 1 324 ? 14.541 -15.483 -24.228 1.00 93.25 324 TYR A N 1
ATOM 2496 C CA . TYR A 1 324 ? 14.617 -14.037 -24.443 1.00 93.25 324 TYR A CA 1
ATOM 2497 C C . TYR A 1 324 ? 14.571 -13.687 -25.930 1.00 93.25 324 TYR A C 1
ATOM 2499 O O . TYR A 1 324 ? 13.806 -12.819 -26.338 1.00 93.25 324 TYR A O 1
ATOM 2507 N N . GLY A 1 325 ? 15.322 -14.405 -26.764 1.00 90.94 325 GLY A N 1
ATOM 2508 C CA . GLY A 1 325 ? 15.295 -14.221 -28.212 1.00 90.94 325 GLY A CA 1
ATOM 2509 C C . GLY A 1 325 ? 13.907 -14.452 -28.799 1.00 90.94 325 GLY A C 1
ATOM 2510 O O . GLY A 1 325 ? 13.463 -13.665 -29.636 1.00 90.94 325 GLY A O 1
ATOM 2511 N N . LYS A 1 326 ? 13.204 -15.495 -28.336 1.00 91.19 326 LYS A N 1
ATOM 2512 C CA . LYS A 1 326 ? 11.814 -15.769 -28.728 1.00 91.19 326 LYS A CA 1
ATOM 2513 C C . LYS A 1 326 ? 10.893 -14.626 -28.343 1.00 91.19 326 LYS A C 1
ATOM 2515 O O . LYS A 1 326 ? 10.225 -14.102 -29.225 1.00 91.19 326 LYS A O 1
ATOM 2520 N N . TYR A 1 327 ? 10.935 -14.184 -27.089 1.00 90.75 327 TYR A N 1
ATOM 2521 C CA . TYR A 1 327 ? 10.156 -13.037 -26.629 1.00 90.75 327 TYR A CA 1
ATOM 2522 C C . TYR A 1 327 ? 10.417 -11.792 -27.488 1.00 90.75 327 TYR A C 1
ATOM 2524 O O . TYR A 1 327 ? 9.486 -11.165 -27.989 1.00 90.75 327 TYR A O 1
ATOM 2532 N N . VAL A 1 328 ? 11.684 -11.449 -27.737 1.00 87.94 328 VAL A N 1
ATOM 2533 C CA . VAL A 1 328 ? 12.008 -10.240 -28.503 1.00 87.94 328 VAL A CA 1
ATOM 2534 C C . VAL A 1 328 ? 11.526 -10.342 -29.954 1.00 87.94 328 VAL A C 1
ATOM 2536 O O . VAL A 1 328 ? 11.048 -9.356 -30.502 1.00 87.94 328 VAL A O 1
ATOM 2539 N N . ILE A 1 329 ? 11.608 -11.506 -30.592 1.00 86.94 329 ILE A N 1
ATOM 2540 C CA . ILE A 1 329 ? 11.187 -11.656 -31.993 1.00 86.94 329 ILE A CA 1
ATOM 2541 C C . ILE A 1 329 ? 9.665 -11.807 -32.128 1.00 86.94 329 ILE A C 1
ATOM 2543 O O . ILE A 1 329 ? 9.090 -11.263 -33.065 1.00 86.94 329 ILE A O 1
ATOM 2547 N N . GLN A 1 330 ? 9.020 -12.540 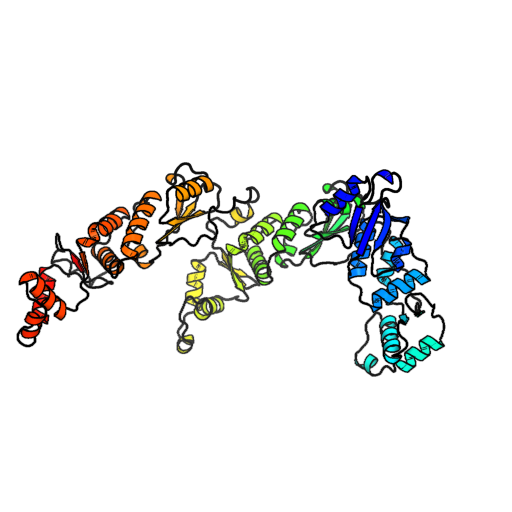-31.221 1.00 86.75 330 GLN A N 1
ATOM 2548 C CA . GLN A 1 330 ? 7.608 -12.922 -31.330 1.00 86.75 330 GLN A CA 1
ATOM 2549 C C . GLN A 1 330 ? 6.669 -11.936 -30.630 1.00 86.75 330 GLN A C 1
ATOM 2551 O O . GLN A 1 330 ? 5.574 -11.686 -31.124 1.00 86.75 330 GLN A O 1
ATOM 2556 N N . GLU A 1 331 ? 7.083 -11.388 -29.487 1.00 80.31 331 GLU A N 1
ATOM 2557 C CA . GLU A 1 331 ? 6.188 -10.695 -28.551 1.00 80.31 331 GLU A CA 1
ATOM 2558 C C . GLU A 1 331 ? 6.539 -9.216 -28.347 1.00 80.31 331 GLU A C 1
ATOM 2560 O O . GLU A 1 331 ? 5.687 -8.453 -27.907 1.00 80.31 331 GLU A O 1
ATOM 2565 N N . SER A 1 332 ? 7.747 -8.757 -28.703 1.00 73.88 332 SER A N 1
ATOM 2566 C CA . SER A 1 332 ? 8.129 -7.347 -28.484 1.00 73.88 332 SER A CA 1
ATOM 2567 C C . SER A 1 332 ? 7.492 -6.337 -29.446 1.00 73.88 332 SER A C 1
ATOM 2569 O O . SER A 1 332 ? 7.799 -5.149 -29.356 1.00 73.88 332 SER A O 1
ATOM 2571 N N . GLU A 1 333 ? 6.674 -6.801 -30.398 1.00 77.19 333 GLU A N 1
ATOM 2572 C CA . GLU A 1 333 ? 6.038 -6.011 -31.471 1.00 77.19 333 GLU A CA 1
ATOM 2573 C C . GLU A 1 333 ? 7.019 -5.257 -32.393 1.00 77.19 333 GLU A C 1
ATOM 2575 O O . GLU A 1 333 ? 6.613 -4.496 -33.269 1.00 77.19 333 GLU A O 1
ATOM 2580 N N . ARG A 1 334 ? 8.330 -5.481 -32.243 1.00 75.19 334 ARG A N 1
ATOM 2581 C CA . ARG A 1 334 ? 9.370 -4.822 -33.050 1.00 75.19 334 ARG A CA 1
ATOM 2582 C C . ARG A 1 334 ? 9.573 -5.445 -34.424 1.00 75.19 334 ARG A C 1
ATOM 2584 O O . ARG A 1 334 ? 10.184 -4.813 -35.281 1.00 75.19 334 ARG A O 1
ATOM 2591 N N . PHE A 1 335 ? 9.120 -6.680 -34.616 1.00 79.75 335 PHE A N 1
ATOM 2592 C CA . PHE A 1 335 ? 9.344 -7.457 -35.829 1.00 79.75 335 PHE A CA 1
ATOM 2593 C C . PHE A 1 335 ? 8.033 -8.048 -36.339 1.00 79.75 335 PHE A C 1
ATOM 2595 O O . PHE A 1 335 ? 7.174 -8.450 -35.557 1.00 79.75 335 PHE A O 1
ATOM 2602 N N . GLU A 1 336 ? 7.906 -8.155 -37.661 1.00 78.81 336 GLU A N 1
ATOM 2603 C CA . GLU A 1 336 ? 6.881 -8.996 -38.275 1.00 78.81 336 GLU A CA 1
ATOM 2604 C C . GLU A 1 336 ? 7.300 -10.465 -38.121 1.00 78.81 336 GLU A C 1
ATOM 2606 O O . GLU A 1 336 ? 8.241 -10.933 -38.765 1.00 78.81 336 GLU A O 1
ATOM 2611 N N . TYR A 1 337 ? 6.629 -11.183 -37.221 1.00 83.44 337 TYR A N 1
ATOM 2612 C CA . TYR A 1 337 ? 6.874 -12.602 -36.984 1.00 83.44 337 TYR A CA 1
ATOM 2613 C C . TYR A 1 337 ? 6.082 -13.475 -37.970 1.00 83.44 337 TYR A C 1
ATOM 2615 O O . TYR A 1 337 ? 4.856 -13.378 -38.045 1.00 83.44 337 TYR A O 1
ATOM 2623 N N . ASP A 1 338 ? 6.775 -14.364 -38.689 1.00 84.25 338 ASP A N 1
ATOM 2624 C CA . ASP A 1 338 ? 6.159 -15.413 -39.510 1.00 84.25 338 ASP A CA 1
ATOM 2625 C C . ASP A 1 338 ? 6.388 -16.782 -38.857 1.00 84.25 338 ASP A C 1
ATOM 2627 O O . ASP A 1 338 ? 7.511 -17.289 -38.799 1.00 84.25 338 ASP A O 1
ATOM 2631 N N . GLU A 1 339 ? 5.305 -17.408 -38.396 1.00 86.31 339 GLU A N 1
ATOM 2632 C CA . GLU A 1 339 ? 5.325 -18.736 -37.775 1.00 86.31 339 GLU A CA 1
ATOM 2633 C C . GLU A 1 339 ? 5.916 -19.811 -38.706 1.00 86.31 339 GLU A C 1
ATOM 2635 O O . GLU A 1 339 ? 6.567 -20.749 -38.246 1.00 86.31 339 GLU A O 1
ATOM 2640 N N . ASN A 1 340 ? 5.793 -19.656 -40.031 1.00 88.69 340 ASN A N 1
ATOM 2641 C CA . ASN A 1 340 ? 6.370 -20.604 -40.991 1.00 88.69 340 ASN A CA 1
ATOM 2642 C C . ASN A 1 340 ? 7.906 -20.567 -41.016 1.00 88.69 340 ASN A C 1
ATOM 2644 O O . ASN A 1 340 ? 8.534 -21.491 -41.546 1.00 88.69 340 ASN A O 1
ATOM 2648 N N . LEU A 1 341 ? 8.510 -19.511 -40.466 1.00 86.38 341 LEU A N 1
ATOM 2649 C CA . LEU A 1 341 ? 9.953 -19.319 -40.398 1.00 86.38 341 LEU A CA 1
ATOM 2650 C C . LEU A 1 341 ? 10.545 -19.659 -39.022 1.00 86.38 341 LEU A C 1
ATOM 2652 O O . LEU A 1 341 ? 11.757 -19.529 -38.864 1.00 86.38 341 LEU A O 1
ATOM 2656 N N . GLU A 1 342 ? 9.752 -20.157 -38.058 1.00 85.25 342 GLU A N 1
ATOM 2657 C CA . GLU A 1 342 ? 10.191 -20.408 -36.669 1.00 85.25 342 GLU A CA 1
ATOM 2658 C C . GLU A 1 342 ? 11.522 -21.180 -36.589 1.00 85.25 342 GLU A C 1
ATOM 2660 O O . GLU A 1 342 ? 12.434 -20.803 -35.857 1.00 85.25 342 GLU A O 1
ATOM 2665 N N . ALA A 1 343 ? 11.672 -22.234 -37.397 1.00 86.06 343 ALA A N 1
ATOM 2666 C CA . ALA A 1 343 ? 12.860 -23.091 -37.397 1.00 86.06 343 ALA A CA 1
ATOM 2667 C C . ALA A 1 343 ? 14.128 -22.440 -37.991 1.00 86.06 343 ALA A C 1
ATOM 2669 O O . ALA A 1 343 ? 15.207 -23.028 -37.899 1.00 86.06 343 ALA A O 1
ATOM 2670 N N . PHE A 1 344 ? 14.006 -21.276 -38.634 1.00 87.06 344 PHE A N 1
ATOM 2671 C CA . PHE A 1 344 ? 15.109 -20.567 -39.289 1.00 87.06 344 PHE A CA 1
ATOM 2672 C C . PHE A 1 344 ? 15.630 -19.379 -38.476 1.00 87.06 344 PHE A C 1
ATOM 2674 O O . PHE A 1 344 ? 16.713 -18.878 -38.784 1.00 87.06 344 PHE A O 1
ATOM 2681 N N . TYR A 1 345 ? 14.898 -18.927 -37.454 1.00 85.62 345 TYR A N 1
ATOM 2682 C CA . TYR A 1 345 ? 15.360 -17.849 -36.586 1.00 85.62 345 TYR A CA 1
ATOM 2683 C C . TYR A 1 345 ? 16.420 -18.353 -35.602 1.00 85.62 345 TYR A C 1
ATOM 2685 O O . TYR A 1 345 ? 16.199 -19.294 -34.838 1.00 85.62 345 TYR A O 1
ATOM 2693 N N . ASP A 1 346 ? 17.569 -17.680 -35.579 1.00 90.56 346 ASP A N 1
ATOM 2694 C CA . ASP A 1 346 ? 18.589 -17.878 -34.549 1.00 90.56 346 ASP A CA 1
ATOM 2695 C C . ASP A 1 346 ? 18.255 -17.039 -33.306 1.00 90.56 346 ASP A C 1
ATOM 2697 O O . ASP A 1 346 ? 18.810 -15.961 -33.080 1.00 90.56 346 ASP A O 1
ATOM 2701 N N . TYR A 1 347 ? 17.289 -17.523 -32.518 1.00 91.06 347 TYR A N 1
ATOM 2702 C CA . TYR A 1 347 ? 16.826 -16.847 -31.302 1.00 91.06 347 TYR A CA 1
ATOM 2703 C C . TYR A 1 347 ? 17.958 -16.633 -30.291 1.00 91.06 347 TYR A C 1
ATOM 2705 O O . TYR A 1 347 ? 18.097 -15.544 -29.737 1.00 91.06 347 TYR A O 1
ATOM 2713 N N . GLU A 1 348 ? 18.775 -17.662 -30.057 1.00 90.25 348 GLU A N 1
ATOM 2714 C CA . GLU A 1 348 ? 19.868 -17.613 -29.087 1.00 90.25 348 GLU A CA 1
ATOM 2715 C C . GLU A 1 348 ? 20.979 -16.659 -29.539 1.00 90.25 348 GLU A C 1
ATOM 2717 O O . GLU A 1 348 ? 21.401 -15.807 -28.755 1.00 90.25 348 GLU A O 1
ATOM 2722 N N . GLY A 1 349 ? 21.419 -16.745 -30.798 1.00 87.81 349 GLY A N 1
ATOM 2723 C CA . GLY A 1 349 ? 22.449 -15.859 -31.338 1.00 87.81 349 GLY A CA 1
ATOM 2724 C C . GLY A 1 349 ? 22.030 -14.389 -31.311 1.00 87.81 349 GLY A C 1
ATOM 2725 O O . GLY A 1 349 ? 22.804 -13.535 -30.867 1.00 87.81 349 GLY A O 1
ATOM 2726 N N . TYR A 1 350 ? 20.785 -14.095 -31.702 1.00 88.25 350 TYR A N 1
ATOM 2727 C CA . TYR A 1 350 ? 20.232 -12.740 -31.638 1.00 88.25 350 TYR A CA 1
ATOM 2728 C C . TYR A 1 350 ? 20.150 -12.218 -30.196 1.00 88.25 350 TYR A C 1
ATOM 2730 O O . TYR A 1 350 ? 20.601 -11.104 -29.913 1.00 88.25 350 TYR A O 1
ATOM 2738 N N . ALA A 1 351 ? 19.626 -13.029 -29.272 1.00 89.12 351 ALA A N 1
ATOM 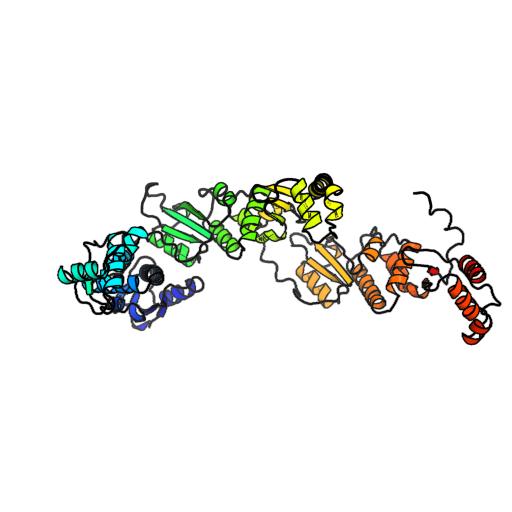2739 C CA . ALA A 1 351 ? 19.539 -12.670 -27.862 1.00 89.12 351 ALA A CA 1
ATOM 2740 C C . ALA A 1 351 ? 20.915 -12.360 -27.273 1.00 89.12 351 ALA A C 1
ATOM 2742 O O . ALA A 1 351 ? 21.080 -11.317 -26.651 1.00 89.12 351 ALA A O 1
ATOM 2743 N N . LEU A 1 352 ? 21.921 -13.203 -27.521 1.00 87.38 352 LEU A N 1
ATOM 2744 C CA . LEU A 1 352 ? 23.283 -12.980 -27.032 1.00 87.38 352 LEU A CA 1
ATOM 2745 C C . LEU A 1 352 ? 23.886 -11.681 -27.573 1.00 87.38 352 LEU A C 1
ATOM 2747 O O . LEU A 1 352 ? 24.547 -10.959 -26.830 1.00 87.38 352 LEU A O 1
ATOM 2751 N N . GLN A 1 353 ? 23.666 -11.346 -28.847 1.00 86.56 353 GLN A N 1
ATOM 2752 C CA . GLN A 1 353 ? 24.140 -10.074 -29.400 1.00 86.56 353 GLN A CA 1
ATOM 2753 C C . GLN A 1 353 ? 23.486 -8.883 -28.692 1.00 86.56 353 GLN A C 1
ATOM 2755 O O . GLN A 1 353 ? 24.172 -7.927 -28.329 1.00 86.56 353 GLN A O 1
ATOM 2760 N N . ARG A 1 354 ? 22.173 -8.957 -28.467 1.00 85.81 354 ARG A N 1
ATOM 2761 C CA . ARG A 1 354 ? 21.409 -7.908 -27.794 1.00 85.81 354 ARG A CA 1
ATOM 2762 C C . ARG A 1 354 ? 21.806 -7.764 -26.324 1.00 85.81 354 ARG A C 1
ATOM 2764 O O . ARG A 1 354 ? 22.118 -6.662 -25.898 1.00 85.81 354 ARG A O 1
ATOM 2771 N N . MET A 1 355 ? 21.892 -8.873 -25.597 1.00 85.56 355 MET A N 1
ATOM 2772 C CA . MET A 1 355 ? 22.331 -8.923 -24.200 1.00 85.56 355 MET A CA 1
ATOM 2773 C C . MET A 1 355 ? 23.762 -8.415 -23.999 1.00 85.56 355 MET A C 1
ATOM 2775 O O . MET A 1 355 ? 24.103 -8.034 -22.895 1.00 85.56 355 MET A O 1
ATOM 2779 N N . ASN A 1 356 ? 24.623 -8.443 -25.022 1.00 82.69 356 ASN A N 1
ATOM 2780 C CA . ASN A 1 356 ? 25.959 -7.840 -24.939 1.00 82.69 356 ASN A CA 1
ATOM 2781 C C . ASN A 1 356 ? 25.939 -6.318 -25.158 1.00 82.69 356 ASN A C 1
ATOM 2783 O O . ASN A 1 356 ? 26.884 -5.634 -24.771 1.00 82.69 356 ASN A O 1
ATOM 2787 N N . ALA A 1 357 ? 24.913 -5.797 -25.834 1.00 82.69 357 ALA A N 1
ATOM 2788 C CA . ALA A 1 357 ? 24.710 -4.364 -26.035 1.00 82.69 357 ALA A CA 1
ATOM 2789 C C . ALA A 1 357 ? 23.904 -3.728 -24.889 1.00 82.69 357 ALA A C 1
ATOM 2791 O O . ALA A 1 357 ? 24.038 -2.534 -24.630 1.00 82.69 357 ALA A O 1
ATOM 2792 N N . GLU A 1 358 ? 23.066 -4.522 -24.228 1.00 81.75 358 GLU A N 1
ATOM 2793 C CA . GLU A 1 358 ? 22.283 -4.157 -23.052 1.00 81.75 358 GLU A CA 1
ATOM 2794 C C . GLU A 1 358 ? 23.053 -4.533 -21.781 1.00 81.75 358 GLU A C 1
ATOM 2796 O O . GLU A 1 358 ? 23.634 -5.608 -21.709 1.00 81.75 358 GLU A O 1
ATOM 2801 N N . ASP A 1 359 ? 23.040 -3.694 -20.746 1.00 79.31 359 ASP A N 1
ATOM 2802 C CA . ASP A 1 359 ? 23.578 -4.080 -19.433 1.00 79.31 359 ASP A CA 1
ATOM 2803 C C . ASP A 1 359 ? 22.518 -4.902 -18.680 1.00 79.31 359 ASP A C 1
ATOM 2805 O O . ASP A 1 359 ? 21.863 -4.429 -17.747 1.00 79.31 359 ASP A O 1
ATOM 2809 N N . GLY A 1 360 ? 22.232 -6.100 -19.201 1.00 89.31 360 GLY A N 1
ATOM 2810 C CA . GLY A 1 360 ? 21.127 -6.944 -18.753 1.00 89.31 360 GLY A CA 1
ATOM 2811 C C . GLY A 1 360 ? 21.535 -8.338 -18.301 1.00 89.31 360 GLY A C 1
ATOM 2812 O O . GLY A 1 360 ? 22.558 -8.888 -18.707 1.00 89.31 360 GLY A O 1
ATOM 2813 N N . MET A 1 361 ? 20.709 -8.936 -17.446 1.00 93.12 361 MET A N 1
ATOM 2814 C CA . MET A 1 361 ? 20.964 -10.237 -16.834 1.00 93.12 361 MET A CA 1
ATOM 2815 C C . MET A 1 361 ? 19.677 -11.021 -16.563 1.00 93.12 361 MET A C 1
ATOM 2817 O O . MET A 1 361 ? 18.589 -10.458 -16.456 1.00 93.12 361 MET A O 1
ATOM 2821 N N . PHE A 1 362 ? 19.817 -12.339 -16.401 1.00 94.69 362 PHE A N 1
ATOM 2822 C CA . PHE A 1 362 ? 18.737 -13.190 -15.904 1.00 94.69 362 PHE A CA 1
ATOM 2823 C C . PHE A 1 362 ? 18.684 -13.170 -14.377 1.00 94.69 362 PHE A C 1
ATOM 2825 O O . PHE A 1 362 ? 19.712 -13.215 -13.699 1.00 94.69 362 PHE A O 1
ATOM 2832 N N . THR A 1 363 ? 17.464 -13.155 -13.860 1.00 93.88 363 THR A N 1
ATOM 2833 C CA . THR A 1 363 ? 17.114 -13.279 -12.444 1.00 93.88 363 THR A CA 1
ATOM 2834 C C . THR A 1 363 ? 16.112 -14.420 -12.276 1.00 93.88 363 THR A C 1
ATOM 2836 O O . THR A 1 363 ? 15.548 -14.915 -13.258 1.00 93.88 363 THR A O 1
ATOM 2839 N N . ASP A 1 364 ? 15.822 -14.794 -11.031 1.00 91.56 364 ASP A N 1
ATOM 2840 C CA . ASP A 1 364 ? 14.782 -15.783 -10.712 1.00 91.56 364 ASP A CA 1
ATOM 2841 C C . ASP A 1 364 ? 13.374 -15.320 -11.131 1.00 91.56 364 ASP A C 1
ATOM 2843 O O . ASP A 1 364 ? 12.447 -16.126 -11.192 1.00 91.56 364 ASP A O 1
ATOM 2847 N N . ARG A 1 365 ? 13.205 -14.031 -11.462 1.00 92.75 365 ARG A N 1
ATOM 2848 C CA . ARG A 1 365 ? 11.931 -13.429 -11.884 1.00 92.75 365 ARG A CA 1
ATOM 2849 C C . ARG A 1 365 ? 11.830 -13.183 -13.388 1.00 92.75 365 ARG A C 1
ATOM 2851 O O . ARG A 1 365 ? 10.730 -12.947 -13.881 1.00 92.75 365 ARG A O 1
ATOM 2858 N N . GLY A 1 366 ? 12.940 -13.247 -14.123 1.00 94.88 366 GLY A N 1
ATOM 2859 C CA . GLY A 1 366 ? 12.972 -12.991 -15.562 1.00 94.88 366 GLY A CA 1
ATOM 2860 C C . GLY A 1 366 ? 14.263 -12.322 -16.035 1.00 94.88 366 GLY A C 1
ATOM 2861 O O . GLY A 1 366 ? 15.236 -12.221 -15.282 1.00 94.88 366 GLY A O 1
ATOM 2862 N N . TYR A 1 367 ? 14.260 -11.825 -17.270 1.00 95.50 367 TYR A N 1
ATOM 2863 C CA . TYR A 1 367 ? 15.357 -11.028 -17.817 1.00 95.50 367 TYR A CA 1
ATOM 2864 C C . TYR A 1 367 ? 15.139 -9.549 -17.498 1.00 95.50 367 TYR A C 1
ATOM 2866 O O . TYR A 1 367 ? 14.058 -9.017 -17.748 1.00 95.50 367 TYR A O 1
ATOM 2874 N N . ILE A 1 368 ? 16.155 -8.881 -16.959 1.00 95.50 368 ILE A N 1
ATOM 2875 C CA . ILE A 1 368 ? 16.122 -7.448 -16.661 1.00 95.50 368 ILE A CA 1
ATOM 2876 C C . ILE A 1 368 ? 17.334 -6.757 -17.277 1.00 95.50 368 ILE A C 1
ATOM 2878 O O . ILE A 1 368 ? 18.447 -7.273 -17.197 1.00 95.50 368 ILE A O 1
ATOM 2882 N N . ALA A 1 369 ? 17.122 -5.592 -17.881 1.00 93.56 369 ALA A N 1
ATOM 2883 C CA . ALA A 1 369 ? 18.168 -4.763 -18.464 1.00 93.56 369 ALA A CA 1
ATOM 2884 C C . ALA A 1 369 ? 18.041 -3.322 -17.979 1.00 93.56 369 ALA A C 1
ATOM 2886 O O . ALA A 1 369 ? 16.961 -2.733 -18.037 1.00 93.56 369 ALA A O 1
ATOM 2887 N N . TYR A 1 370 ? 19.149 -2.742 -17.528 1.00 90.94 370 TYR A N 1
ATOM 2888 C CA . TYR A 1 370 ? 19.187 -1.334 -17.161 1.00 90.94 370 TYR A CA 1
ATOM 2889 C C . TYR A 1 370 ? 19.448 -0.465 -18.396 1.00 90.94 370 TYR A C 1
ATOM 2891 O O . TYR A 1 370 ? 20.342 -0.741 -19.197 1.00 90.94 370 TYR A O 1
ATOM 2899 N N . LYS A 1 371 ? 18.650 0.593 -18.557 1.00 87.50 371 LYS A N 1
ATOM 2900 C CA . LYS A 1 371 ? 18.703 1.516 -19.701 1.00 87.50 371 LYS A CA 1
ATOM 2901 C C . LYS A 1 371 ? 18.977 2.966 -19.319 1.00 87.50 371 LYS A C 1
ATOM 2903 O O . LYS A 1 371 ? 18.981 3.835 -20.192 1.00 87.50 371 LYS A O 1
ATOM 2908 N N . GLY A 1 372 ? 19.170 3.253 -18.036 1.00 75.19 372 GLY A N 1
ATOM 2909 C CA . GLY A 1 372 ? 19.446 4.613 -17.595 1.00 75.19 372 GLY A CA 1
ATOM 2910 C C . GLY A 1 372 ? 20.810 5.114 -18.082 1.00 75.19 372 GLY A C 1
ATOM 2911 O O . GLY A 1 372 ? 21.761 4.356 -18.262 1.00 75.19 372 GLY A O 1
ATOM 2912 N N . GLY A 1 373 ? 20.905 6.426 -18.310 1.00 73.75 373 GLY A N 1
ATOM 2913 C CA . GLY A 1 373 ? 22.123 7.079 -18.811 1.00 73.75 373 GLY A CA 1
ATOM 2914 C C . GLY A 1 373 ? 23.190 7.376 -17.746 1.00 73.75 373 GLY A C 1
ATOM 2915 O O . GLY A 1 373 ? 24.262 7.870 -18.097 1.00 73.75 373 GLY A O 1
ATOM 2916 N N . ILE A 1 374 ? 22.886 7.108 -16.473 1.00 78.38 374 ILE A N 1
ATOM 2917 C CA . ILE A 1 374 ? 23.778 7.251 -15.309 1.00 78.38 374 ILE A CA 1
ATOM 2918 C C . ILE A 1 374 ? 24.054 5.877 -14.696 1.00 78.38 374 ILE A C 1
ATOM 2920 O O . ILE A 1 374 ? 23.310 4.939 -14.958 1.00 78.38 374 ILE A O 1
ATOM 2924 N N . ALA A 1 375 ? 25.104 5.713 -13.896 1.00 83.38 375 ALA A N 1
ATOM 2925 C CA . ALA A 1 375 ? 25.383 4.407 -13.291 1.00 83.38 375 ALA A CA 1
ATOM 2926 C C . ALA A 1 375 ? 24.298 4.019 -12.265 1.00 83.38 375 ALA A C 1
ATOM 2928 O O . ALA A 1 375 ? 23.815 4.878 -11.534 1.00 83.38 375 ALA A O 1
ATOM 2929 N N . LEU A 1 376 ? 23.974 2.725 -12.130 1.00 84.12 376 LEU A N 1
ATOM 2930 C CA . LEU A 1 376 ? 23.016 2.234 -11.117 1.00 84.12 376 LEU A CA 1
ATOM 2931 C C . LEU A 1 376 ? 23.350 2.707 -9.694 1.00 84.12 376 LEU A C 1
ATOM 2933 O O . LEU A 1 376 ? 22.459 3.030 -8.916 1.00 84.12 376 LEU A O 1
ATOM 2937 N N . LYS A 1 377 ? 24.644 2.804 -9.366 1.00 84.44 377 LYS A N 1
ATOM 2938 C CA . LYS A 1 377 ? 25.101 3.343 -8.081 1.00 84.44 377 LYS A CA 1
ATOM 2939 C C . LYS A 1 377 ? 24.664 4.794 -7.871 1.00 84.44 377 LYS A C 1
ATOM 2941 O O . LYS A 1 377 ? 24.270 5.151 -6.775 1.00 84.44 377 LYS A O 1
ATOM 2946 N N . GLU A 1 378 ? 24.697 5.607 -8.922 1.00 81.94 378 GLU A N 1
ATOM 2947 C CA . GLU A 1 378 ? 24.266 7.007 -8.864 1.00 81.94 378 GLU A CA 1
ATOM 2948 C C . GLU A 1 378 ? 22.741 7.111 -8.717 1.00 81.94 378 GLU A C 1
ATOM 2950 O O . GLU A 1 378 ? 22.270 7.974 -7.986 1.00 81.94 378 GLU A O 1
ATOM 2955 N N . VAL A 1 379 ? 21.971 6.196 -9.326 1.00 82.25 379 VAL A N 1
ATOM 2956 C CA . VAL A 1 379 ? 20.511 6.103 -9.114 1.00 82.25 379 VAL A CA 1
ATOM 2957 C C . VAL A 1 379 ? 20.193 5.853 -7.637 1.00 82.25 379 VAL A C 1
ATOM 2959 O O . VAL A 1 379 ? 19.327 6.520 -7.076 1.00 82.25 379 VAL A O 1
ATOM 2962 N N . MET A 1 380 ? 20.921 4.933 -6.998 1.00 85.75 380 MET A N 1
ATOM 2963 C CA . MET A 1 380 ? 20.741 4.601 -5.579 1.00 85.75 380 MET A CA 1
ATOM 2964 C C . MET A 1 380 ? 21.263 5.699 -4.632 1.00 85.75 380 MET A C 1
ATOM 2966 O O . MET A 1 380 ? 20.701 5.887 -3.560 1.00 85.75 380 MET A O 1
ATOM 2970 N N . GLU A 1 381 ? 22.292 6.459 -5.028 1.00 77.25 381 GLU A N 1
ATOM 2971 C CA . GLU A 1 381 ? 22.883 7.555 -4.234 1.00 77.25 381 GLU A CA 1
ATOM 2972 C C . GLU A 1 381 ? 22.148 8.902 -4.372 1.00 77.25 381 GLU A C 1
ATOM 2974 O O . GLU A 1 381 ? 22.413 9.825 -3.599 1.00 77.25 381 GLU A O 1
ATOM 2979 N N . CYS A 1 382 ? 21.218 9.052 -5.322 1.00 55.34 382 CYS A N 1
ATOM 2980 C CA . CYS A 1 382 ? 20.436 10.277 -5.540 1.00 55.34 382 CYS A CA 1
ATOM 2981 C C . CYS A 1 382 ? 19.367 10.540 -4.450 1.00 55.34 382 CYS A C 1
ATOM 2983 O O . CYS A 1 382 ? 18.276 11.027 -4.731 1.00 55.34 382 CYS A O 1
ATOM 2985 N N . GLY A 1 383 ? 19.696 10.293 -3.183 1.00 44.31 383 GLY A N 1
ATOM 2986 C CA . GLY A 1 383 ? 18.947 10.700 -1.996 1.00 44.31 383 GLY A CA 1
ATOM 2987 C C . GLY A 1 383 ? 19.383 12.080 -1.495 1.00 44.31 383 GLY A C 1
ATOM 2988 O O . GLY A 1 383 ? 19.919 12.195 -0.401 1.00 44.31 383 GLY A O 1
ATOM 2989 N N . GLN A 1 384 ? 19.232 13.133 -2.310 1.00 38.97 384 GLN A N 1
ATOM 2990 C CA . GLN A 1 384 ? 19.170 14.546 -1.880 1.00 38.97 384 GLN A CA 1
ATOM 2991 C C . GLN A 1 384 ? 18.992 15.466 -3.096 1.00 38.97 384 GLN A C 1
ATOM 2993 O O . GLN A 1 384 ? 19.940 15.992 -3.676 1.00 38.97 384 GLN A O 1
ATOM 2998 N N . GLY A 1 385 ? 17.741 15.692 -3.470 1.00 32.94 385 GLY A N 1
ATOM 2999 C CA . GLY A 1 385 ? 17.352 16.729 -4.411 1.00 32.94 385 GLY A CA 1
ATOM 3000 C C . GLY A 1 385 ? 15.846 16.878 -4.348 1.00 32.94 385 GLY A C 1
ATOM 3001 O O . GLY A 1 385 ? 15.134 15.882 -4.416 1.00 32.94 385 GLY A O 1
ATOM 3002 N N . GLU A 1 386 ? 15.368 18.103 -4.142 1.00 34.09 386 GLU A N 1
ATOM 3003 C CA . GLU A 1 386 ? 13.960 18.466 -4.302 1.00 34.09 386 GLU A CA 1
ATOM 3004 C C . GLU A 1 386 ? 13.378 17.758 -5.529 1.00 34.09 386 GLU A C 1
ATOM 3006 O O . GLU A 1 386 ? 14.048 17.699 -6.565 1.00 34.09 386 GLU A O 1
ATOM 3011 N N . GLN A 1 387 ? 12.148 17.235 -5.412 1.00 35.25 387 GLN A N 1
ATOM 3012 C CA . GLN A 1 387 ? 11.385 16.807 -6.585 1.00 35.25 387 GLN A CA 1
ATOM 3013 C C . GLN A 1 387 ? 11.587 17.874 -7.665 1.00 35.25 387 GLN A C 1
ATOM 3015 O O . GLN A 1 387 ? 11.293 19.046 -7.386 1.00 35.25 387 GLN A O 1
ATOM 3020 N N . PRO A 1 388 ? 12.141 17.532 -8.846 1.00 41.97 388 PRO A N 1
ATOM 3021 C CA . PRO A 1 388 ? 12.248 18.518 -9.899 1.00 41.97 388 PRO A CA 1
ATOM 3022 C C . PRO A 1 388 ? 10.840 19.063 -10.111 1.00 41.97 388 PRO A C 1
ATOM 3024 O O . PRO A 1 388 ? 9.870 18.300 -10.131 1.00 41.97 388 PRO A O 1
ATOM 3027 N N . ALA A 1 389 ? 10.722 20.394 -10.163 1.00 45.38 389 ALA A N 1
ATOM 3028 C CA . ALA A 1 389 ? 9.462 21.037 -10.508 1.00 45.38 389 ALA A CA 1
ATOM 3029 C C . ALA A 1 389 ? 8.861 20.294 -11.717 1.00 45.38 389 ALA A C 1
ATOM 3031 O O . ALA A 1 389 ? 9.628 19.821 -12.552 1.00 45.38 389 ALA A O 1
ATOM 3032 N N . PRO A 1 390 ? 7.536 20.127 -11.826 1.00 51.94 390 PRO A N 1
ATOM 3033 C CA . PRO A 1 390 ? 6.969 19.490 -13.009 1.00 51.94 390 PRO A CA 1
ATOM 3034 C C . PRO A 1 390 ? 7.548 20.157 -14.259 1.00 51.94 390 PRO A C 1
ATOM 3036 O O . PRO A 1 390 ? 7.644 21.391 -14.305 1.00 51.94 390 PRO A O 1
ATOM 3039 N N . GLU A 1 391 ? 8.002 19.343 -15.219 1.00 55.34 391 GLU A N 1
ATOM 3040 C CA . GLU A 1 391 ? 8.560 19.861 -16.464 1.00 55.34 391 GLU A CA 1
ATOM 3041 C C . GLU A 1 391 ? 7.581 20.895 -17.029 1.00 55.34 391 GLU A C 1
ATOM 3043 O O . GLU A 1 391 ? 6.376 20.616 -17.119 1.00 55.34 391 GLU A O 1
ATOM 3048 N N . PRO A 1 392 ? 8.052 22.102 -17.391 1.00 53.53 392 PRO A N 1
ATOM 3049 C CA . PRO A 1 392 ? 7.200 23.051 -18.073 1.00 53.53 392 PRO A CA 1
ATOM 3050 C C . PRO A 1 392 ? 6.573 22.332 -19.272 1.00 53.53 392 PRO A C 1
ATOM 3052 O O . PRO A 1 392 ? 7.302 21.759 -20.084 1.00 53.53 392 PRO A O 1
ATOM 3055 N N . TRP A 1 393 ? 5.240 22.384 -19.375 1.00 60.59 393 TRP A N 1
ATOM 3056 C CA . TRP A 1 393 ? 4.473 21.890 -20.527 1.00 60.59 393 TRP A CA 1
ATOM 3057 C C . TRP A 1 393 ? 4.326 20.357 -20.647 1.00 60.59 393 TRP A C 1
ATOM 3059 O O . TRP A 1 393 ? 4.018 19.851 -21.728 1.00 60.59 393 TRP A O 1
ATOM 3069 N N . GLN A 1 394 ? 4.472 19.608 -19.545 1.00 49.50 394 GLN A N 1
ATOM 3070 C CA . GLN A 1 394 ? 4.160 18.172 -19.495 1.00 49.50 394 GLN A CA 1
ATOM 3071 C C . GLN A 1 394 ? 2.702 17.912 -19.954 1.00 49.50 394 GLN A C 1
ATOM 3073 O O . GLN A 1 394 ? 1.749 18.312 -19.286 1.00 49.50 394 GLN A O 1
ATOM 3078 N N . GLY A 1 395 ? 2.524 17.268 -21.116 1.00 49.75 395 GLY A N 1
ATOM 3079 C CA . GLY A 1 395 ? 1.210 16.955 -21.703 1.00 49.75 395 GLY A CA 1
ATOM 3080 C C . GLY A 1 395 ? 0.729 17.874 -22.838 1.00 49.75 395 GLY A C 1
ATOM 3081 O O . GLY A 1 395 ? -0.369 17.655 -23.355 1.00 49.75 395 GLY A O 1
ATOM 3082 N N . GLU A 1 396 ? 1.514 18.867 -23.271 1.00 55.31 396 GLU A N 1
ATOM 3083 C CA . GLU A 1 396 ? 1.212 19.611 -24.503 1.00 55.31 396 GLU A CA 1
ATOM 3084 C C . GLU A 1 396 ? 1.555 18.798 -25.759 1.00 55.31 396 GLU A C 1
ATOM 3086 O O . GLU A 1 396 ? 2.675 18.322 -25.933 1.00 55.31 396 GLU A O 1
ATOM 3091 N N . ASN A 1 397 ? 0.595 18.684 -26.680 1.00 58.62 397 ASN A N 1
ATOM 3092 C CA . ASN A 1 397 ? 0.803 18.047 -27.978 1.00 58.62 397 ASN A CA 1
ATOM 3093 C C . ASN A 1 397 ? 1.407 19.065 -28.963 1.00 58.62 397 ASN A C 1
ATOM 3095 O O . ASN A 1 397 ? 0.674 19.777 -29.654 1.00 58.62 397 ASN A O 1
ATOM 3099 N N . ARG A 1 398 ? 2.739 19.189 -28.964 1.00 66.88 398 ARG A N 1
ATOM 3100 C CA . ARG A 1 398 ? 3.492 20.020 -29.920 1.00 66.88 398 ARG A CA 1
ATOM 3101 C C . ARG A 1 398 ? 3.828 19.204 -31.167 1.00 66.88 398 ARG A C 1
ATOM 3103 O O . ARG A 1 398 ? 4.133 18.019 -31.057 1.00 66.88 398 ARG A O 1
ATOM 3110 N N . ASP A 1 399 ? 3.781 19.834 -32.341 1.00 72.19 399 ASP A N 1
ATOM 3111 C CA . ASP A 1 399 ? 4.132 19.169 -33.600 1.00 72.19 399 ASP A CA 1
ATOM 3112 C C . ASP A 1 399 ? 5.656 18.964 -33.668 1.00 72.19 399 ASP A C 1
ATOM 3114 O O . ASP A 1 399 ? 6.430 19.856 -34.004 1.00 72.19 399 ASP A O 1
ATOM 3118 N N . GLU A 1 400 ? 6.098 17.789 -33.228 1.00 82.38 400 GLU A N 1
ATOM 3119 C CA . GLU A 1 400 ? 7.505 17.428 -33.077 1.00 82.38 400 GLU A CA 1
ATOM 3120 C C . GLU A 1 400 ? 8.155 17.212 -34.445 1.00 82.38 400 GLU A C 1
ATOM 3122 O O . GLU A 1 400 ? 7.894 16.196 -35.084 1.00 82.38 400 GLU A O 1
ATOM 3127 N N . MET A 1 401 ? 9.024 18.129 -34.887 1.00 87.75 401 MET A N 1
ATOM 3128 C CA . MET A 1 401 ? 9.935 17.879 -36.018 1.00 87.75 401 MET A CA 1
ATOM 3129 C C . MET A 1 401 ? 11.231 17.218 -35.560 1.00 87.75 401 MET A C 1
ATOM 3131 O O . MET A 1 401 ? 11.807 16.401 -36.282 1.00 87.75 401 MET A O 1
ATOM 3135 N N . LEU A 1 402 ? 11.703 17.595 -34.374 1.00 88.75 402 LEU A N 1
ATOM 3136 C CA . LEU A 1 402 ? 12.939 17.105 -33.788 1.00 88.75 402 LEU A CA 1
ATOM 3137 C C . LEU A 1 402 ? 12.822 17.113 -32.265 1.00 88.75 402 LEU A C 1
ATOM 3139 O O . LEU A 1 402 ? 12.318 18.069 -31.684 1.00 88.75 402 LEU A O 1
ATOM 3143 N N . ARG A 1 403 ? 13.315 16.069 -31.611 1.00 89.00 403 ARG A N 1
ATOM 3144 C CA . ARG A 1 403 ? 13.423 15.979 -30.155 1.00 89.00 403 ARG A CA 1
ATOM 3145 C C . ARG A 1 403 ? 14.861 15.732 -29.760 1.00 89.00 403 ARG A C 1
ATOM 3147 O O . ARG A 1 403 ? 15.569 14.992 -30.429 1.00 89.00 403 ARG A O 1
ATOM 3154 N N . MET A 1 404 ? 15.286 16.346 -28.670 1.00 89.50 404 MET A N 1
ATOM 3155 C CA . MET A 1 404 ? 16.597 16.112 -28.077 1.00 89.50 404 MET A CA 1
ATOM 3156 C C . MET A 1 404 ? 16.490 16.067 -26.560 1.00 89.50 404 MET A C 1
ATOM 3158 O O . MET A 1 404 ? 15.564 16.633 -25.978 1.00 89.50 404 MET A O 1
ATOM 3162 N N . THR A 1 405 ? 17.461 15.431 -25.918 1.00 85.62 405 THR A N 1
ATOM 3163 C CA . THR A 1 405 ? 17.569 15.405 -24.460 1.00 85.62 405 THR A CA 1
ATOM 3164 C C . THR A 1 405 ? 18.753 16.257 -24.019 1.00 85.62 405 THR A C 1
ATOM 3166 O O . THR A 1 405 ? 19.883 16.057 -24.468 1.00 85.62 405 THR A O 1
ATOM 3169 N N . LEU A 1 406 ? 18.493 17.218 -23.136 1.00 86.81 406 LEU A N 1
ATOM 3170 C CA . LEU A 1 406 ? 19.485 18.143 -22.599 1.00 86.81 406 LEU A CA 1
ATOM 3171 C C . LEU A 1 406 ? 19.871 17.748 -21.176 1.00 86.81 406 LEU A C 1
ATOM 3173 O O . LEU A 1 406 ? 19.004 17.577 -20.320 1.00 86.81 406 LEU A O 1
ATOM 3177 N N . TYR A 1 407 ? 21.172 17.664 -20.908 1.00 79.12 407 TYR A N 1
ATOM 3178 C CA . TYR A 1 407 ? 21.704 17.352 -19.581 1.00 79.12 407 TYR A CA 1
ATOM 3179 C C . TYR A 1 407 ? 22.508 18.526 -19.022 1.00 79.12 407 TYR A C 1
ATOM 3181 O O . TYR A 1 407 ? 23.535 18.908 -19.586 1.00 79.12 407 TYR A O 1
ATOM 3189 N N . ALA A 1 408 ? 22.060 19.067 -17.889 1.00 81.88 408 ALA A N 1
ATOM 3190 C CA . ALA A 1 408 ? 22.787 20.056 -17.095 1.00 81.88 408 ALA A CA 1
ATOM 3191 C C . ALA A 1 408 ? 23.339 19.412 -15.810 1.00 81.88 408 ALA A C 1
ATOM 3193 O O . ALA A 1 408 ? 22.859 18.368 -15.365 1.00 81.88 408 ALA A O 1
ATOM 3194 N N . LYS A 1 409 ? 24.368 20.019 -15.202 1.00 71.31 409 LYS A N 1
ATOM 3195 C CA . LYS A 1 409 ? 25.001 19.473 -13.988 1.00 71.31 409 LYS A CA 1
ATOM 3196 C C . LYS A 1 409 ? 23.973 19.251 -12.874 1.00 71.31 409 LYS A C 1
ATOM 3198 O O . LYS A 1 409 ? 23.275 20.185 -12.494 1.00 71.31 409 LYS A O 1
ATOM 3203 N N . ASN A 1 410 ? 23.974 18.042 -12.308 1.00 58.91 410 ASN A N 1
ATOM 3204 C CA . ASN A 1 410 ? 23.147 17.636 -11.167 1.00 58.91 410 ASN A CA 1
ATOM 3205 C C . ASN A 1 410 ? 21.628 17.744 -11.410 1.00 58.91 410 ASN A C 1
ATOM 3207 O O . ASN A 1 410 ? 20.878 17.980 -10.464 1.00 58.91 410 ASN A O 1
ATOM 3211 N N . LYS A 1 411 ? 21.169 17.592 -12.660 1.00 67.31 411 LYS A N 1
ATOM 3212 C CA . LYS A 1 411 ? 19.741 17.523 -13.001 1.00 67.31 411 LYS A CA 1
ATOM 3213 C C . LYS A 1 411 ? 19.435 16.327 -13.899 1.00 67.31 411 LYS A C 1
ATOM 3215 O O . LYS A 1 411 ? 20.291 15.886 -14.665 1.00 67.31 411 LYS A O 1
ATOM 3220 N N . ALA A 1 412 ? 18.200 15.835 -13.807 1.00 67.25 412 ALA A N 1
ATOM 3221 C CA . ALA A 1 412 ? 17.655 14.861 -14.746 1.00 67.25 412 ALA A CA 1
ATOM 3222 C C . ALA A 1 412 ? 17.664 15.420 -16.182 1.00 67.25 412 ALA A C 1
ATOM 3224 O O . ALA A 1 412 ? 17.660 16.638 -16.385 1.00 67.25 412 ALA A O 1
ATOM 3225 N N . GLY A 1 413 ? 17.700 14.529 -17.175 1.00 70.75 413 GLY A N 1
ATOM 3226 C CA . GLY A 1 413 ? 17.651 14.922 -18.583 1.00 70.75 413 GLY A CA 1
ATOM 3227 C C . GLY A 1 413 ? 16.317 15.587 -18.917 1.00 70.75 413 GLY A C 1
ATOM 3228 O O . GLY A 1 413 ? 15.271 15.055 -18.567 1.00 70.75 413 GLY A O 1
ATOM 3229 N N . TYR A 1 414 ? 16.355 16.737 -19.587 1.00 82.25 414 TYR A N 1
ATOM 3230 C CA . TYR A 1 414 ? 15.163 17.464 -20.027 1.00 82.25 414 TYR A CA 1
ATOM 3231 C C . TYR A 1 414 ? 14.890 17.192 -21.505 1.00 82.25 414 TYR A C 1
ATOM 3233 O O . TYR A 1 414 ? 15.772 17.416 -22.341 1.00 82.25 414 TYR A O 1
ATOM 3241 N N . SER A 1 415 ? 13.680 16.741 -21.845 1.00 85.81 415 SER A N 1
ATOM 3242 C CA . SER A 1 415 ? 13.288 16.532 -23.243 1.00 85.81 415 SER A CA 1
ATOM 3243 C C . SER A 1 415 ? 12.841 17.850 -23.877 1.00 85.81 415 SER A C 1
ATOM 3245 O O . SER A 1 415 ? 11.818 18.421 -23.503 1.00 85.81 415 SER A O 1
ATOM 3247 N N . LEU A 1 416 ? 13.600 18.329 -24.862 1.00 88.88 416 LEU A N 1
ATOM 3248 C CA . LEU A 1 416 ? 13.278 19.524 -25.633 1.00 88.88 416 LEU A CA 1
ATOM 3249 C C . LEU A 1 416 ? 12.751 19.135 -27.018 1.00 88.88 416 LEU A C 1
ATOM 3251 O O . LEU A 1 416 ? 13.421 18.423 -27.769 1.00 88.88 416 LEU A O 1
ATOM 3255 N N . VAL A 1 417 ? 11.566 19.641 -27.366 1.00 90.75 417 VA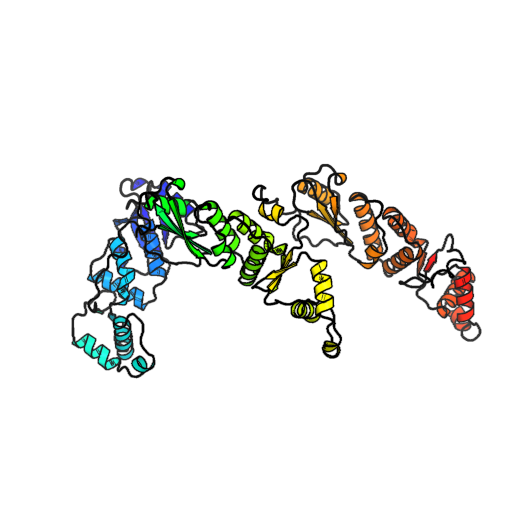L A N 1
ATOM 3256 C CA . VAL A 1 417 ? 10.938 19.459 -28.685 1.00 90.75 417 VAL A CA 1
ATOM 3257 C C . VAL A 1 417 ? 11.121 20.714 -29.538 1.00 90.75 417 VAL A C 1
ATOM 3259 O O . VAL A 1 417 ? 10.879 21.827 -29.079 1.00 90.75 417 VAL A O 1
ATOM 3262 N N . LEU A 1 418 ? 11.531 20.541 -30.790 1.00 91.44 418 LEU A N 1
ATOM 3263 C CA . LEU A 1 418 ? 11.746 21.594 -31.776 1.00 91.44 418 LEU A CA 1
ATOM 3264 C C . LEU A 1 418 ? 10.839 21.363 -33.009 1.00 91.44 418 LEU A C 1
ATOM 3266 O O . LEU A 1 418 ? 10.583 20.209 -33.369 1.00 91.44 418 LEU A O 1
ATOM 3270 N N . PRO A 1 419 ? 10.384 22.431 -33.691 1.00 92.00 419 PRO A N 1
ATOM 3271 C CA . PRO A 1 419 ? 10.734 23.830 -33.460 1.00 92.00 419 PRO A CA 1
ATOM 3272 C C . PRO A 1 419 ? 10.091 24.430 -32.199 1.00 92.00 419 PRO A C 1
ATOM 3274 O O . PRO A 1 419 ? 8.963 24.130 -31.829 1.00 92.00 419 PRO A O 1
ATOM 3277 N N . ALA A 1 420 ? 10.842 25.307 -31.538 1.00 90.31 420 ALA A N 1
ATOM 3278 C CA . ALA A 1 420 ? 10.469 25.992 -30.309 1.00 90.31 420 ALA A CA 1
ATOM 3279 C C . ALA A 1 420 ? 10.463 27.518 -30.496 1.00 90.31 420 ALA A C 1
ATOM 3281 O O . ALA A 1 420 ? 11.294 28.094 -31.222 1.00 90.31 420 ALA A O 1
ATOM 3282 N N . ASP A 1 421 ? 9.531 28.182 -29.816 1.00 90.00 421 ASP A N 1
ATOM 3283 C CA . ASP A 1 421 ? 9.522 29.632 -29.645 1.00 90.00 421 ASP A CA 1
ATOM 3284 C C . ASP A 1 421 ? 10.446 30.077 -28.495 1.00 90.00 421 ASP A C 1
ATOM 3286 O O . ASP A 1 421 ? 10.960 29.273 -27.717 1.00 90.00 421 ASP A O 1
ATOM 3290 N N . GLU A 1 422 ? 10.702 31.383 -28.415 1.00 89.19 422 GLU A N 1
ATOM 3291 C CA . GLU A 1 422 ? 11.607 31.963 -27.410 1.00 89.19 422 GLU A CA 1
ATOM 3292 C C . GLU A 1 422 ? 11.099 31.773 -25.974 1.00 89.19 422 GLU A C 1
ATOM 3294 O O . GLU A 1 422 ? 11.897 31.642 -25.044 1.00 89.19 422 GLU A O 1
ATOM 3299 N N . GLU A 1 423 ? 9.778 31.744 -25.785 1.00 87.62 423 GLU A N 1
ATOM 3300 C CA . GLU A 1 423 ? 9.159 31.529 -24.477 1.00 87.62 423 GLU A CA 1
ATOM 3301 C C . GLU A 1 423 ? 9.454 30.113 -23.969 1.00 87.62 423 GLU A C 1
ATOM 3303 O O . GLU A 1 423 ? 9.929 29.947 -22.841 1.00 87.62 423 GLU A O 1
ATOM 3308 N N . TYR A 1 424 ? 9.282 29.099 -24.822 1.00 87.94 424 TYR A N 1
ATOM 3309 C CA . TYR A 1 424 ? 9.573 27.712 -24.478 1.00 87.94 424 TYR A CA 1
ATOM 3310 C C . TYR A 1 424 ? 11.066 27.464 -24.253 1.00 87.94 424 TYR A C 1
ATOM 3312 O O . TYR A 1 424 ? 11.439 26.841 -23.257 1.00 87.94 424 TYR A O 1
ATOM 3320 N N . LEU A 1 425 ? 11.938 28.011 -25.107 1.00 90.00 425 LEU A N 1
ATOM 3321 C CA . LEU A 1 425 ? 13.388 27.899 -24.912 1.00 90.00 425 LEU A CA 1
ATOM 3322 C C . LEU A 1 425 ? 13.844 28.563 -23.604 1.00 90.00 425 LEU A C 1
ATOM 3324 O O . LEU A 1 425 ? 14.686 28.013 -22.895 1.00 90.00 425 LEU A O 1
ATOM 3328 N N . SER A 1 426 ? 13.269 29.715 -23.248 1.00 87.69 426 SER A N 1
ATOM 3329 C CA . SER A 1 426 ? 13.568 30.401 -21.984 1.00 87.69 426 SER A CA 1
ATOM 3330 C C . SER A 1 426 ? 13.107 29.591 -20.769 1.00 87.69 426 SER A C 1
ATOM 3332 O O . SER A 1 426 ? 13.840 29.483 -19.783 1.00 87.69 426 SER A O 1
ATOM 3334 N N . ALA A 1 427 ? 11.922 28.978 -20.845 1.00 84.81 427 ALA A N 1
ATOM 3335 C CA . ALA A 1 427 ? 11.412 28.091 -19.802 1.00 84.81 427 ALA A CA 1
ATOM 3336 C C . ALA A 1 427 ? 12.303 26.851 -19.626 1.00 84.81 427 ALA A C 1
ATOM 3338 O O . ALA A 1 427 ? 12.640 26.498 -18.496 1.00 84.81 427 ALA A O 1
ATOM 3339 N N . ALA A 1 428 ? 12.753 26.245 -20.728 1.00 87.19 428 ALA A N 1
ATOM 3340 C CA . ALA A 1 428 ? 13.684 25.120 -20.716 1.00 87.19 428 ALA A CA 1
ATOM 3341 C C . ALA A 1 428 ? 15.035 25.486 -20.073 1.00 87.19 428 ALA A C 1
ATOM 3343 O O . ALA A 1 428 ? 15.525 24.749 -19.216 1.00 87.19 428 ALA A O 1
ATOM 3344 N N . LYS A 1 429 ? 15.613 26.653 -20.406 1.00 87.94 429 LYS A N 1
ATOM 3345 C CA . LYS A 1 429 ? 16.845 27.164 -19.766 1.00 87.94 429 LYS A CA 1
ATOM 3346 C C . LYS A 1 429 ? 16.654 27.350 -18.258 1.00 87.94 429 LYS A C 1
ATOM 3348 O O . LYS A 1 429 ? 17.466 26.872 -17.466 1.00 87.94 429 LYS A O 1
ATOM 3353 N N . SER A 1 430 ? 15.540 27.966 -17.854 1.00 84.44 430 SER A N 1
ATOM 3354 C CA . SER A 1 430 ? 15.191 28.155 -16.439 1.00 84.44 430 SER A CA 1
ATOM 3355 C C . SER A 1 430 ? 15.018 26.826 -15.699 1.00 84.44 430 SER A C 1
ATOM 3357 O O . SER A 1 430 ? 15.487 26.691 -14.569 1.00 84.44 430 SER A O 1
ATOM 3359 N N . TYR A 1 431 ? 14.371 25.842 -16.326 1.00 81.12 431 TYR A N 1
ATOM 3360 C CA . TYR A 1 431 ? 14.181 24.507 -15.765 1.00 81.12 431 TYR A CA 1
ATOM 3361 C C . TYR A 1 431 ? 15.512 23.778 -15.569 1.00 81.12 431 TYR A C 1
ATOM 3363 O O . TYR A 1 431 ? 15.801 23.272 -14.485 1.00 81.12 431 TYR A O 1
ATOM 3371 N N . LEU A 1 432 ? 16.377 23.808 -16.582 1.00 82.31 432 LEU A N 1
ATOM 3372 C CA . LEU A 1 432 ? 17.725 23.244 -16.526 1.00 82.31 432 LEU A CA 1
ATOM 3373 C C . LEU A 1 432 ? 18.658 24.018 -15.580 1.00 82.31 432 LEU A C 1
ATOM 3375 O O . LEU A 1 432 ? 19.661 23.474 -15.126 1.00 82.31 432 LEU A O 1
ATOM 3379 N N . GLY A 1 433 ? 18.306 25.254 -15.214 1.00 84.81 433 GLY A N 1
ATOM 3380 C CA . GLY A 1 433 ? 19.135 26.124 -14.381 1.00 84.81 433 GLY A CA 1
ATOM 3381 C C . GLY A 1 433 ? 20.392 26.622 -15.100 1.00 84.81 433 GLY A C 1
ATOM 3382 O O . GLY A 1 433 ? 21.396 26.882 -14.442 1.00 84.81 433 GLY A O 1
ATOM 3383 N N . VAL A 1 434 ? 20.342 26.729 -16.430 1.00 84.75 434 VAL A N 1
ATOM 3384 C CA . VAL A 1 434 ? 21.448 27.207 -17.274 1.00 84.75 434 VAL A CA 1
ATOM 3385 C C . VAL A 1 434 ? 21.159 28.613 -17.798 1.00 84.75 434 VAL A C 1
ATOM 3387 O O . VAL A 1 434 ? 20.004 28.961 -18.051 1.00 84.75 434 VAL A O 1
ATOM 3390 N N . GLY A 1 435 ? 22.199 29.434 -17.964 1.00 84.06 435 GLY A N 1
ATOM 3391 C CA . GLY A 1 435 ? 22.077 30.737 -18.626 1.00 84.06 435 GLY A CA 1
ATOM 3392 C C . GLY A 1 435 ? 22.064 30.608 -20.150 1.00 84.06 435 GLY A C 1
ATOM 3393 O O . GLY A 1 435 ? 21.394 31.381 -20.837 1.00 84.06 435 GLY A O 1
ATOM 3394 N N . ASP A 1 436 ? 22.765 29.599 -20.664 1.00 88.00 436 ASP A N 1
ATOM 3395 C CA . ASP A 1 436 ? 22.902 29.295 -22.085 1.00 88.00 436 ASP A CA 1
ATOM 3396 C C . ASP A 1 436 ? 22.856 27.775 -22.336 1.00 88.00 436 ASP A C 1
ATOM 3398 O O . ASP A 1 436 ? 23.309 26.990 -21.502 1.00 88.00 436 ASP A O 1
ATOM 3402 N N . PHE A 1 437 ? 22.323 27.330 -23.481 1.00 90.19 437 PHE A N 1
ATOM 3403 C CA . PHE A 1 437 ? 22.288 25.895 -23.800 1.00 90.19 437 PHE A CA 1
ATOM 3404 C C . PHE A 1 437 ? 23.677 25.305 -24.059 1.00 90.19 437 PHE A C 1
ATOM 3406 O O . PHE A 1 437 ? 23.834 24.096 -23.925 1.00 90.19 437 PHE A O 1
ATOM 3413 N N . ALA A 1 438 ? 24.697 26.123 -24.337 1.00 86.50 438 ALA A N 1
ATOM 3414 C CA . ALA A 1 438 ? 26.091 25.682 -24.395 1.00 86.50 438 ALA A CA 1
ATOM 3415 C C . ALA A 1 438 ? 26.603 25.111 -23.056 1.00 86.50 438 ALA A C 1
ATOM 3417 O O . ALA A 1 438 ? 27.627 24.429 -23.021 1.00 86.50 438 ALA A O 1
ATOM 3418 N N . GLU A 1 439 ? 25.911 25.388 -21.945 1.00 84.56 439 GLU A N 1
ATOM 3419 C CA . GLU A 1 439 ? 26.196 24.798 -20.633 1.00 84.56 439 GLU A CA 1
ATOM 3420 C C . GLU A 1 439 ? 25.580 23.398 -20.458 1.00 84.56 439 GLU A C 1
ATOM 3422 O O . GLU A 1 439 ? 25.912 22.698 -19.496 1.00 84.56 439 GLU A O 1
ATOM 3427 N N . ALA A 1 440 ? 24.691 22.988 -21.367 1.00 85.31 440 ALA A N 1
ATOM 3428 C CA . ALA A 1 440 ? 24.050 21.682 -21.382 1.00 85.31 440 ALA A CA 1
ATOM 3429 C C . ALA A 1 440 ? 24.674 20.771 -22.448 1.00 85.31 440 ALA A C 1
ATOM 3431 O O . ALA A 1 440 ? 25.142 21.213 -23.496 1.00 85.31 440 ALA A O 1
ATOM 3432 N N . VAL A 1 441 ? 24.661 19.467 -22.186 1.00 83.69 441 VAL A N 1
ATOM 3433 C CA . VAL A 1 441 ? 25.075 18.455 -23.162 1.00 83.69 441 VAL A CA 1
ATOM 3434 C C . VAL A 1 441 ? 23.845 17.985 -23.931 1.00 83.69 441 VAL A C 1
ATOM 3436 O O . VAL A 1 441 ? 22.898 17.485 -23.323 1.00 83.69 441 VAL A O 1
ATOM 3439 N N . ILE A 1 442 ? 23.874 18.121 -25.258 1.00 86.94 442 ILE A N 1
ATOM 3440 C CA . ILE A 1 442 ? 22.846 17.593 -26.162 1.00 86.94 442 ILE A CA 1
ATOM 3441 C C . ILE A 1 442 ? 23.085 16.092 -26.356 1.00 86.94 442 ILE A C 1
ATOM 3443 O O . ILE A 1 442 ? 24.201 15.666 -26.665 1.00 86.94 442 ILE A O 1
ATOM 3447 N N . ARG A 1 443 ? 22.046 15.278 -26.168 1.00 80.31 443 ARG A N 1
ATOM 3448 C CA . ARG A 1 443 ? 22.043 13.838 -26.459 1.00 80.31 443 ARG A CA 1
ATOM 3449 C C . ARG A 1 443 ? 20.728 13.414 -27.104 1.00 80.31 443 ARG A C 1
ATOM 3451 O O . ARG A 1 443 ? 19.727 14.112 -26.987 1.00 80.31 443 ARG A O 1
ATOM 3458 N N . ASP A 1 444 ? 20.748 12.240 -27.735 1.00 80.19 444 ASP A N 1
ATOM 3459 C CA . ASP A 1 444 ? 19.562 11.562 -28.279 1.00 80.19 444 ASP A CA 1
ATOM 3460 C C . ASP A 1 444 ? 18.709 12.471 -29.181 1.00 80.19 444 ASP A C 1
ATOM 3462 O O . ASP A 1 444 ? 17.520 12.680 -28.950 1.00 80.19 444 ASP A O 1
ATOM 3466 N N . VAL A 1 445 ? 19.353 13.072 -30.186 1.00 85.56 445 VAL A N 1
ATOM 3467 C CA . VAL A 1 445 ? 18.665 13.873 -31.201 1.00 85.56 445 VAL A CA 1
ATOM 3468 C C . VAL A 1 445 ? 17.892 12.931 -32.120 1.00 85.56 445 VAL A C 1
ATOM 3470 O O . VAL A 1 445 ? 18.480 12.108 -32.820 1.00 85.56 445 VAL A O 1
ATOM 3473 N N . ARG A 1 446 ? 16.567 13.054 -32.128 1.00 84.88 446 ARG A N 1
ATOM 3474 C CA . ARG A 1 446 ? 15.651 12.256 -32.943 1.00 84.88 446 ARG A CA 1
ATOM 3475 C C . ARG A 1 446 ? 14.860 13.160 -33.867 1.00 84.88 446 ARG A C 1
ATOM 3477 O O . ARG A 1 446 ? 14.263 14.137 -33.429 1.00 84.88 446 ARG A O 1
ATOM 3484 N N . PHE A 1 447 ? 14.825 12.809 -35.144 1.00 85.44 447 PHE A N 1
ATOM 3485 C CA . PHE A 1 447 ? 14.016 13.498 -36.143 1.00 85.44 447 PHE A CA 1
ATOM 3486 C C . PHE A 1 447 ? 12.661 12.804 -36.274 1.00 85.44 447 PHE A C 1
ATOM 3488 O O . PHE A 1 447 ? 12.589 11.575 -36.239 1.00 85.44 447 PHE A O 1
ATOM 3495 N N . LYS A 1 448 ? 11.599 13.577 -36.525 1.00 84.69 448 LYS A N 1
ATOM 3496 C CA . LYS A 1 448 ? 10.266 13.054 -36.882 1.00 84.69 448 LYS A CA 1
ATOM 3497 C C . LYS A 1 448 ? 10.321 12.084 -38.060 1.00 84.69 448 LYS A C 1
ATOM 3499 O O . LYS A 1 448 ? 9.514 11.167 -38.163 1.00 84.69 448 LYS A O 1
ATOM 3504 N N . VAL A 1 449 ? 11.281 12.315 -38.953 1.00 83.00 449 VAL A N 1
ATOM 3505 C CA . VAL A 1 449 ? 11.575 11.493 -40.122 1.00 83.00 449 VAL A CA 1
ATOM 3506 C C . VAL A 1 449 ? 12.930 10.818 -39.906 1.00 83.00 449 VAL A C 1
ATOM 3508 O O . VAL A 1 449 ? 13.955 11.440 -40.194 1.00 83.00 449 VAL A O 1
ATOM 3511 N N . PRO A 1 450 ? 12.968 9.572 -39.396 1.00 79.44 450 PRO A N 1
ATOM 3512 C CA . PRO A 1 450 ? 14.213 8.942 -38.957 1.00 79.44 450 PRO A CA 1
ATOM 3513 C C . PRO A 1 450 ? 15.294 8.883 -40.043 1.00 79.44 450 PRO A C 1
ATOM 3515 O O . PRO A 1 450 ? 16.434 9.256 -39.787 1.00 79.44 450 PRO A O 1
ATOM 3518 N N . TYR A 1 451 ? 14.921 8.539 -41.281 1.00 79.25 451 TYR A N 1
ATOM 3519 C CA . TYR A 1 451 ? 15.867 8.428 -42.398 1.00 79.25 451 TYR A CA 1
ATOM 3520 C C . TYR A 1 451 ? 16.508 9.768 -42.799 1.00 79.25 451 TYR A C 1
ATOM 3522 O O . TYR A 1 451 ? 17.603 9.780 -43.348 1.00 79.25 451 TYR A O 1
ATOM 3530 N N . ILE A 1 452 ? 15.873 10.915 -42.517 1.00 83.81 452 ILE A N 1
ATOM 3531 C CA . ILE A 1 452 ? 16.515 12.225 -42.729 1.00 83.81 452 ILE A CA 1
ATOM 3532 C C . ILE A 1 452 ? 17.641 12.423 -41.714 1.00 83.81 452 ILE A C 1
ATOM 3534 O O . ILE A 1 452 ? 18.694 12.936 -42.079 1.00 83.81 452 ILE A O 1
ATOM 3538 N N . GLY A 1 453 ? 17.439 11.984 -40.468 1.00 81.62 453 GLY A N 1
ATOM 3539 C CA . GLY A 1 453 ? 18.481 12.004 -39.443 1.00 81.62 453 GLY A CA 1
ATOM 3540 C C . GLY A 1 453 ? 19.675 11.118 -39.804 1.00 81.62 453 GLY A C 1
ATOM 3541 O O . GLY A 1 453 ? 20.809 11.527 -39.601 1.00 81.62 453 GLY A O 1
ATOM 3542 N N . GLU A 1 454 ? 19.436 9.949 -40.403 1.00 82.94 454 GLU A N 1
ATOM 3543 C CA . GLU A 1 454 ? 20.502 9.032 -40.844 1.00 82.94 454 GLU A CA 1
ATOM 3544 C C . GLU A 1 454 ? 21.370 9.601 -41.979 1.00 82.94 454 GLU A C 1
ATOM 3546 O O . GLU A 1 454 ? 22.557 9.291 -42.066 1.00 82.94 454 GLU A O 1
ATOM 3551 N N . LEU A 1 455 ? 20.796 10.449 -42.840 1.00 83.31 455 LEU A N 1
ATOM 3552 C CA . LEU A 1 455 ? 21.506 11.094 -43.952 1.00 83.31 455 LEU A CA 1
ATOM 3553 C C . LEU A 1 455 ? 22.303 12.338 -43.531 1.00 83.31 455 LEU A C 1
ATOM 3555 O O . LEU A 1 455 ? 23.066 12.875 -44.338 1.00 83.31 455 LEU A O 1
ATOM 3559 N N . ILE A 1 456 ? 22.119 12.820 -42.299 1.00 82.81 456 ILE A N 1
ATOM 3560 C CA . ILE A 1 456 ? 22.833 13.975 -41.755 1.00 82.81 456 ILE A CA 1
ATOM 3561 C C . ILE A 1 456 ? 23.924 13.461 -40.815 1.00 82.81 456 ILE A C 1
ATOM 3563 O O . ILE A 1 456 ? 23.655 12.979 -39.717 1.00 82.81 456 ILE A O 1
ATOM 3567 N N . CYS A 1 457 ? 25.182 13.603 -41.226 1.00 63.12 457 CYS A N 1
ATOM 3568 C CA . CYS A 1 457 ? 26.315 13.347 -40.345 1.00 63.12 457 CYS A CA 1
ATOM 3569 C C . CYS A 1 457 ? 26.499 14.545 -39.400 1.00 63.12 457 CYS A C 1
ATOM 3571 O O . CYS A 1 457 ? 26.961 15.598 -39.828 1.00 63.12 457 CYS A O 1
ATOM 3573 N N . ASP A 1 458 ? 26.152 14.402 -38.121 1.00 65.44 458 ASP A N 1
ATOM 3574 C CA . ASP A 1 458 ? 26.441 15.422 -37.106 1.00 65.44 458 ASP A CA 1
ATOM 3575 C C . ASP A 1 458 ? 27.892 15.272 -36.612 1.00 65.44 458 ASP A C 1
ATOM 3577 O O . ASP A 1 458 ? 28.183 14.504 -35.691 1.00 65.44 458 ASP A O 1
ATOM 3581 N N . THR A 1 459 ? 28.826 15.963 -37.273 1.00 60.00 459 THR A N 1
ATOM 3582 C CA . THR A 1 459 ? 30.240 15.998 -36.853 1.00 60.00 459 THR A CA 1
ATOM 3583 C C . THR A 1 459 ? 30.664 17.327 -36.229 1.00 60.00 459 THR A C 1
ATOM 3585 O O . THR A 1 459 ? 31.771 17.415 -35.688 1.00 60.00 459 THR A O 1
ATOM 3588 N N . ASP A 1 460 ? 29.803 18.347 -36.273 1.00 69.94 460 ASP A N 1
ATOM 3589 C CA . ASP A 1 460 ? 30.094 19.719 -35.852 1.00 69.94 460 ASP A CA 1
ATOM 3590 C C . ASP A 1 460 ? 29.522 20.113 -34.479 1.00 69.94 460 ASP A C 1
ATOM 3592 O O . ASP A 1 460 ? 29.780 21.229 -34.028 1.00 69.94 460 ASP A O 1
ATOM 3596 N N . CYS A 1 461 ? 28.841 19.202 -33.773 1.00 70.94 461 CYS A N 1
ATOM 3597 C CA . CYS A 1 461 ? 28.201 19.459 -32.474 1.00 70.94 461 CYS A CA 1
ATOM 3598 C C . CYS A 1 461 ? 27.334 20.747 -32.461 1.00 70.94 461 CYS A C 1
ATOM 3600 O O . CYS A 1 461 ? 27.639 21.673 -31.697 1.00 70.94 461 CYS A O 1
ATOM 3602 N N . PRO A 1 462 ? 26.267 20.834 -33.280 1.00 82.31 462 PRO A N 1
ATOM 3603 C CA . PRO A 1 462 ? 25.423 22.011 -33.399 1.00 82.31 462 PRO A CA 1
ATOM 3604 C C . PRO A 1 462 ? 24.785 22.425 -32.079 1.00 82.31 462 PRO A C 1
ATOM 3606 O O . PRO A 1 462 ? 24.416 21.606 -31.235 1.00 82.31 462 PRO A O 1
ATOM 3609 N N . SER A 1 463 ? 24.586 23.727 -31.939 1.00 90.31 463 SER A N 1
ATOM 3610 C CA . SER A 1 463 ? 23.830 24.321 -30.842 1.00 90.31 463 SER A CA 1
ATOM 3611 C C . SER A 1 463 ? 22.330 24.012 -30.934 1.00 90.31 463 SER A C 1
ATOM 3613 O O . SER A 1 463 ? 21.777 23.753 -32.008 1.00 90.31 463 SER A O 1
ATOM 3615 N N . VAL A 1 464 ? 21.629 24.116 -29.799 1.00 91.69 464 VAL A N 1
ATOM 3616 C CA . VAL A 1 464 ? 20.158 24.015 -29.747 1.00 91.69 464 VAL A CA 1
ATOM 3617 C C . VAL A 1 464 ? 19.510 25.051 -30.673 1.00 91.69 464 VAL A C 1
ATOM 3619 O O . VAL A 1 464 ? 18.522 24.762 -31.346 1.00 91.69 464 VAL A O 1
ATOM 3622 N N . GLU A 1 465 ? 20.079 26.252 -30.761 1.00 92.25 465 GLU A N 1
ATOM 3623 C CA . GLU A 1 465 ? 19.609 27.330 -31.627 1.00 92.25 465 GLU A CA 1
ATOM 3624 C C . GLU A 1 465 ? 19.733 26.996 -33.127 1.00 92.25 465 GLU A C 1
ATOM 3626 O O . GLU A 1 465 ? 18.870 27.393 -33.917 1.00 92.25 465 GLU A O 1
ATOM 3631 N N . GLU A 1 466 ? 20.770 26.265 -33.538 1.00 91.25 466 GLU A N 1
ATOM 3632 C CA . GLU A 1 466 ? 20.946 25.791 -34.919 1.00 91.25 466 GLU A CA 1
ATOM 3633 C C . GLU A 1 466 ? 19.963 24.673 -35.252 1.00 91.25 466 GLU A C 1
ATOM 3635 O O . GLU A 1 466 ? 19.272 24.752 -36.272 1.00 91.25 466 GLU A O 1
ATOM 3640 N N . TYR A 1 467 ? 19.804 23.707 -34.347 1.00 92.31 467 TYR A N 1
ATOM 3641 C CA . TYR A 1 467 ? 18.769 22.684 -34.458 1.00 92.31 467 TYR A CA 1
ATOM 3642 C C . TYR A 1 467 ? 17.363 23.285 -34.527 1.00 92.31 467 TYR A C 1
ATOM 3644 O O . TYR A 1 467 ? 16.534 22.829 -35.313 1.00 92.31 467 TYR A O 1
ATOM 3652 N N . ASN A 1 468 ? 17.094 24.352 -33.771 1.00 93.69 468 ASN A N 1
ATOM 3653 C CA . ASN A 1 468 ? 15.792 25.012 -33.789 1.00 93.69 468 ASN A CA 1
ATOM 3654 C C . ASN A 1 468 ? 15.523 25.718 -35.126 1.00 93.69 468 ASN A C 1
ATOM 3656 O O . ASN A 1 468 ? 14.411 25.659 -35.648 1.00 93.69 468 ASN A O 1
ATOM 3660 N N . LYS A 1 469 ? 16.535 26.367 -35.717 1.00 93.06 469 LYS A N 1
ATOM 3661 C CA . LYS A 1 469 ? 16.419 26.957 -37.064 1.00 93.06 469 LYS A CA 1
ATOM 3662 C C . LYS A 1 469 ? 16.188 25.887 -38.125 1.00 93.06 469 LYS A C 1
ATOM 3664 O O . LYS A 1 469 ? 15.324 26.064 -38.983 1.00 93.06 469 LYS A O 1
ATOM 3669 N N . PHE A 1 470 ? 16.925 24.782 -38.042 1.00 92.31 470 PHE A N 1
ATOM 3670 C CA . PHE A 1 470 ? 16.758 23.650 -38.944 1.00 92.31 470 PHE A CA 1
ATOM 3671 C C . PHE A 1 470 ? 15.350 23.055 -38.843 1.00 92.31 470 PHE A C 1
ATOM 3673 O O . PHE A 1 470 ? 14.680 22.895 -39.860 1.00 92.31 470 PHE A O 1
ATOM 3680 N N . ALA A 1 471 ? 14.863 22.814 -37.622 1.00 92.31 471 ALA A N 1
ATOM 3681 C CA . ALA A 1 471 ? 13.525 22.286 -37.372 1.00 92.31 471 ALA A CA 1
ATOM 3682 C C . ALA A 1 471 ? 12.419 23.190 -37.946 1.00 92.31 471 ALA A C 1
ATOM 3684 O O . ALA A 1 471 ? 11.473 22.676 -38.536 1.00 92.31 471 ALA A O 1
ATOM 3685 N N . LYS A 1 472 ? 12.563 24.523 -37.857 1.00 91.88 472 LYS A N 1
ATOM 3686 C CA . LYS A 1 472 ? 11.622 25.484 -38.471 1.00 91.88 472 LYS A CA 1
ATOM 3687 C C . LYS A 1 472 ? 11.587 25.369 -39.997 1.00 91.88 472 LYS A C 1
ATOM 3689 O O . LYS A 1 472 ? 10.517 25.302 -40.585 1.00 91.88 472 LYS A O 1
ATOM 3694 N N . ALA A 1 473 ? 12.748 25.287 -40.647 1.00 91.12 473 ALA A N 1
ATOM 3695 C CA . ALA A 1 473 ? 12.795 25.113 -42.102 1.00 91.12 473 ALA A CA 1
ATOM 3696 C C . ALA A 1 473 ? 12.280 23.732 -42.550 1.00 91.12 473 ALA A C 1
ATOM 3698 O O . ALA A 1 473 ? 11.684 23.605 -43.619 1.00 91.12 473 ALA A O 1
ATOM 3699 N N . MET A 1 474 ? 12.491 22.698 -41.732 1.00 90.44 474 MET A N 1
ATOM 3700 C CA . MET A 1 474 ? 11.928 21.367 -41.960 1.00 90.44 474 MET A CA 1
ATOM 3701 C C . MET A 1 474 ? 10.402 21.375 -41.866 1.00 90.44 474 MET A C 1
ATOM 3703 O O . MET A 1 474 ? 9.743 20.772 -42.710 1.00 90.44 474 MET A O 1
ATOM 3707 N N . GLU A 1 475 ? 9.838 22.092 -40.894 1.00 90.38 475 GLU A N 1
ATOM 3708 C CA . GLU A 1 475 ? 8.391 22.280 -40.755 1.00 90.38 475 GLU A CA 1
ATOM 3709 C C . GLU A 1 475 ? 7.786 22.955 -42.002 1.00 90.38 475 GLU A C 1
ATOM 3711 O O . GLU A 1 475 ? 6.766 22.496 -42.523 1.00 90.38 475 GLU A O 1
ATOM 3716 N N . ASP A 1 476 ? 8.461 23.969 -42.557 1.00 87.31 476 ASP A N 1
ATOM 3717 C CA . ASP A 1 476 ? 8.017 24.681 -43.766 1.00 87.31 476 ASP A CA 1
ATOM 3718 C C . ASP A 1 476 ? 7.910 23.774 -45.005 1.00 87.31 476 ASP A C 1
ATOM 3720 O O . ASP A 1 476 ? 7.029 23.970 -45.853 1.00 87.31 476 ASP A O 1
ATOM 3724 N N . ILE A 1 477 ? 8.815 22.800 -45.155 1.00 89.19 477 ILE A N 1
ATOM 3725 C CA . ILE A 1 477 ? 8.759 21.836 -46.266 1.00 89.19 477 ILE A CA 1
ATOM 3726 C C . ILE A 1 477 ? 7.892 20.620 -45.948 1.00 89.19 477 ILE A C 1
ATOM 3728 O O . ILE A 1 477 ? 7.357 20.018 -46.876 1.00 89.19 477 ILE A O 1
ATOM 3732 N N . TRP A 1 478 ? 7.711 20.273 -44.671 1.00 84.88 478 TRP A N 1
ATOM 3733 C CA . TRP A 1 478 ? 6.859 19.163 -44.239 1.00 84.88 478 TRP A CA 1
ATOM 3734 C C . TRP A 1 478 ? 5.413 19.342 -44.716 1.00 84.88 478 TRP A C 1
ATOM 3736 O O . TRP A 1 478 ? 4.745 18.378 -45.081 1.00 84.88 478 TRP A O 1
ATOM 3746 N N . GLN A 1 479 ? 4.953 20.592 -44.792 1.00 79.38 479 GLN A N 1
ATOM 3747 C CA . GLN A 1 479 ? 3.616 20.952 -45.271 1.00 79.38 479 GLN A CA 1
ATOM 3748 C C . GLN A 1 479 ? 3.475 20.956 -46.809 1.00 79.38 479 GLN A C 1
ATOM 3750 O O . GLN A 1 479 ? 2.379 21.190 -47.321 1.00 79.38 479 GLN A O 1
ATOM 3755 N N . LYS A 1 480 ? 4.558 20.731 -47.570 1.00 85.88 480 LYS A N 1
ATOM 3756 C CA . LYS A 1 480 ? 4.567 20.788 -49.043 1.00 85.88 480 LYS A CA 1
ATOM 3757 C C . LYS A 1 480 ? 4.682 19.389 -49.643 1.00 85.88 480 LYS A C 1
ATOM 3759 O O . LYS A 1 480 ? 5.627 18.653 -49.363 1.00 85.88 480 LYS A O 1
ATOM 3764 N N . ASP A 1 481 ? 3.743 19.047 -50.523 1.00 79.19 481 ASP A N 1
ATOM 3765 C CA . ASP A 1 481 ? 3.707 17.733 -51.166 1.00 79.19 481 ASP A CA 1
ATOM 3766 C C . ASP A 1 481 ? 4.996 17.446 -51.958 1.00 79.19 481 ASP A C 1
ATOM 3768 O O . ASP A 1 481 ? 5.505 18.297 -52.689 1.00 79.19 481 ASP A O 1
ATOM 3772 N N . GLY A 1 482 ? 5.568 16.256 -51.763 1.00 82.19 482 GLY A N 1
ATOM 3773 C CA . GLY A 1 482 ? 6.808 15.806 -52.407 1.00 82.19 482 GLY A CA 1
ATOM 3774 C C . GLY A 1 482 ? 8.109 16.528 -52.007 1.00 82.19 482 GLY A C 1
ATOM 3775 O O . GLY A 1 482 ? 9.189 16.073 -52.404 1.00 82.19 482 GLY A O 1
ATOM 3776 N N . ALA A 1 483 ? 8.062 17.603 -51.211 1.00 88.56 483 ALA A N 1
ATOM 3777 C CA . ALA A 1 483 ? 9.245 18.401 -50.868 1.00 88.56 483 ALA A CA 1
ATOM 3778 C C . ALA A 1 483 ? 10.225 17.648 -49.954 1.00 88.56 483 ALA A C 1
ATOM 3780 O O . ALA A 1 483 ? 11.432 17.698 -50.178 1.00 88.56 483 ALA A O 1
ATOM 3781 N N . LEU A 1 484 ? 9.723 16.872 -48.987 1.00 88.88 484 LEU A N 1
ATOM 3782 C CA . LEU A 1 484 ? 10.557 16.032 -48.113 1.00 88.88 484 LEU A CA 1
ATOM 3783 C C . LEU A 1 484 ? 11.318 14.950 -48.878 1.00 88.88 484 LEU A C 1
ATOM 3785 O O . LEU A 1 484 ? 12.493 14.723 -48.613 1.00 88.88 484 LEU A O 1
ATOM 3789 N N . LEU A 1 485 ? 10.660 14.290 -49.835 1.00 88.12 485 LEU A N 1
ATOM 3790 C CA . LEU A 1 485 ? 11.302 13.278 -50.681 1.00 88.12 485 LEU A CA 1
ATOM 3791 C C . LEU A 1 485 ? 12.351 13.910 -51.596 1.00 88.12 485 LEU A C 1
ATOM 3793 O O . LEU A 1 485 ? 13.407 13.326 -51.822 1.00 88.12 485 LEU A O 1
ATOM 3797 N N . THR A 1 486 ? 12.080 15.120 -52.089 1.00 92.00 486 THR A N 1
ATOM 3798 C CA . THR A 1 486 ? 13.063 15.904 -52.845 1.00 92.00 486 THR A CA 1
ATOM 3799 C C . THR A 1 486 ? 14.265 16.234 -51.967 1.00 92.00 486 THR A C 1
ATOM 3801 O O . THR A 1 486 ? 15.397 16.004 -52.377 1.00 92.00 486 THR A O 1
ATOM 3804 N N . TYR A 1 487 ? 14.040 16.681 -50.732 1.00 94.31 487 TYR A N 1
ATOM 3805 C CA . TYR A 1 487 ? 15.118 16.989 -49.799 1.00 94.31 487 TYR A CA 1
ATOM 3806 C C . TYR A 1 487 ? 15.930 15.749 -49.400 1.00 94.31 487 TYR A C 1
ATOM 3808 O O . TYR A 1 487 ? 17.155 15.800 -49.414 1.00 94.31 487 TYR A O 1
ATOM 3816 N N . ALA A 1 488 ? 15.287 14.607 -49.148 1.00 90.69 488 ALA A N 1
ATOM 3817 C CA . ALA A 1 488 ? 15.978 13.343 -48.885 1.00 90.69 488 ALA A CA 1
ATOM 3818 C C . ALA A 1 488 ? 16.857 12.905 -50.071 1.00 90.69 488 ALA A C 1
ATOM 3820 O O . ALA A 1 488 ? 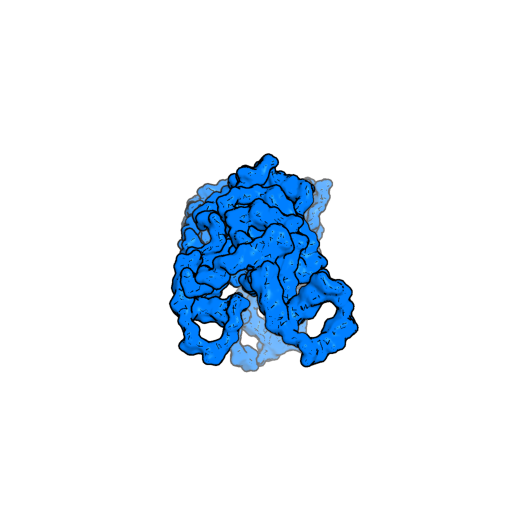18.008 12.519 -49.878 1.00 90.69 488 ALA A O 1
ATOM 3821 N N . ALA A 1 489 ? 16.361 13.049 -51.307 1.00 90.88 489 ALA A N 1
ATOM 3822 C CA . ALA A 1 489 ? 17.165 12.814 -52.505 1.00 90.88 489 ALA A CA 1
ATOM 3823 C C . ALA A 1 489 ? 18.375 13.762 -52.576 1.00 90.88 489 ALA A C 1
ATOM 3825 O O . ALA A 1 489 ? 19.470 13.328 -52.928 1.00 90.88 489 ALA A O 1
ATOM 3826 N N . VAL A 1 490 ? 18.203 15.041 -52.224 1.00 93.81 490 VAL A N 1
ATOM 3827 C CA . VAL A 1 490 ? 19.308 16.012 -52.168 1.00 93.81 490 VAL A CA 1
ATOM 3828 C C . VAL A 1 490 ? 20.350 15.604 -51.128 1.00 93.81 490 VAL A C 1
ATOM 3830 O O . VAL A 1 490 ? 21.539 15.636 -51.435 1.00 93.81 490 VAL A O 1
ATOM 3833 N N . LEU A 1 491 ? 19.930 15.180 -49.934 1.00 92.94 491 LEU A N 1
ATOM 3834 C CA . LEU A 1 491 ? 20.840 14.725 -48.881 1.00 92.94 491 LEU A CA 1
ATOM 3835 C C . LEU A 1 491 ? 21.630 13.476 -49.295 1.00 92.94 491 LEU A C 1
ATOM 3837 O O . LEU A 1 491 ? 22.843 13.448 -49.106 1.00 92.94 491 LEU A O 1
ATOM 3841 N N . ASP A 1 492 ? 20.992 12.486 -49.924 1.00 91.50 492 ASP A N 1
ATOM 3842 C CA . ASP A 1 492 ? 21.688 11.292 -50.434 1.00 91.50 492 ASP A CA 1
ATOM 3843 C C . ASP A 1 492 ? 22.680 11.629 -51.568 1.00 91.50 492 ASP A C 1
ATOM 3845 O O . ASP A 1 492 ? 23.782 11.072 -51.647 1.00 91.50 492 ASP A O 1
ATOM 3849 N N . ALA A 1 493 ? 22.323 12.582 -52.437 1.00 90.44 493 ALA A N 1
ATOM 3850 C CA . ALA A 1 493 ? 23.172 13.011 -53.545 1.00 90.44 493 ALA A CA 1
ATOM 3851 C C . ALA A 1 493 ? 24.377 13.860 -53.099 1.00 90.44 493 ALA A C 1
ATOM 3853 O O . ALA A 1 493 ? 25.493 13.629 -53.570 1.00 90.44 493 ALA A O 1
ATOM 3854 N N . GLU A 1 494 ? 24.160 14.847 -52.226 1.00 90.12 494 GLU A N 1
ATOM 3855 C CA . GLU A 1 494 ? 25.175 15.828 -51.806 1.00 90.12 494 GLU A CA 1
ATOM 3856 C C . GLU A 1 494 ? 25.945 15.397 -50.545 1.00 90.12 494 GLU A C 1
ATOM 3858 O O . GLU A 1 494 ? 27.055 15.882 -50.337 1.00 90.12 494 GLU A O 1
ATOM 3863 N N . ARG A 1 495 ? 25.394 14.477 -49.736 1.00 88.62 495 ARG A N 1
ATOM 3864 C CA . ARG A 1 495 ? 26.000 13.885 -48.525 1.00 88.62 495 ARG A CA 1
ATOM 3865 C C . ARG A 1 495 ? 26.628 14.922 -47.586 1.00 88.62 495 ARG A C 1
ATOM 3867 O O . ARG A 1 495 ? 27.853 14.940 -47.436 1.00 88.62 495 ARG A O 1
ATOM 3874 N N . PRO A 1 496 ? 25.820 15.808 -46.976 1.00 88.56 496 PRO A N 1
ATOM 3875 C CA . PRO A 1 496 ? 26.347 16.810 -46.061 1.00 88.56 496 PRO A CA 1
ATOM 3876 C C . PRO A 1 496 ? 27.019 16.160 -44.846 1.00 88.56 496 PRO A C 1
ATOM 3878 O O . PRO A 1 496 ? 26.519 15.198 -44.267 1.00 88.56 496 PRO A O 1
ATOM 3881 N N . ASP A 1 497 ? 28.154 16.724 -44.451 1.00 82.38 497 ASP A N 1
ATOM 3882 C CA . ASP A 1 497 ? 28.980 16.293 -43.321 1.00 82.38 497 ASP A CA 1
ATOM 3883 C C . ASP A 1 497 ? 28.703 17.072 -42.024 1.00 82.38 497 ASP A C 1
ATOM 3885 O O . ASP A 1 497 ? 29.314 16.785 -40.995 1.00 82.38 497 ASP A O 1
ATOM 3889 N N . THR A 1 498 ? 27.805 18.060 -42.084 1.00 86.56 498 THR A N 1
ATOM 3890 C CA . THR A 1 498 ? 27.431 18.956 -40.982 1.00 86.56 498 THR A CA 1
ATOM 3891 C C . THR A 1 498 ? 25.950 19.323 -41.050 1.00 86.56 498 THR A C 1
ATOM 3893 O O . THR A 1 498 ? 25.359 19.380 -42.141 1.00 86.56 498 THR A O 1
ATOM 3896 N N . LEU A 1 499 ? 25.349 19.660 -39.902 1.00 89.06 499 LEU A N 1
ATOM 3897 C CA . LEU A 1 499 ? 23.967 20.162 -39.866 1.00 89.06 499 LEU A CA 1
ATOM 3898 C C . LEU A 1 499 ? 23.844 21.491 -40.626 1.00 89.06 499 LEU A C 1
ATOM 3900 O O . LE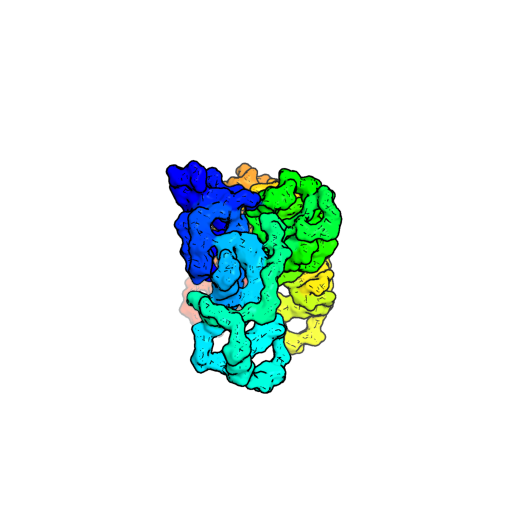U A 1 499 ? 22.855 21.722 -41.324 1.00 89.06 499 LEU A O 1
ATOM 3904 N N . GLY A 1 500 ? 24.866 22.350 -40.542 1.00 88.62 500 GLY A N 1
ATOM 3905 C CA . GLY A 1 500 ? 24.914 23.613 -41.280 1.00 88.62 500 GLY A CA 1
ATOM 3906 C C . GLY A 1 500 ? 24.818 23.411 -42.793 1.00 88.62 500 GLY A C 1
ATOM 3907 O O . GLY A 1 500 ? 24.014 24.070 -43.455 1.00 88.62 500 GLY A O 1
ATOM 3908 N N . ARG A 1 501 ? 25.565 22.448 -43.352 1.00 90.25 501 ARG A N 1
ATOM 3909 C CA . ARG A 1 501 ? 25.492 22.136 -44.786 1.00 90.25 501 ARG A CA 1
ATOM 3910 C C . ARG A 1 501 ? 24.139 21.547 -45.181 1.00 90.25 501 ARG A C 1
ATOM 3912 O O . ARG A 1 501 ? 23.610 21.909 -46.231 1.00 90.25 501 ARG A O 1
ATOM 3919 N N . ALA A 1 502 ? 23.562 20.678 -44.350 1.00 91.94 502 ALA A N 1
ATOM 3920 C CA . ALA A 1 502 ? 22.213 20.157 -44.571 1.00 91.94 502 ALA A CA 1
ATOM 3921 C C . ALA A 1 502 ? 21.179 21.299 -44.606 1.00 91.94 502 ALA A C 1
ATOM 3923 O O . ALA A 1 502 ? 20.374 21.390 -45.533 1.00 91.94 502 ALA A O 1
ATOM 3924 N N . TYR A 1 503 ? 21.268 22.240 -43.664 1.00 92.44 503 TYR A N 1
ATOM 3925 C CA . TYR A 1 503 ? 20.420 23.430 -43.630 1.00 92.44 503 TYR A CA 1
ATOM 3926 C C . TYR A 1 503 ? 20.566 24.306 -44.884 1.00 92.44 503 TYR A C 1
ATOM 3928 O O . TYR A 1 503 ? 19.564 24.736 -45.451 1.00 92.44 503 TYR A O 1
ATOM 3936 N N . GLU A 1 504 ? 21.787 24.543 -45.372 1.00 91.69 504 GLU A N 1
ATOM 3937 C CA . GLU A 1 504 ? 22.003 25.283 -46.625 1.00 91.69 504 GLU A CA 1
ATOM 3938 C C . GLU A 1 504 ? 21.333 24.603 -47.825 1.00 91.69 504 GLU A C 1
ATOM 3940 O O . GLU A 1 504 ? 20.736 25.278 -48.666 1.00 91.69 504 GLU A O 1
ATOM 3945 N N . LEU A 1 505 ? 21.430 23.275 -47.926 1.00 93.06 505 LEU A N 1
ATOM 3946 C CA . LEU A 1 505 ? 20.783 22.511 -48.994 1.00 93.06 505 LEU A CA 1
ATOM 3947 C C . LEU A 1 505 ? 19.259 22.632 -48.912 1.00 93.06 505 LEU A C 1
ATOM 3949 O O . LEU A 1 505 ? 18.611 22.836 -49.937 1.00 93.06 505 LEU A O 1
ATOM 3953 N N . LEU A 1 506 ? 18.706 22.584 -47.698 1.00 93.06 506 LEU A N 1
ATOM 3954 C CA . LEU A 1 506 ? 17.281 22.774 -47.440 1.00 93.06 506 LEU A CA 1
ATOM 3955 C C . LEU A 1 506 ? 16.798 24.164 -47.874 1.00 93.06 506 LEU A C 1
ATOM 3957 O O . LEU A 1 506 ? 15.760 24.289 -48.521 1.00 93.06 506 LEU A O 1
ATOM 3961 N N . GLN A 1 507 ? 17.563 25.214 -47.568 1.00 91.88 507 GLN A N 1
ATOM 3962 C CA . GLN A 1 507 ? 17.228 26.583 -47.974 1.00 91.88 507 GLN A CA 1
ATOM 3963 C C . GLN A 1 507 ? 17.266 26.781 -49.492 1.00 91.88 507 GLN A C 1
ATOM 3965 O O . GLN A 1 507 ? 16.536 27.611 -50.024 1.00 91.88 507 GLN A O 1
ATOM 3970 N N . ASN A 1 508 ? 18.102 26.010 -50.185 1.00 91.12 508 ASN A N 1
ATOM 3971 C CA . ASN A 1 508 ? 18.278 26.072 -51.631 1.00 91.12 508 ASN A CA 1
ATOM 3972 C C . ASN A 1 508 ? 17.550 24.931 -52.358 1.00 91.12 508 ASN A C 1
ATOM 3974 O O . ASN A 1 508 ? 17.934 24.583 -53.476 1.00 91.12 508 ASN A O 1
ATOM 3978 N N . LEU A 1 509 ? 16.516 24.341 -51.744 1.00 92.50 509 LEU A N 1
ATOM 3979 C CA . LEU A 1 509 ? 15.803 23.189 -52.303 1.00 92.50 509 LEU A CA 1
ATOM 3980 C C . LEU A 1 509 ? 15.180 23.486 -53.678 1.00 92.50 509 LEU A C 1
ATOM 3982 O O . LEU A 1 509 ? 15.073 22.587 -54.500 1.00 92.50 509 LEU A O 1
ATOM 3986 N N . GLU A 1 510 ? 14.846 24.749 -53.958 1.00 90.00 510 GLU A N 1
ATOM 3987 C CA . GLU A 1 510 ? 14.342 25.213 -55.262 1.00 90.00 510 GLU A CA 1
ATOM 3988 C C . GLU A 1 510 ? 15.331 25.029 -56.425 1.00 90.00 510 GLU A C 1
ATOM 3990 O O . GLU A 1 510 ? 14.918 24.976 -57.580 1.00 90.00 510 GLU A O 1
ATOM 3995 N N . ASN A 1 511 ? 16.628 24.878 -56.136 1.00 92.56 511 ASN A N 1
ATOM 3996 C CA . ASN A 1 511 ? 17.647 24.587 -57.147 1.00 92.56 511 ASN A CA 1
ATOM 3997 C C . ASN A 1 511 ? 17.707 23.102 -57.522 1.00 92.56 511 ASN A C 1
ATOM 3999 O O . ASN A 1 511 ? 18.553 22.709 -58.330 1.00 92.56 511 ASN A O 1
ATOM 4003 N N . TYR A 1 512 ? 16.853 22.274 -56.926 1.00 93.44 512 TYR A N 1
ATOM 4004 C CA . TYR A 1 512 ? 16.790 20.846 -57.168 1.00 93.44 512 TYR A CA 1
ATOM 4005 C C . TYR A 1 512 ? 15.397 20.452 -57.619 1.00 93.44 512 TYR A C 1
ATOM 4007 O O . TYR A 1 512 ? 14.385 20.951 -57.132 1.00 93.44 512 TYR A O 1
ATOM 4015 N N . GLU A 1 513 ? 15.356 19.492 -58.528 1.00 91.25 513 GLU A N 1
ATOM 4016 C CA . GLU A 1 513 ? 14.109 18.957 -59.034 1.00 91.25 513 GLU A CA 1
ATOM 4017 C C . GLU A 1 513 ? 14.155 17.440 -58.988 1.00 91.25 513 GLU A C 1
ATOM 4019 O O . GLU A 1 513 ? 15.023 16.797 -59.592 1.00 91.25 513 GLU A O 1
ATOM 4024 N N . ARG A 1 514 ? 13.206 16.872 -58.244 1.00 91.12 514 ARG A N 1
ATOM 4025 C CA . ARG A 1 514 ? 12.980 15.435 -58.224 1.00 91.12 514 ARG A CA 1
ATOM 4026 C C . ARG A 1 514 ? 12.151 15.058 -59.441 1.00 91.12 514 ARG A C 1
ATOM 4028 O O . ARG A 1 514 ? 11.015 15.499 -59.589 1.00 91.12 514 ARG A O 1
ATOM 4035 N N . ILE A 1 515 ? 12.716 14.201 -60.274 1.00 89.00 515 ILE A N 1
ATOM 4036 C CA . ILE A 1 515 ? 12.059 13.694 -61.469 1.00 89.00 515 ILE A CA 1
ATOM 4037 C C . ILE A 1 515 ? 11.174 12.527 -61.037 1.00 89.00 515 ILE A C 1
ATOM 4039 O O . ILE A 1 515 ? 11.656 11.492 -60.570 1.00 89.00 515 ILE A O 1
ATOM 4043 N N . VAL A 1 516 ? 9.863 12.733 -61.138 1.00 81.00 516 VAL A N 1
ATOM 4044 C CA . VAL A 1 516 ? 8.845 11.746 -60.739 1.00 81.00 516 VAL A CA 1
ATOM 4045 C C . VAL A 1 516 ? 8.474 10.830 -61.905 1.00 81.00 516 VAL A C 1
ATOM 4047 O O . VAL A 1 516 ? 8.042 9.696 -61.700 1.00 81.00 516 VAL A O 1
ATOM 4050 N N . GLU A 1 517 ? 8.669 11.308 -63.129 1.00 76.62 517 GLU A N 1
ATOM 4051 C CA . GLU A 1 517 ? 8.377 10.564 -64.343 1.00 76.62 517 GLU A CA 1
ATOM 4052 C C . GLU A 1 517 ? 9.533 9.621 -64.706 1.00 76.62 517 GLU A C 1
ATOM 4054 O O . GLU A 1 517 ? 10.707 9.907 -64.472 1.00 76.62 517 GLU A O 1
ATOM 4059 N N . GLY A 1 518 ? 9.210 8.467 -65.293 1.00 80.62 518 GLY A N 1
ATOM 4060 C CA . GLY A 1 518 ? 10.224 7.595 -65.888 1.00 80.62 518 GLY A CA 1
ATOM 4061 C C . GLY A 1 518 ? 10.927 8.271 -67.070 1.00 80.62 518 GLY A C 1
ATOM 4062 O O . GLY A 1 518 ? 10.532 9.346 -67.518 1.00 80.62 518 GLY A O 1
ATOM 4063 N N . THR A 1 519 ? 11.945 7.616 -67.627 1.00 86.56 519 THR A N 1
ATOM 4064 C CA . THR A 1 519 ? 12.740 8.149 -68.745 1.00 86.56 519 THR A CA 1
ATOM 4065 C C . THR A 1 519 ? 11.883 8.636 -69.922 1.00 86.56 519 THR A C 1
ATOM 4067 O O . THR A 1 519 ? 12.134 9.728 -70.428 1.00 86.56 519 THR A O 1
ATOM 4070 N N . TYR A 1 520 ? 10.837 7.892 -70.294 1.00 88.06 520 TYR A N 1
ATOM 4071 C CA . TYR A 1 520 ? 9.842 8.304 -71.287 1.00 88.06 520 TYR A CA 1
ATOM 4072 C C . TYR A 1 520 ? 9.200 9.669 -70.985 1.00 88.06 520 TYR A C 1
ATOM 4074 O O . TYR A 1 520 ? 9.260 10.571 -71.818 1.00 88.06 520 TYR A O 1
ATOM 4082 N N . GLY A 1 521 ? 8.604 9.824 -69.797 1.00 87.56 521 GLY A N 1
ATOM 4083 C CA . GLY A 1 521 ? 7.882 11.043 -69.417 1.00 87.56 521 GLY A CA 1
ATOM 4084 C C . GLY A 1 521 ? 8.820 12.236 -69.266 1.00 87.56 521 GLY A C 1
ATOM 4085 O O . GLY A 1 521 ? 8.576 13.304 -69.819 1.00 87.56 521 GLY A O 1
ATOM 4086 N N . TYR A 1 522 ? 10.010 12.015 -68.703 1.00 89.62 522 TYR A N 1
ATOM 4087 C CA . TYR A 1 522 ? 11.035 13.053 -68.656 1.00 89.62 522 TYR A CA 1
ATOM 4088 C C . TYR A 1 522 ? 11.427 13.564 -70.054 1.00 89.62 522 TYR A C 1
ATOM 4090 O O . TYR A 1 522 ? 11.641 14.759 -70.249 1.00 89.62 522 TYR A O 1
ATOM 4098 N N . GLY A 1 523 ? 11.477 12.682 -71.059 1.00 88.81 523 GLY A N 1
ATOM 4099 C CA . GLY A 1 523 ? 11.680 13.082 -72.453 1.00 88.81 523 GLY A CA 1
ATOM 4100 C C . GLY A 1 523 ? 10.573 14.002 -72.981 1.00 88.81 523 GLY A C 1
ATOM 4101 O O . GLY A 1 523 ? 10.869 14.957 -73.703 1.00 88.81 523 GLY A O 1
ATOM 4102 N N . GLN A 1 524 ? 9.319 13.756 -72.596 1.00 89.69 524 GLN A N 1
ATOM 4103 C CA . GLN A 1 524 ? 8.183 14.626 -72.912 1.00 89.69 524 GLN A CA 1
ATOM 4104 C C . GLN A 1 524 ? 8.326 15.980 -72.203 1.00 89.69 524 GLN A C 1
ATOM 4106 O O . GLN A 1 524 ? 8.345 17.014 -72.876 1.00 89.69 524 GLN A O 1
ATOM 4111 N N . GLN A 1 525 ? 8.551 15.971 -70.884 1.00 89.12 525 GLN A N 1
ATOM 4112 C CA . GLN A 1 525 ? 8.752 17.171 -70.065 1.00 89.12 525 GLN A CA 1
ATOM 4113 C C . GLN A 1 525 ? 9.858 18.073 -70.639 1.00 89.12 525 GLN A C 1
ATOM 4115 O O . GLN A 1 525 ? 9.684 19.284 -70.785 1.00 89.12 525 GLN A O 1
ATOM 4120 N N . ARG A 1 526 ? 10.998 17.502 -71.049 1.00 90.44 526 ARG A N 1
ATOM 4121 C CA . ARG A 1 526 ? 12.119 18.287 -71.595 1.00 90.44 526 ARG A CA 1
ATOM 4122 C C . ARG A 1 526 ? 11.814 18.939 -72.936 1.00 90.44 526 ARG A C 1
ATOM 4124 O O . ARG A 1 526 ? 12.326 20.032 -73.189 1.00 90.44 526 ARG A O 1
ATOM 4131 N N . LEU A 1 527 ? 10.976 18.340 -73.781 1.00 88.12 527 LEU A N 1
ATOM 4132 C CA . LEU A 1 527 ? 10.527 18.989 -75.018 1.00 88.12 527 LEU A CA 1
ATOM 4133 C C . LEU A 1 527 ? 9.579 20.146 -74.733 1.00 88.12 527 LEU A C 1
ATOM 4135 O O . LEU A 1 527 ? 9.696 21.192 -75.375 1.00 88.12 527 LEU A O 1
ATOM 4139 N N . GLN A 1 528 ? 8.687 19.984 -73.758 1.00 88.62 528 GLN A N 1
ATOM 4140 C CA . GLN A 1 528 ? 7.810 21.063 -73.312 1.00 88.62 528 GLN A CA 1
ATOM 4141 C C . GLN A 1 528 ? 8.636 22.239 -72.778 1.00 88.62 528 GLN A C 1
ATOM 4143 O O . GLN A 1 528 ? 8.458 23.368 -73.228 1.00 88.62 528 GLN A O 1
ATOM 4148 N N . GLU A 1 529 ? 9.625 21.977 -71.921 1.00 87.62 529 GLU A N 1
ATOM 4149 C CA . GLU A 1 529 ? 10.509 23.008 -71.357 1.00 87.62 529 GLU A CA 1
ATOM 4150 C C . GLU A 1 529 ? 11.416 23.673 -72.405 1.00 87.62 529 GLU A C 1
ATOM 4152 O O . GLU A 1 529 ? 11.615 24.887 -72.381 1.00 87.62 529 GLU A O 1
ATOM 4157 N N . THR A 1 530 ? 11.992 22.892 -73.324 1.00 86.06 530 THR A N 1
ATOM 4158 C CA . THR A 1 530 ? 13.028 23.384 -74.250 1.00 86.06 530 THR A CA 1
ATOM 4159 C C . THR A 1 530 ? 12.440 24.027 -75.503 1.00 86.06 530 THR A C 1
ATOM 4161 O O . THR A 1 530 ? 12.997 24.997 -76.022 1.00 86.06 530 THR A O 1
ATOM 4164 N N . LEU A 1 531 ? 11.336 23.482 -76.021 1.00 86.19 531 LEU A N 1
ATOM 4165 C CA . LEU A 1 531 ? 10.700 23.932 -77.264 1.00 86.19 531 LEU A CA 1
ATOM 4166 C C . LEU A 1 531 ? 9.364 24.650 -77.031 1.00 86.19 531 LEU A C 1
ATOM 4168 O O . LEU A 1 531 ? 8.813 25.196 -77.987 1.00 86.19 531 LEU A O 1
ATOM 4172 N N . GLY A 1 532 ? 8.855 24.686 -75.796 1.00 86.00 532 GLY A N 1
ATOM 4173 C CA . GLY A 1 532 ? 7.588 25.338 -75.461 1.00 86.00 532 GLY A CA 1
ATOM 4174 C C . GLY A 1 532 ? 6.363 24.602 -76.003 1.00 86.00 532 GLY A C 1
ATOM 4175 O O . GLY A 1 532 ? 5.372 25.252 -76.331 1.00 86.00 532 GLY A O 1
ATOM 4176 N N . LEU A 1 533 ? 6.452 23.278 -76.172 1.00 88.44 533 LEU A N 1
ATOM 4177 C CA . LEU A 1 533 ? 5.331 22.453 -76.629 1.00 88.44 533 LEU A CA 1
ATOM 4178 C C . LEU A 1 533 ? 4.296 22.287 -75.509 1.00 88.44 533 LEU A C 1
ATOM 4180 O O . LEU A 1 533 ? 4.666 22.154 -74.346 1.00 88.44 533 LEU A O 1
ATOM 4184 N N . ASP A 1 534 ? 3.013 22.280 -75.863 1.00 89.56 534 ASP A N 1
ATOM 4185 C CA . ASP A 1 534 ? 1.921 21.946 -74.946 1.00 89.56 534 ASP A CA 1
ATOM 4186 C C . ASP A 1 534 ? 1.609 20.437 -74.966 1.00 89.56 534 ASP A C 1
ATOM 4188 O O . ASP A 1 534 ? 2.165 19.677 -75.763 1.00 89.56 534 ASP A O 1
ATOM 4192 N N . ASP A 1 535 ? 0.742 19.983 -74.058 1.00 87.06 535 ASP A N 1
ATOM 4193 C CA . ASP A 1 535 ? 0.371 18.565 -73.935 1.00 87.06 535 ASP A CA 1
ATOM 4194 C C . ASP A 1 535 ? -0.238 18.001 -75.231 1.00 87.06 535 ASP A C 1
ATOM 4196 O O . ASP A 1 535 ? -0.012 16.840 -75.571 1.00 87.06 535 ASP A O 1
ATOM 4200 N N . GLU A 1 536 ? -0.984 18.823 -75.981 1.00 89.06 536 GLU A N 1
ATOM 4201 C CA . GLU A 1 536 ? -1.603 18.423 -77.250 1.00 89.06 536 GLU A CA 1
ATOM 4202 C C . GLU A 1 536 ? -0.534 18.176 -78.324 1.00 89.06 536 GLU A C 1
ATOM 4204 O O . GLU A 1 536 ? -0.554 17.136 -78.984 1.00 89.06 536 GLU A O 1
ATOM 4209 N N . ALA A 1 537 ? 0.467 19.055 -78.432 1.00 85.88 537 ALA A N 1
ATOM 4210 C CA . ALA A 1 537 ? 1.601 18.862 -79.331 1.00 85.88 537 ALA A CA 1
ATOM 4211 C C . ALA A 1 537 ? 2.466 17.647 -78.950 1.00 85.88 537 ALA A C 1
ATOM 4213 O O . ALA A 1 537 ? 2.957 16.944 -79.834 1.00 85.88 537 ALA A O 1
ATOM 4214 N N . ILE A 1 538 ? 2.648 17.368 -77.654 1.00 89.25 538 ILE A N 1
ATOM 4215 C CA . ILE A 1 538 ? 3.343 16.154 -77.198 1.00 89.25 538 ILE A CA 1
ATOM 4216 C C . ILE A 1 538 ? 2.553 14.899 -77.577 1.00 89.25 538 ILE A C 1
ATOM 4218 O O . ILE A 1 538 ? 3.147 13.938 -78.072 1.00 89.25 538 ILE A O 1
ATOM 4222 N N . TYR A 1 539 ? 1.230 14.917 -77.407 1.00 88.12 539 TYR A N 1
ATOM 4223 C CA . TYR A 1 539 ? 0.361 13.806 -77.786 1.00 88.12 539 TYR A CA 1
ATOM 4224 C C . TYR A 1 539 ? 0.401 13.527 -79.296 1.00 88.12 539 TYR A C 1
ATOM 4226 O O . TYR A 1 539 ? 0.483 12.374 -79.711 1.00 88.12 539 TYR A O 1
ATOM 4234 N N . GLU A 1 540 ? 0.426 14.561 -80.142 1.00 89.19 540 GLU A N 1
ATOM 4235 C CA . GLU A 1 540 ? 0.561 14.385 -81.598 1.00 89.19 540 GLU A CA 1
ATOM 4236 C C . GLU A 1 540 ? 1.902 13.756 -82.020 1.00 89.19 540 GLU A C 1
ATOM 4238 O O . GLU A 1 540 ? 1.990 13.121 -83.076 1.00 89.19 540 GLU A O 1
ATOM 4243 N N . LEU A 1 541 ? 2.946 13.909 -81.201 1.00 86.69 541 LEU A N 1
ATOM 4244 C CA . LEU A 1 541 ? 4.260 13.302 -81.416 1.00 86.69 541 LEU A CA 1
ATOM 4245 C C . LEU A 1 541 ? 4.337 11.844 -80.923 1.00 86.69 541 LEU A C 1
ATOM 4247 O O . LEU A 1 541 ? 5.301 11.143 -81.264 1.00 86.69 541 LEU A O 1
ATOM 4251 N N . GLU A 1 542 ? 3.333 11.351 -80.184 1.00 82.06 542 GLU A N 1
ATOM 4252 C CA . GLU A 1 542 ? 3.270 9.952 -79.749 1.00 82.06 542 GLU A CA 1
ATOM 4253 C C . GLU A 1 542 ? 3.259 8.994 -80.949 1.00 82.06 542 GLU A C 1
ATOM 4255 O O . GLU A 1 542 ? 2.429 9.063 -81.855 1.00 82.06 542 GLU A O 1
ATOM 4260 N N . GLY A 1 543 ? 4.234 8.081 -80.971 1.00 82.06 543 GLY A N 1
ATOM 4261 C CA . GLY A 1 543 ? 4.440 7.122 -82.061 1.00 82.06 543 GLY A CA 1
ATOM 4262 C C . GLY A 1 543 ? 5.330 7.615 -83.210 1.00 82.06 543 GLY A C 1
ATOM 4263 O O . GLY A 1 543 ? 5.732 6.796 -84.040 1.00 82.06 543 GLY A O 1
ATOM 4264 N N . TYR A 1 544 ? 5.692 8.902 -83.246 1.00 88.06 544 TYR A N 1
ATOM 4265 C CA . TYR A 1 544 ? 6.642 9.465 -84.220 1.00 88.06 544 TYR A CA 1
ATOM 4266 C C . TYR A 1 544 ? 8.005 9.799 -83.607 1.00 88.06 544 TYR A C 1
ATOM 4268 O O . TYR A 1 544 ? 9.009 9.814 -84.324 1.00 88.06 544 TYR A O 1
ATOM 4276 N N . MET A 1 545 ? 8.048 10.048 -82.297 1.00 87.12 545 MET A N 1
ATOM 4277 C CA . MET A 1 545 ? 9.264 10.345 -81.546 1.00 87.12 545 MET A CA 1
ATOM 4278 C C . MET A 1 545 ? 9.598 9.229 -80.551 1.00 87.12 545 MET A C 1
ATOM 4280 O O . MET A 1 545 ? 8.719 8.655 -79.914 1.00 87.12 545 MET A O 1
ATOM 4284 N N . ASP A 1 546 ? 10.889 8.926 -80.413 1.00 91.12 546 ASP A N 1
ATOM 4285 C CA . ASP A 1 546 ? 11.404 8.005 -79.396 1.00 91.12 546 ASP A CA 1
ATOM 4286 C C . ASP A 1 546 ? 11.705 8.789 -78.108 1.00 91.12 546 ASP A C 1
ATOM 4288 O O . ASP A 1 546 ? 12.834 9.234 -77.878 1.00 91.12 546 ASP A O 1
ATOM 4292 N N . PHE A 1 547 ? 10.661 9.024 -77.306 1.00 89.38 547 PHE A N 1
ATOM 4293 C CA . PHE A 1 547 ? 10.768 9.780 -76.052 1.00 89.38 547 PHE A CA 1
ATOM 4294 C C . PHE A 1 547 ? 11.640 9.079 -75.009 1.00 89.38 547 PHE A C 1
ATOM 4296 O O . PHE A 1 547 ? 12.309 9.754 -74.236 1.00 89.38 547 PHE A O 1
ATOM 4303 N N . GLU A 1 548 ? 11.704 7.747 -75.026 1.00 91.38 548 GLU A N 1
ATOM 4304 C CA . GLU A 1 548 ? 12.564 6.974 -74.126 1.00 91.38 548 GLU A CA 1
ATOM 4305 C C . GLU A 1 548 ? 14.044 7.260 -74.418 1.00 91.38 548 GLU A C 1
ATOM 4307 O O . GLU A 1 548 ? 14.828 7.581 -73.521 1.00 91.38 548 GLU A O 1
ATOM 4312 N N . LYS A 1 549 ? 14.441 7.208 -75.695 1.00 90.19 549 LYS A N 1
ATOM 4313 C CA . LYS A 1 549 ? 15.815 7.524 -76.091 1.00 90.19 549 LYS A CA 1
ATOM 4314 C C . LYS A 1 549 ? 16.154 8.996 -75.850 1.00 90.19 549 LYS A C 1
ATOM 4316 O O . LYS A 1 549 ? 17.229 9.285 -75.328 1.00 90.19 549 LYS A O 1
ATOM 4321 N N . TYR A 1 550 ? 15.255 9.909 -76.220 1.00 90.12 550 TYR A N 1
ATOM 4322 C CA . TYR A 1 550 ? 15.464 11.344 -76.019 1.00 90.12 550 TYR A CA 1
ATOM 4323 C C . TYR A 1 550 ? 15.566 11.698 -74.530 1.00 90.12 550 TYR A C 1
ATOM 4325 O O . TYR A 1 550 ? 16.503 12.381 -74.126 1.00 90.12 550 TYR A O 1
ATOM 4333 N N . GLY A 1 551 ? 14.670 11.160 -73.700 1.00 91.06 551 GLY A N 1
ATOM 4334 C CA . GLY A 1 551 ? 14.692 11.338 -72.252 1.00 91.06 551 GLY A CA 1
ATOM 4335 C C . GLY A 1 551 ? 15.997 10.856 -71.629 1.00 91.06 551 GLY A C 1
ATOM 4336 O O . GLY A 1 551 ? 16.565 11.561 -70.802 1.00 91.06 551 GLY A O 1
ATOM 4337 N N . LYS A 1 552 ? 16.542 9.719 -72.080 1.00 90.25 552 LYS A N 1
ATOM 4338 C CA . LYS A 1 552 ? 17.850 9.234 -71.616 1.00 90.25 552 LYS A CA 1
ATOM 4339 C C . LYS A 1 552 ? 18.991 10.195 -71.964 1.00 90.25 552 LYS A C 1
ATOM 4341 O O . LYS A 1 552 ? 19.809 10.499 -71.099 1.00 90.25 552 LYS A O 1
ATOM 4346 N N . GLU A 1 553 ? 19.044 10.678 -73.206 1.00 90.19 553 GLU A N 1
ATOM 4347 C CA . GLU A 1 553 ? 20.061 11.648 -73.643 1.00 90.19 553 GLU A CA 1
ATOM 4348 C C . GLU A 1 553 ? 19.941 12.971 -72.862 1.00 90.19 553 GLU A C 1
ATOM 4350 O O . GLU A 1 553 ? 20.952 13.542 -72.453 1.00 90.19 553 GLU A O 1
ATOM 4355 N N . CYS A 1 554 ? 18.715 13.424 -72.583 1.00 90.00 554 CYS A N 1
ATOM 4356 C CA . CYS A 1 554 ? 18.459 14.588 -71.737 1.00 90.00 554 CYS A CA 1
ATOM 4357 C C . CYS A 1 554 ? 18.869 14.365 -70.279 1.00 90.00 554 CYS A C 1
ATOM 4359 O O . CYS A 1 554 ? 19.482 15.252 -69.698 1.00 90.00 554 CYS A O 1
ATOM 4361 N N . MET A 1 555 ? 18.582 13.200 -69.689 1.00 90.56 555 MET A N 1
ATOM 4362 C CA . MET A 1 555 ? 19.004 12.878 -68.320 1.00 90.56 555 MET A CA 1
ATOM 4363 C C . MET A 1 555 ? 20.531 12.912 -68.184 1.00 90.56 555 MET A C 1
ATOM 4365 O O . MET A 1 555 ? 21.054 13.449 -67.210 1.00 90.56 555 MET A O 1
ATOM 4369 N N . GLU A 1 556 ? 21.251 12.376 -69.173 1.00 87.94 556 GLU A N 1
ATOM 4370 C CA . GLU A 1 556 ? 22.716 12.427 -69.214 1.00 87.94 556 GLU A CA 1
ATOM 4371 C C . GLU A 1 556 ? 23.235 13.869 -69.367 1.00 87.94 556 GLU A C 1
ATOM 4373 O O . GLU A 1 556 ? 24.194 14.250 -68.692 1.00 87.94 556 GLU A O 1
ATOM 4378 N N . ALA A 1 557 ? 22.601 14.683 -70.219 1.00 86.88 557 ALA A N 1
ATOM 4379 C CA . ALA A 1 557 ? 22.989 16.076 -70.456 1.00 86.88 557 ALA A CA 1
ATOM 4380 C C . ALA A 1 557 ? 22.701 17.002 -69.260 1.00 86.88 557 ALA A C 1
ATOM 4382 O O . ALA A 1 557 ? 23.522 17.863 -68.943 1.00 86.88 557 ALA A O 1
ATOM 4383 N N . ASP A 1 558 ? 21.569 16.802 -68.584 1.00 88.81 558 ASP A N 1
ATOM 4384 C CA . ASP A 1 558 ? 21.138 17.580 -67.418 1.00 88.81 558 ASP A CA 1
ATOM 4385 C C . ASP A 1 558 ? 21.825 17.116 -66.114 1.00 88.81 558 ASP A C 1
ATOM 4387 O O . ASP A 1 558 ? 21.595 17.690 -65.049 1.00 88.81 558 ASP A O 1
ATOM 4391 N N . GLY A 1 559 ? 22.678 16.085 -66.173 1.00 88.25 559 GLY A N 1
ATOM 4392 C CA . GLY A 1 559 ? 23.400 15.568 -65.009 1.00 88.25 559 GLY A CA 1
ATOM 4393 C C . GLY A 1 559 ? 22.481 14.913 -63.977 1.00 88.25 559 GLY A C 1
ATOM 4394 O O . GLY A 1 559 ? 22.694 15.069 -62.777 1.00 88.25 559 GLY A O 1
ATOM 4395 N N . VAL A 1 560 ? 21.441 14.203 -64.418 1.00 91.00 560 VAL A N 1
ATOM 4396 C CA . VAL A 1 560 ? 20.508 13.512 -63.519 1.00 91.00 560 VAL A CA 1
ATOM 4397 C C . VAL A 1 560 ? 21.233 12.405 -62.754 1.00 91.00 560 VAL A C 1
ATOM 4399 O O . VAL A 1 560 ? 21.907 11.556 -63.341 1.00 91.00 560 VAL A O 1
ATOM 4402 N N . VAL A 1 561 ? 21.064 12.385 -61.433 1.00 90.31 561 VAL A N 1
ATOM 4403 C CA . VAL A 1 561 ? 21.605 11.351 -60.546 1.00 90.31 561 VAL A CA 1
ATOM 4404 C C . VAL A 1 561 ? 20.486 10.486 -59.979 1.00 90.31 561 VAL A C 1
ATOM 4406 O O . VAL A 1 561 ? 19.388 10.957 -59.694 1.00 90.31 561 VAL A O 1
ATOM 4409 N N . THR A 1 562 ? 20.772 9.199 -59.799 1.00 88.88 562 THR A N 1
ATOM 4410 C CA . THR A 1 562 ? 19.893 8.277 -59.070 1.00 88.88 562 THR A CA 1
ATOM 4411 C C . THR A 1 562 ? 20.209 8.347 -57.581 1.00 88.88 562 THR A C 1
ATOM 4413 O O . THR A 1 562 ? 21.380 8.296 -57.206 1.00 88.88 562 THR A O 1
ATOM 4416 N N . THR A 1 563 ? 19.191 8.442 -56.742 1.00 89.56 563 THR A N 1
ATOM 4417 C CA . THR A 1 563 ? 19.284 8.403 -55.279 1.00 89.56 563 THR A CA 1
ATOM 4418 C C . THR A 1 563 ? 18.374 7.295 -54.763 1.00 89.56 563 THR A C 1
ATOM 4420 O O . THR A 1 563 ? 17.540 6.774 -55.512 1.00 89.56 563 THR A O 1
ATOM 4423 N N . GLU A 1 564 ? 18.491 6.936 -53.489 1.00 84.50 564 GLU A N 1
ATOM 4424 C CA . GLU A 1 564 ? 17.542 5.997 -52.863 1.00 84.50 564 GLU A CA 1
ATOM 4425 C C . GLU A 1 564 ? 16.097 6.537 -52.849 1.00 84.50 564 GLU A C 1
ATOM 4427 O O . GLU A 1 564 ? 15.137 5.773 -52.759 1.00 84.50 564 GLU A O 1
ATOM 4432 N N . PHE A 1 565 ? 15.934 7.852 -53.028 1.00 85.19 565 PHE A N 1
ATOM 4433 C CA . PHE A 1 565 ? 14.657 8.567 -52.977 1.00 85.19 565 PHE A CA 1
ATOM 4434 C C . PHE A 1 565 ? 14.146 9.016 -54.361 1.00 85.19 565 PHE A C 1
ATOM 4436 O O . PHE A 1 565 ? 13.157 9.753 -54.459 1.00 85.19 565 PHE A O 1
ATOM 4443 N N . GLY A 1 566 ? 14.788 8.561 -55.444 1.00 85.62 566 GLY A N 1
ATOM 4444 C CA . GLY A 1 566 ? 14.355 8.775 -56.826 1.00 85.62 566 GLY A CA 1
ATOM 4445 C C . GLY A 1 566 ? 15.421 9.394 -57.732 1.00 85.62 566 GLY A C 1
ATOM 4446 O O . GLY A 1 566 ? 16.615 9.371 -57.448 1.00 85.62 566 GLY A O 1
ATOM 4447 N N . LEU A 1 567 ? 14.992 9.925 -58.875 1.00 90.25 567 LEU A N 1
ATOM 4448 C CA . LEU A 1 567 ? 15.870 10.637 -59.803 1.00 90.25 567 LEU A CA 1
ATOM 4449 C C . LEU A 1 567 ? 15.906 12.124 -59.440 1.00 90.25 567 LEU A C 1
ATOM 4451 O O . LEU A 1 567 ? 14.870 12.720 -59.144 1.00 90.25 567 LEU A O 1
ATOM 4455 N N . LEU A 1 568 ? 17.091 12.726 -59.475 1.00 93.44 568 LEU A N 1
ATOM 4456 C CA . LEU A 1 568 ? 17.306 14.108 -59.058 1.00 93.44 568 LEU A CA 1
ATOM 4457 C C . LEU A 1 568 ? 18.172 14.850 -60.076 1.00 93.44 568 LEU A C 1
ATOM 4459 O O . LEU A 1 568 ? 19.233 14.353 -60.459 1.00 93.44 568 LEU A O 1
ATOM 4463 N N . ARG A 1 569 ? 17.768 16.065 -60.461 1.00 91.50 569 ARG A N 1
ATOM 4464 C CA . ARG A 1 569 ? 18.653 17.029 -61.134 1.00 91.50 569 ARG A CA 1
ATOM 4465 C C . ARG A 1 569 ? 18.892 18.256 -60.269 1.00 91.50 569 ARG A C 1
ATOM 4467 O O . ARG A 1 569 ? 18.021 18.667 -59.504 1.00 91.50 569 ARG A O 1
ATOM 4474 N N . ARG A 1 570 ? 20.069 18.855 -60.432 1.00 91.88 570 ARG A N 1
ATOM 4475 C CA . ARG A 1 570 ? 20.410 20.172 -59.891 1.00 91.88 570 ARG A CA 1
ATOM 4476 C C . ARG A 1 570 ? 20.378 21.178 -61.034 1.00 91.88 570 ARG A C 1
ATOM 4478 O O . ARG A 1 570 ? 21.039 20.966 -62.045 1.00 91.88 570 ARG A O 1
ATOM 4485 N N . LEU A 1 571 ? 19.607 22.246 -60.881 1.00 88.75 571 LEU A N 1
ATOM 4486 C CA . LEU A 1 571 ? 19.393 23.239 -61.932 1.00 88.75 571 LEU A CA 1
ATOM 4487 C C . LEU A 1 571 ? 20.660 24.074 -62.163 1.00 88.75 571 LEU A C 1
ATOM 4489 O O . LEU A 1 571 ? 21.088 24.219 -63.306 1.00 88.75 571 LEU A O 1
ATOM 4493 N N . GLU A 1 572 ? 21.315 24.549 -61.093 1.00 81.56 572 GLU A N 1
ATOM 4494 C CA . GLU A 1 572 ? 22.559 25.326 -61.197 1.00 81.56 572 GLU A CA 1
ATOM 4495 C C . GLU A 1 572 ? 23.559 25.088 -60.031 1.00 81.56 572 GLU A C 1
ATOM 4497 O O . GLU A 1 572 ? 23.201 25.202 -58.851 1.00 81.56 572 GLU A O 1
ATOM 4502 N N . PRO A 1 573 ? 24.851 24.813 -60.325 1.00 82.62 573 PRO A N 1
ATOM 4503 C CA . PRO A 1 573 ? 25.327 24.110 -61.521 1.00 82.62 573 PRO A CA 1
ATOM 4504 C C . PRO A 1 573 ? 24.861 22.634 -61.514 1.00 82.62 573 PRO A C 1
ATOM 4506 O O . PRO A 1 573 ? 24.768 22.049 -60.434 1.00 82.62 573 PRO A O 1
ATOM 4509 N N . PRO A 1 574 ? 24.622 22.007 -62.682 1.00 85.38 574 PRO A N 1
ATOM 4510 C CA . PRO A 1 574 ? 24.285 20.583 -62.766 1.00 85.38 574 PRO A CA 1
ATOM 4511 C C . PRO A 1 574 ? 25.336 19.670 -62.131 1.00 85.38 574 PRO A C 1
ATOM 4513 O O . PRO A 1 574 ? 26.525 20.009 -62.088 1.00 85.38 574 PRO A O 1
ATOM 4516 N N . PHE A 1 575 ? 24.919 18.483 -61.677 1.00 84.38 575 PHE A N 1
ATOM 4517 C CA . PHE A 1 575 ? 25.869 17.476 -61.204 1.00 84.38 575 PHE A CA 1
ATOM 4518 C C . PHE A 1 575 ? 26.839 17.092 -62.332 1.00 84.38 575 PHE A C 1
ATOM 4520 O O . PHE A 1 575 ? 26.466 16.977 -63.499 1.00 84.38 575 PHE A O 1
ATOM 4527 N N . ALA A 1 576 ? 28.115 16.890 -61.995 1.00 71.88 576 ALA A N 1
ATOM 4528 C CA . ALA A 1 576 ? 29.122 16.537 -62.989 1.00 71.88 576 ALA A CA 1
ATOM 4529 C C . ALA A 1 576 ? 28.836 15.156 -63.610 1.00 71.88 576 ALA A C 1
ATOM 4531 O O . ALA A 1 576 ? 28.627 14.177 -62.897 1.00 71.88 576 ALA A O 1
ATOM 4532 N N . ALA A 1 577 ? 28.943 15.037 -64.938 1.00 56.41 577 ALA A N 1
ATOM 4533 C CA . ALA A 1 577 ? 28.657 13.810 -65.698 1.00 56.41 577 ALA A CA 1
ATOM 4534 C C . ALA A 1 577 ? 29.583 12.598 -65.398 1.00 56.41 577 ALA A C 1
ATOM 4536 O O . ALA A 1 577 ? 29.538 11.590 -66.101 1.00 56.41 577 ALA A O 1
ATOM 4537 N N . HIS A 1 578 ? 30.478 12.671 -64.405 1.00 46.38 578 HIS A N 1
ATOM 4538 C CA . HIS A 1 578 ? 31.488 11.640 -64.107 1.00 46.38 578 HIS A CA 1
ATOM 4539 C C . HIS A 1 578 ? 31.326 10.943 -62.748 1.00 46.38 578 HIS A C 1
ATOM 4541 O O . HIS A 1 578 ? 32.131 10.078 -62.410 1.00 46.38 578 HIS A O 1
ATOM 4547 N N . THR A 1 579 ? 30.260 11.213 -61.995 1.00 42.53 579 THR A N 1
ATOM 4548 C CA . THR A 1 579 ? 30.018 10.545 -60.699 1.00 42.53 579 THR A CA 1
ATOM 4549 C C . THR A 1 579 ? 29.380 9.148 -60.827 1.00 42.53 579 THR A C 1
ATOM 4551 O O . THR A 1 579 ? 29.174 8.468 -59.826 1.00 42.53 579 THR A O 1
ATOM 4554 N N . LEU A 1 580 ? 29.108 8.670 -62.050 1.00 42.00 580 LEU A N 1
ATOM 4555 C CA . LEU A 1 580 ? 28.423 7.393 -62.317 1.00 42.00 580 LEU A CA 1
ATOM 4556 C C . LEU A 1 580 ? 29.320 6.134 -62.255 1.00 42.00 580 LEU A C 1
ATOM 4558 O O . LEU A 1 580 ? 28.793 5.027 -62.310 1.00 42.00 580 LEU A O 1
ATOM 4562 N N . GLN A 1 581 ? 30.650 6.251 -62.121 1.00 35.78 581 GLN A N 1
ATOM 4563 C CA . GLN A 1 581 ? 31.564 5.089 -62.189 1.00 35.78 581 GLN A CA 1
ATOM 4564 C C . GLN A 1 581 ? 32.096 4.538 -60.851 1.00 35.78 581 GLN A C 1
ATOM 4566 O O . GLN A 1 581 ? 32.763 3.508 -60.866 1.00 35.78 581 GLN A O 1
ATOM 4571 N N . MET A 1 582 ? 31.784 5.134 -59.695 1.00 36.84 582 MET A N 1
ATOM 4572 C CA . MET A 1 582 ? 32.245 4.627 -58.383 1.00 36.84 582 MET A CA 1
ATOM 4573 C C . MET A 1 582 ? 31.105 4.185 -57.454 1.00 36.84 582 MET A C 1
ATOM 4575 O O . MET A 1 582 ? 31.154 4.419 -56.254 1.00 36.84 582 MET A O 1
ATOM 4579 N N . ARG A 1 583 ? 30.065 3.538 -57.992 1.00 46.88 583 ARG A N 1
ATOM 4580 C CA . ARG A 1 583 ? 28.929 3.014 -57.200 1.00 46.88 583 ARG A CA 1
ATOM 4581 C C . ARG A 1 583 ? 28.822 1.480 -57.178 1.00 46.88 583 ARG A C 1
ATOM 4583 O O . ARG A 1 583 ? 27.772 0.944 -56.862 1.00 46.88 583 ARG A O 1
ATOM 4590 N N . GLY A 1 584 ? 29.904 0.770 -57.516 1.00 34.75 584 GLY A N 1
ATOM 4591 C CA . GLY A 1 584 ? 29.940 -0.702 -57.557 1.00 34.75 584 GLY A CA 1
ATOM 4592 C C . GLY A 1 584 ? 31.053 -1.376 -56.748 1.00 34.75 584 GLY A C 1
ATOM 4593 O O . GLY A 1 584 ? 31.216 -2.585 -56.869 1.00 34.75 584 GLY A O 1
ATOM 4594 N N . MET A 1 585 ? 31.844 -0.635 -55.969 1.00 33.94 585 MET A N 1
ATOM 4595 C CA . MET A 1 585 ? 32.878 -1.211 -55.099 1.00 33.94 585 MET A CA 1
ATOM 4596 C C . MET A 1 585 ? 33.119 -0.302 -53.889 1.00 33.94 585 MET A C 1
ATOM 4598 O O . MET A 1 585 ? 33.997 0.549 -53.974 1.00 33.94 585 MET A O 1
ATOM 4602 N N . VAL A 1 586 ? 32.342 -0.474 -52.817 1.00 32.62 586 VAL A N 1
ATOM 4603 C CA . VAL A 1 586 ? 32.779 -0.640 -51.411 1.00 32.62 586 VAL A CA 1
ATOM 4604 C C . VAL A 1 586 ? 31.631 -1.320 -50.682 1.00 32.62 586 VAL A C 1
ATOM 4606 O O . VAL A 1 586 ? 30.495 -0.821 -50.837 1.00 32.62 586 VAL A O 1
#